Protein AF-A0A8J2SHI5-F1 (afdb_monomer_lite)

Radius of gyration: 22.18 Å; chains: 1; bounding box: 67×47×56 Å

Structure (mmCIF, N/CA/C/O backbone):
data_AF-A0A8J2SHI5-F1
#
_entry.id   AF-A0A8J2SHI5-F1
#
loop_
_atom_site.group_PDB
_atom_site.id
_atom_site.type_symbol
_atom_site.label_atom_id
_atom_site.label_alt_id
_atom_site.label_comp_id
_atom_site.label_asym_id
_atom_site.label_entity_id
_atom_site.label_seq_id
_atom_site.pdbx_PDB_ins_code
_atom_site.Cartn_x
_atom_site.Cartn_y
_atom_site.Cartn_z
_atom_site.occupancy
_atom_site.B_iso_or_equiv
_atom_site.auth_seq_id
_atom_site.auth_comp_id
_atom_site.auth_asym_id
_atom_site.auth_atom_id
_atom_site.pdbx_PDB_model_num
ATOM 1 N N . MET A 1 1 ? -8.674 11.765 -9.602 1.00 88.88 1 MET A N 1
ATOM 2 C CA . MET A 1 1 ? -9.216 11.059 -10.788 1.00 88.88 1 MET A CA 1
ATOM 3 C C . MET A 1 1 ? -8.156 10.720 -11.839 1.00 88.88 1 MET A C 1
ATOM 5 O O . MET A 1 1 ? -7.939 9.535 -12.048 1.00 88.88 1 MET A O 1
ATOM 9 N N . GLU A 1 2 ? -7.489 11.673 -12.508 1.00 90.19 2 GLU A N 1
ATOM 10 C CA . GLU A 1 2 ? -6.513 11.331 -13.573 1.00 90.19 2 GLU A CA 1
ATOM 11 C C . GLU A 1 2 ? -5.347 10.466 -13.074 1.00 90.19 2 GLU A C 1
ATOM 13 O O . GLU A 1 2 ? -5.019 9.457 -13.695 1.00 90.19 2 GLU A O 1
ATOM 18 N N . LEU A 1 3 ? -4.785 10.797 -11.907 1.00 90.94 3 LEU A N 1
ATOM 19 C CA . LEU A 1 3 ? -3.771 9.975 -11.237 1.00 90.94 3 LEU A CA 1
ATOM 20 C C . LEU A 1 3 ? -4.270 8.557 -10.935 1.00 90.94 3 LEU A C 1
ATOM 22 O O . LEU A 1 3 ? -3.548 7.587 -11.165 1.00 90.94 3 LEU A O 1
ATOM 26 N N . SER A 1 4 ? -5.517 8.431 -10.473 1.00 93.75 4 SER A N 1
ATOM 27 C CA . SER A 1 4 ? -6.163 7.147 -10.189 1.00 93.75 4 SER A CA 1
ATOM 28 C C . SER A 1 4 ? -6.280 6.303 -11.464 1.00 93.75 4 SER A C 1
ATOM 30 O O . SER A 1 4 ? -5.926 5.127 -11.450 1.00 93.75 4 SER A O 1
ATOM 32 N N . ARG A 1 5 ? -6.678 6.912 -12.592 1.00 94.25 5 ARG A N 1
ATOM 33 C CA . ARG A 1 5 ? -6.734 6.247 -13.908 1.00 94.25 5 ARG A CA 1
ATOM 34 C C . ARG A 1 5 ? -5.349 5.861 -14.427 1.00 94.25 5 ARG A C 1
ATOM 36 O O . ARG A 1 5 ? -5.175 4.752 -14.914 1.00 94.25 5 ARG A O 1
ATOM 43 N N . SER A 1 6 ? -4.361 6.749 -14.311 1.00 92.00 6 SER A N 1
ATOM 44 C CA . SER A 1 6 ? -2.974 6.474 -14.715 1.00 92.00 6 SER A CA 1
ATOM 45 C C . SER A 1 6 ? -2.380 5.298 -13.930 1.00 92.00 6 SER A C 1
ATOM 47 O O . SER A 1 6 ? -1.813 4.372 -14.509 1.00 92.00 6 SER A O 1
ATOM 49 N N . THR A 1 7 ? -2.604 5.275 -12.614 1.00 93.81 7 THR A N 1
ATOM 50 C CA . THR A 1 7 ? -2.178 4.176 -11.736 1.00 93.81 7 THR A CA 1
ATOM 51 C C . THR A 1 7 ? -2.888 2.869 -12.091 1.00 93.81 7 THR A C 1
ATOM 53 O O . THR A 1 7 ? -2.241 1.826 -12.165 1.00 93.81 7 THR A O 1
ATOM 56 N N . ALA A 1 8 ? -4.198 2.912 -12.361 1.00 96.12 8 ALA A N 1
ATOM 57 C CA . ALA A 1 8 ? -4.963 1.742 -12.791 1.00 96.12 8 ALA A CA 1
ATOM 58 C C . ALA A 1 8 ? -4.431 1.166 -14.113 1.00 96.12 8 ALA A C 1
ATOM 60 O O . ALA A 1 8 ? -4.236 -0.044 -14.215 1.00 96.12 8 ALA A O 1
ATOM 61 N N . LYS A 1 9 ? -4.089 2.027 -15.083 1.00 95.81 9 LYS A N 1
ATOM 62 C CA . LYS A 1 9 ? -3.466 1.616 -16.352 1.00 95.81 9 LYS A CA 1
ATOM 63 C C . LYS A 1 9 ? -2.119 0.941 -16.146 1.00 95.81 9 LYS A C 1
ATOM 65 O O . LYS A 1 9 ? -1.871 -0.089 -16.757 1.00 95.81 9 LYS A O 1
ATOM 70 N N . ALA A 1 10 ? -1.268 1.475 -15.274 1.00 94.75 10 ALA A N 1
ATOM 71 C CA . ALA A 1 10 ? 0.029 0.866 -14.992 1.00 94.75 10 ALA A CA 1
ATOM 72 C C . ALA A 1 10 ? -0.103 -0.487 -14.263 1.00 94.75 10 ALA A C 1
ATOM 74 O O . ALA A 1 10 ? 0.583 -1.447 -14.619 1.00 94.75 10 ALA A O 1
ATOM 75 N N . LYS A 1 11 ? -1.030 -0.599 -13.296 1.00 95.69 11 LYS A N 1
ATOM 76 C CA . LYS A 1 11 ? -1.362 -1.874 -12.631 1.00 95.69 11 LYS A CA 1
ATOM 77 C C . LYS A 1 11 ? -1.901 -2.903 -13.632 1.00 95.69 11 LYS A C 1
ATOM 79 O O . LYS A 1 11 ? -1.448 -4.045 -13.625 1.00 95.69 11 LYS A O 1
ATOM 84 N N . ARG A 1 12 ? -2.801 -2.491 -14.531 1.00 96.44 12 ARG A N 1
ATOM 85 C CA . ARG A 1 12 ? -3.326 -3.341 -15.606 1.00 96.44 12 ARG A CA 1
ATOM 86 C C . ARG A 1 12 ? -2.239 -3.763 -16.593 1.00 96.44 12 ARG A C 1
ATOM 88 O O . ARG A 1 12 ? -2.152 -4.944 -16.880 1.00 96.44 12 ARG A O 1
ATOM 95 N N . ALA A 1 13 ? -1.380 -2.854 -17.052 1.00 95.88 13 ALA A N 1
ATOM 96 C CA . ALA A 1 13 ? -0.284 -3.191 -17.967 1.00 95.88 13 ALA A CA 1
ATOM 97 C C . ALA A 1 13 ? 0.654 -4.247 -17.356 1.00 95.88 13 ALA A C 1
ATOM 99 O O . ALA A 1 13 ? 1.021 -5.218 -18.011 1.00 95.88 13 ALA A O 1
ATOM 100 N N . CYS A 1 14 ? 0.971 -4.096 -16.066 1.00 95.56 14 CYS A N 1
ATOM 101 C CA . CYS A 1 14 ? 1.742 -5.067 -15.292 1.00 95.56 14 CYS A CA 1
ATOM 102 C C . CYS A 1 14 ? 1.054 -6.451 -15.255 1.00 95.56 14 CYS A C 1
ATOM 104 O O . CYS A 1 14 ? 1.704 -7.475 -15.480 1.00 95.56 14 CYS A O 1
ATOM 106 N N . ALA A 1 15 ? -0.264 -6.494 -15.028 1.00 95.44 15 ALA A N 1
ATOM 107 C CA . ALA A 1 15 ? -1.047 -7.731 -15.033 1.00 95.44 15 ALA A CA 1
ATOM 108 C C . ALA A 1 15 ? -1.151 -8.369 -16.432 1.00 95.44 15 ALA A C 1
ATOM 110 O O . ALA A 1 15 ? -0.868 -9.556 -16.581 1.00 95.44 15 ALA A O 1
ATOM 111 N N . ASP A 1 16 ? -1.466 -7.581 -17.463 1.00 95.31 16 ASP A N 1
ATOM 112 C CA . ASP A 1 16 ? -1.607 -8.024 -18.859 1.00 95.31 16 ASP A CA 1
ATOM 113 C C . ASP A 1 16 ? -0.285 -8.606 -19.400 1.00 95.31 16 ASP A C 1
ATOM 115 O O . ASP A 1 16 ? -0.282 -9.564 -20.173 1.00 95.31 16 ASP A O 1
ATOM 119 N N . LYS A 1 17 ? 0.860 -8.072 -18.950 1.00 95.38 17 LYS A N 1
ATOM 120 C CA . LYS A 1 17 ? 2.205 -8.596 -19.251 1.00 95.38 17 LYS A CA 1
ATOM 121 C C . LYS A 1 17 ? 2.587 -9.831 -18.436 1.00 95.38 17 LYS A C 1
ATOM 123 O O . LYS A 1 17 ? 3.636 -10.418 -18.681 1.00 95.38 17 LYS A O 1
ATOM 128 N N . GLY A 1 18 ? 1.768 -10.227 -17.466 1.00 95.69 18 GLY A N 1
ATOM 129 C CA . GLY A 1 18 ? 1.999 -11.394 -16.624 1.00 95.69 18 GLY A CA 1
ATOM 130 C C . GLY A 1 18 ? 2.985 -11.164 -15.482 1.00 95.69 18 GLY A C 1
ATOM 131 O O . GLY A 1 18 ? 3.422 -12.136 -14.871 1.00 95.69 18 GLY A O 1
ATOM 132 N N . TYR A 1 19 ? 3.354 -9.923 -15.145 1.00 96.06 19 TYR A N 1
ATOM 133 C CA . TYR A 1 19 ? 4.186 -9.670 -13.961 1.00 96.06 19 TYR A CA 1
ATOM 134 C C . TYR A 1 19 ? 3.453 -10.057 -12.675 1.00 96.06 19 TYR A C 1
ATOM 136 O O . TYR A 1 19 ? 4.071 -10.619 -11.770 1.00 96.06 19 TYR A O 1
ATOM 144 N N . VAL A 1 20 ? 2.146 -9.796 -12.609 1.00 94.69 20 VAL A N 1
ATOM 145 C CA . VAL A 1 20 ? 1.282 -10.100 -11.461 1.00 94.69 20 VAL A CA 1
ATOM 146 C C . VAL A 1 20 ? 0.007 -10.804 -11.918 1.00 94.69 20 VAL A C 1
ATOM 148 O O . VAL A 1 20 ? -0.503 -10.536 -13.002 1.00 94.69 20 VAL A O 1
ATOM 151 N N . ALA A 1 21 ? -0.524 -11.694 -11.082 1.00 92.81 21 ALA A N 1
ATOM 152 C CA . ALA A 1 21 ? -1.815 -12.328 -11.318 1.00 92.81 21 ALA A CA 1
ATOM 153 C C . ALA A 1 21 ? -2.928 -11.477 -10.690 1.00 92.81 21 ALA A C 1
ATOM 155 O O . ALA A 1 21 ? -3.227 -11.611 -9.503 1.00 92.81 21 ALA A O 1
ATOM 156 N N . ASP A 1 22 ? -3.529 -10.592 -11.485 1.00 95.56 22 ASP A N 1
ATOM 157 C CA . ASP A 1 22 ? -4.658 -9.763 -11.056 1.00 95.56 22 ASP A CA 1
ATOM 158 C C . ASP A 1 22 ? -5.800 -9.821 -12.086 1.00 95.56 22 ASP A C 1
ATOM 160 O O . ASP A 1 22 ? -5.782 -9.074 -13.067 1.00 95.56 22 ASP A O 1
ATOM 164 N N . PRO A 1 23 ? -6.807 -10.693 -11.882 1.00 94.75 23 PRO A N 1
ATOM 165 C CA . PRO A 1 23 ? -7.923 -10.822 -12.815 1.00 94.75 23 PRO A CA 1
ATOM 166 C C . PRO A 1 23 ? -8.890 -9.628 -12.768 1.00 94.75 23 PRO A C 1
ATOM 168 O O . PRO A 1 23 ? -9.769 -9.531 -13.621 1.00 94.75 23 PRO A O 1
ATOM 171 N N . PHE A 1 24 ? -8.756 -8.721 -11.794 1.00 96.81 24 PHE A N 1
ATOM 172 C CA . PHE A 1 24 ? -9.654 -7.577 -11.617 1.00 96.81 24 PHE A CA 1
ATOM 173 C C . PHE A 1 24 ? -9.090 -6.286 -12.220 1.00 96.81 24 PHE A C 1
ATOM 175 O O . PHE A 1 24 ? -9.846 -5.344 -12.461 1.00 96.81 24 PHE A O 1
ATOM 182 N N . ALA A 1 25 ? -7.786 -6.232 -12.508 1.00 95.81 25 ALA A N 1
ATOM 183 C CA . ALA A 1 25 ? -7.130 -5.033 -13.028 1.00 95.81 25 ALA A CA 1
ATOM 184 C C . ALA A 1 25 ? -7.738 -4.537 -14.354 1.00 95.81 25 ALA A C 1
ATOM 186 O O . ALA A 1 25 ? -7.873 -3.331 -14.557 1.00 95.81 25 ALA A O 1
ATOM 187 N N . SER A 1 26 ? -8.154 -5.450 -15.237 1.00 95.44 26 SER A N 1
ATOM 188 C CA . SER A 1 26 ? -8.823 -5.113 -16.501 1.00 95.44 26 SER A CA 1
ATOM 189 C C . SER A 1 26 ? -10.268 -4.636 -16.327 1.00 95.44 26 SER A C 1
ATOM 191 O O . SER A 1 26 ? -10.759 -3.880 -17.160 1.00 95.44 26 SER A O 1
ATOM 193 N N . LEU A 1 27 ? -10.932 -5.018 -15.232 1.00 96.81 27 LEU A N 1
ATOM 194 C CA . LEU A 1 27 ? -12.313 -4.631 -14.913 1.00 96.81 27 LEU A CA 1
ATOM 195 C C . LEU A 1 27 ? -12.390 -3.250 -14.245 1.00 96.81 27 LEU A C 1
ATOM 197 O O . LEU A 1 27 ? -13.394 -2.552 -14.334 1.00 96.81 27 LEU A O 1
ATOM 201 N N . LEU A 1 28 ? -11.317 -2.845 -13.566 1.00 95.94 28 LEU A N 1
ATOM 202 C CA . LEU A 1 28 ? -11.209 -1.554 -12.879 1.00 95.94 28 LEU A CA 1
ATOM 203 C C . LEU A 1 28 ? -10.441 -0.507 -13.702 1.00 95.94 28 LEU A C 1
ATOM 205 O O . LEU A 1 28 ? -10.138 0.579 -13.207 1.00 95.94 28 LEU A O 1
ATOM 209 N N . CYS A 1 29 ? -10.110 -0.819 -14.958 1.00 93.88 29 CYS 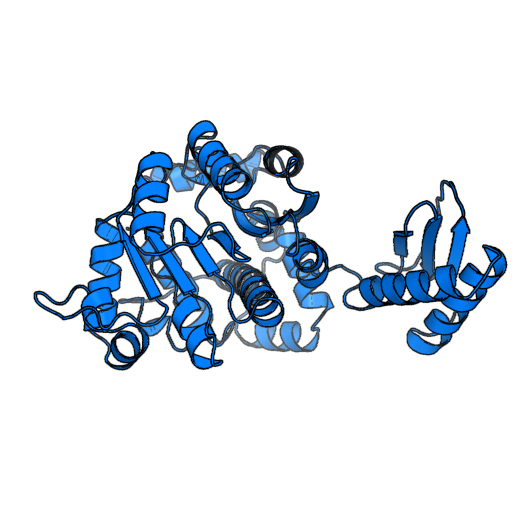A N 1
ATOM 210 C CA . CYS A 1 29 ? -9.359 0.067 -15.836 1.00 93.88 29 CYS A CA 1
ATOM 211 C C . CYS A 1 29 ? -9.784 -0.065 -17.303 1.00 93.88 29 CYS A C 1
ATOM 213 O O . CYS A 1 29 ? -9.446 -1.033 -17.984 1.00 93.88 29 CYS A O 1
ATOM 215 N N . GLU A 1 30 ? -10.414 0.983 -17.830 1.00 88.19 30 GLU A N 1
ATOM 216 C CA . GLU A 1 30 ? -10.775 1.091 -19.246 1.00 88.19 30 GLU A CA 1
ATOM 217 C C . GLU A 1 30 ? -9.640 1.691 -20.105 1.00 88.19 30 GLU A C 1
ATOM 219 O O . GLU A 1 30 ? -8.771 2.428 -19.626 1.00 88.19 30 GLU A O 1
ATOM 224 N N . GLY A 1 31 ? -9.687 1.405 -21.410 1.00 86.00 31 GLY A N 1
ATOM 225 C CA . GLY A 1 31 ? -8.745 1.912 -22.413 1.00 86.00 31 GLY A CA 1
ATOM 226 C C . GLY A 1 31 ? -7.438 1.125 -22.502 1.00 86.00 31 GLY A C 1
ATOM 227 O O . GLY A 1 31 ? -7.273 0.092 -21.851 1.00 86.00 31 GLY A O 1
ATOM 228 N N . ASP A 1 32 ? -6.515 1.616 -23.327 1.00 83.12 32 ASP A N 1
ATOM 229 C CA . ASP A 1 32 ? -5.224 0.962 -23.531 1.00 83.12 32 ASP A CA 1
ATOM 230 C C . ASP A 1 32 ? -4.317 1.138 -22.311 1.00 83.12 32 ASP A C 1
ATOM 232 O O . ASP A 1 32 ? -4.136 2.246 -21.783 1.00 83.12 32 ASP A O 1
ATOM 236 N N . ALA A 1 33 ? -3.749 0.017 -21.874 1.00 83.81 33 ALA A N 1
ATOM 237 C CA . ALA A 1 33 ? -2.737 -0.057 -20.838 1.00 83.81 33 ALA A CA 1
ATOM 238 C C . ALA A 1 33 ? -1.383 -0.293 -21.516 1.00 83.81 33 ALA A C 1
ATOM 240 O O . ALA A 1 33 ? -1.182 -1.296 -22.198 1.00 83.81 33 ALA A O 1
ATOM 241 N N . ALA A 1 34 ? -0.469 0.660 -21.360 1.00 83.06 34 ALA A N 1
ATOM 242 C CA . ALA A 1 34 ? 0.876 0.600 -21.911 1.00 83.06 34 ALA A CA 1
ATOM 243 C C . ALA A 1 34 ? 1.875 1.134 -20.883 1.00 83.06 34 ALA A C 1
ATOM 245 O O . ALA A 1 34 ? 1.521 1.915 -19.996 1.00 83.06 34 ALA A O 1
ATOM 246 N N . GLY A 1 35 ? 3.123 0.714 -21.022 1.00 85.94 35 GLY A N 1
ATOM 247 C CA . GLY A 1 35 ? 4.219 1.063 -20.136 1.00 85.94 35 GLY A CA 1
ATOM 248 C C . GLY A 1 35 ? 5.520 0.496 -20.679 1.00 85.94 35 GLY A C 1
ATOM 249 O O . GLY A 1 35 ? 5.508 -0.406 -21.519 1.00 85.94 35 GLY A O 1
ATOM 250 N N . ASP A 1 36 ? 6.633 1.058 -20.227 1.00 92.56 36 ASP A N 1
ATOM 251 C CA . ASP A 1 36 ? 7.953 0.501 -20.494 1.00 92.56 36 ASP A CA 1
ATOM 252 C C . ASP A 1 36 ? 8.322 -0.570 -19.439 1.00 92.56 36 ASP A C 1
ATOM 254 O O . ASP A 1 36 ? 7.689 -0.659 -18.375 1.00 92.56 36 ASP A O 1
ATOM 258 N N . PRO A 1 37 ? 9.352 -1.397 -19.698 1.00 93.88 37 PRO A N 1
ATOM 259 C CA . PRO A 1 37 ? 9.790 -2.428 -18.757 1.00 93.88 37 PRO A CA 1
ATOM 260 C C . PRO A 1 37 ? 10.203 -1.896 -17.371 1.00 93.88 37 PRO A C 1
ATOM 262 O O . PRO A 1 37 ? 10.095 -2.626 -16.380 1.00 93.88 37 PRO A O 1
ATOM 265 N N . LEU A 1 38 ? 10.653 -0.637 -17.267 1.00 94.56 38 LEU A N 1
ATOM 266 C CA . LEU A 1 38 ? 11.024 -0.012 -15.990 1.00 94.56 38 LEU A CA 1
ATOM 267 C C . LEU A 1 38 ? 9.777 0.229 -15.139 1.00 94.56 38 LEU A C 1
ATOM 269 O O . LEU A 1 38 ? 9.751 -0.125 -13.955 1.00 94.56 38 LEU A O 1
ATOM 273 N N . LEU A 1 39 ? 8.725 0.771 -15.756 1.00 93.69 39 LEU A N 1
ATOM 274 C CA . LEU A 1 39 ? 7.424 0.983 -15.137 1.00 93.69 39 LEU A CA 1
ATOM 275 C C . LEU A 1 39 ? 6.832 -0.346 -14.667 1.00 93.69 39 LEU A C 1
ATOM 277 O O . LEU A 1 39 ? 6.417 -0.450 -13.511 1.00 93.69 39 LEU A O 1
ATOM 281 N N . HIS A 1 40 ? 6.825 -1.371 -15.523 1.00 95.50 40 HIS A N 1
ATOM 282 C CA . HIS A 1 40 ? 6.253 -2.673 -15.177 1.00 95.50 40 HIS A CA 1
ATOM 283 C C . HIS A 1 40 ? 6.979 -3.325 -13.996 1.00 95.50 40 HIS A C 1
ATOM 285 O O . HIS A 1 40 ? 6.327 -3.733 -13.034 1.00 95.50 40 HIS A O 1
ATOM 291 N N . ARG A 1 41 ? 8.321 -3.354 -13.994 1.00 95.06 41 ARG A N 1
ATOM 292 C CA . ARG A 1 41 ? 9.100 -3.897 -12.864 1.00 95.06 41 ARG A CA 1
ATOM 293 C C . ARG A 1 41 ? 8.914 -3.092 -11.576 1.00 95.06 41 ARG A C 1
ATOM 295 O O . ARG A 1 41 ? 8.863 -3.680 -10.494 1.00 95.06 41 ARG A O 1
ATOM 302 N N . GLY A 1 42 ? 8.767 -1.771 -11.675 1.00 96.25 42 GLY A N 1
ATOM 303 C CA . GLY A 1 42 ? 8.486 -0.914 -10.523 1.00 96.25 42 GLY A CA 1
ATOM 304 C C . GLY A 1 42 ? 7.113 -1.207 -9.914 1.00 96.25 42 GLY A C 1
ATOM 305 O O . GLY A 1 42 ? 6.992 -1.403 -8.703 1.00 96.25 42 GLY A O 1
ATOM 306 N N . TYR A 1 43 ? 6.084 -1.327 -10.757 1.00 96.56 43 TYR A N 1
ATOM 307 C CA . TYR A 1 43 ? 4.733 -1.697 -10.327 1.00 96.56 43 TYR A CA 1
ATOM 308 C C . TYR A 1 43 ? 4.640 -3.133 -9.817 1.00 96.56 43 TYR A C 1
ATOM 310 O O . TYR A 1 43 ? 3.903 -3.382 -8.867 1.00 96.56 43 TYR A O 1
ATOM 318 N N . TYR A 1 44 ? 5.404 -4.064 -10.386 1.00 96.19 44 TYR A N 1
ATOM 319 C CA . TYR A 1 44 ? 5.552 -5.416 -9.853 1.00 96.19 44 TYR A CA 1
ATOM 320 C C . TYR A 1 44 ? 6.067 -5.381 -8.408 1.00 96.19 44 TYR A C 1
ATOM 322 O O . TYR A 1 44 ? 5.443 -5.964 -7.522 1.00 96.19 44 TYR A O 1
ATOM 330 N N . ALA A 1 45 ? 7.152 -4.645 -8.142 1.00 96.25 45 ALA A N 1
ATOM 331 C CA . ALA A 1 45 ? 7.721 -4.525 -6.799 1.00 96.25 45 ALA A CA 1
ATOM 332 C C . ALA A 1 45 ? 6.729 -3.897 -5.808 1.00 96.25 45 ALA A C 1
ATOM 334 O O . ALA A 1 45 ? 6.530 -4.421 -4.711 1.00 96.25 45 ALA A O 1
ATOM 335 N N . ARG A 1 46 ? 6.075 -2.802 -6.223 1.00 97.31 46 ARG A N 1
ATOM 336 C CA . ARG A 1 46 ? 5.009 -2.124 -5.472 1.00 97.31 46 ARG A CA 1
ATOM 337 C C . ARG A 1 46 ? 3.881 -3.097 -5.121 1.00 97.31 46 ARG A C 1
ATOM 339 O O . ARG A 1 46 ? 3.561 -3.257 -3.947 1.00 97.31 46 ARG A O 1
ATOM 346 N N . HIS A 1 47 ? 3.331 -3.785 -6.122 1.00 96.31 47 HIS A N 1
ATOM 347 C CA . HIS A 1 47 ? 2.239 -4.740 -5.946 1.00 96.31 47 HIS A CA 1
ATOM 348 C C . HIS A 1 47 ? 2.637 -5.865 -4.994 1.00 96.31 47 HIS A C 1
ATOM 350 O O . HIS A 1 47 ? 1.927 -6.122 -4.031 1.00 96.31 47 HIS A O 1
ATOM 356 N N . ARG A 1 48 ? 3.784 -6.515 -5.224 1.00 94.94 48 ARG A N 1
ATOM 357 C CA . ARG A 1 48 ? 4.249 -7.639 -4.399 1.00 94.94 48 ARG A CA 1
ATOM 358 C C . ARG A 1 48 ? 4.411 -7.252 -2.936 1.00 94.94 48 ARG A C 1
ATOM 360 O O . ARG A 1 48 ? 4.005 -8.018 -2.069 1.00 94.94 48 ARG A O 1
ATOM 367 N N . ALA A 1 49 ? 4.984 -6.083 -2.666 1.00 95.62 49 ALA A N 1
ATOM 368 C CA . ALA A 1 49 ? 5.222 -5.631 -1.305 1.00 95.62 49 ALA A CA 1
ATOM 369 C C . ALA A 1 49 ? 3.918 -5.274 -0.568 1.00 95.62 49 ALA A C 1
ATOM 371 O O . ALA A 1 49 ? 3.711 -5.711 0.564 1.00 95.62 49 ALA A O 1
ATOM 372 N N . VAL A 1 50 ? 3.014 -4.534 -1.221 1.00 97.50 50 VAL A N 1
ATOM 373 C CA . VAL A 1 50 ? 1.715 -4.154 -0.638 1.00 97.50 50 VAL A CA 1
ATOM 374 C C . VAL A 1 50 ? 0.802 -5.373 -0.470 1.00 97.50 50 VAL A C 1
ATOM 376 O O . VAL A 1 50 ? 0.200 -5.549 0.588 1.00 97.50 50 VAL A O 1
ATOM 379 N N . ASP A 1 51 ? 0.731 -6.256 -1.467 1.00 96.38 51 ASP A N 1
ATOM 380 C CA . ASP A 1 51 ? -0.098 -7.467 -1.425 1.00 96.38 51 ASP A CA 1
ATOM 381 C C . ASP A 1 51 ? 0.396 -8.448 -0.346 1.00 96.38 51 ASP A C 1
ATOM 383 O O . ASP A 1 51 ? -0.412 -9.014 0.393 1.00 96.38 51 ASP A O 1
ATOM 387 N N . ALA A 1 52 ? 1.716 -8.579 -0.160 1.00 94.00 52 ALA A N 1
ATOM 388 C CA . ALA A 1 52 ? 2.287 -9.353 0.943 1.00 94.00 52 ALA A CA 1
ATOM 389 C C . ALA A 1 52 ? 1.902 -8.784 2.319 1.00 94.00 52 ALA A C 1
ATOM 391 O O . ALA A 1 52 ? 1.573 -9.554 3.226 1.00 94.00 52 ALA A O 1
ATOM 392 N N . ALA A 1 53 ? 1.894 -7.456 2.472 1.00 97.75 53 ALA A N 1
ATOM 393 C CA . ALA A 1 53 ? 1.488 -6.802 3.714 1.00 97.75 53 ALA A CA 1
ATOM 394 C C . ALA A 1 53 ? -0.001 -7.027 4.023 1.00 97.75 53 ALA A C 1
ATOM 396 O O . ALA A 1 53 ? -0.346 -7.441 5.133 1.00 97.75 53 ALA A O 1
ATOM 397 N N . LEU A 1 54 ? -0.869 -6.856 3.021 1.00 98.50 54 LEU A N 1
ATOM 398 C CA . LEU A 1 54 ? -2.304 -7.134 3.130 1.00 98.50 54 LEU A CA 1
ATOM 399 C C . LEU A 1 54 ? -2.568 -8.596 3.516 1.00 98.50 54 LEU A C 1
ATOM 401 O O . LEU A 1 54 ? -3.297 -8.867 4.470 1.00 98.50 54 LEU A O 1
ATOM 405 N N . ARG A 1 55 ? -1.939 -9.556 2.827 1.00 96.25 55 ARG A N 1
ATOM 406 C CA . ARG A 1 55 ? -2.102 -10.991 3.121 1.00 96.25 55 ARG A CA 1
ATOM 407 C C . ARG A 1 55 ? -1.582 -11.370 4.500 1.00 96.25 55 ARG A C 1
ATOM 409 O O . ARG A 1 55 ? -2.182 -12.215 5.162 1.00 96.25 55 ARG A O 1
ATOM 416 N N . SER A 1 56 ? -0.468 -10.786 4.931 1.00 95.69 56 SER A N 1
ATOM 417 C CA . SER A 1 56 ? 0.077 -11.024 6.270 1.00 95.69 56 SER A CA 1
ATOM 418 C C . SER A 1 56 ? -0.842 -10.500 7.359 1.00 95.69 56 SER A C 1
ATOM 420 O O . SER A 1 56 ? -1.087 -11.218 8.328 1.00 95.69 56 SER A O 1
ATOM 422 N N . PHE A 1 57 ? -1.423 -9.319 7.160 1.00 98.31 57 PHE A N 1
ATOM 423 C CA . PHE A 1 57 ? -2.430 -8.788 8.066 1.00 98.31 57 PHE A CA 1
ATOM 424 C C . PHE A 1 57 ? -3.673 -9.679 8.129 1.00 98.31 57 PHE A C 1
ATOM 426 O O . PHE A 1 57 ? -4.057 -10.083 9.219 1.00 98.31 57 PHE A O 1
ATOM 433 N N . VAL A 1 58 ? -4.256 -10.062 6.987 1.00 96.94 58 VAL A N 1
ATOM 434 C CA . VAL A 1 58 ? -5.452 -10.929 6.951 1.00 96.94 58 VAL A CA 1
ATOM 435 C C . VAL A 1 58 ? -5.183 -12.288 7.601 1.00 96.94 58 VAL A C 1
ATOM 437 O O . VAL A 1 58 ? -6.040 -12.821 8.296 1.00 96.94 58 VAL A O 1
ATOM 440 N N . ARG A 1 59 ? -3.984 -12.852 7.426 1.00 95.19 59 ARG A N 1
ATOM 441 C CA . ARG A 1 59 ? -3.605 -14.119 8.066 1.00 95.19 59 ARG A CA 1
ATOM 442 C C . ARG A 1 59 ? -3.497 -13.996 9.588 1.00 95.19 59 ARG A C 1
ATOM 444 O O . ARG A 1 59 ? -3.901 -14.918 10.288 1.00 95.19 59 ARG A O 1
ATOM 451 N N . LEU A 1 60 ? -2.943 -12.893 10.093 1.00 93.25 60 LEU A N 1
ATOM 452 C CA . LEU A 1 60 ? -2.781 -12.669 11.533 1.00 93.25 60 LEU A CA 1
ATOM 453 C C . LEU A 1 60 ? -4.086 -12.214 12.206 1.00 93.25 60 LEU A C 1
ATOM 455 O O . LEU A 1 60 ? -4.369 -12.584 13.343 1.00 93.25 60 LEU A O 1
ATOM 459 N N . HIS A 1 61 ? -4.890 -11.430 11.493 1.00 96.00 61 HIS A N 1
ATOM 460 C CA . HIS A 1 61 ? -6.125 -10.818 11.968 1.00 96.00 61 HIS A CA 1
ATOM 461 C C . HIS A 1 61 ? -7.270 -11.088 10.976 1.00 96.00 61 HIS A C 1
ATOM 463 O O . HIS A 1 61 ? -7.754 -10.160 10.330 1.00 96.00 61 HIS A O 1
ATOM 469 N N . PRO A 1 62 ? -7.760 -12.339 10.866 1.00 94.75 62 PRO A N 1
ATOM 470 C CA . PRO A 1 62 ? -8.758 -12.733 9.858 1.00 94.75 62 PRO A CA 1
ATOM 471 C C . PRO A 1 62 ? -10.121 -12.042 10.001 1.00 94.75 62 PRO A C 1
ATOM 473 O O . PRO A 1 62 ? -10.923 -12.061 9.074 1.00 94.75 62 PRO A O 1
ATOM 476 N N . ARG A 1 63 ? -10.379 -11.424 11.159 1.00 94.88 63 ARG A N 1
ATOM 477 C CA . ARG A 1 63 ? -11.574 -10.614 11.453 1.00 94.88 63 ARG A CA 1
ATOM 478 C C . ARG A 1 63 ? -11.232 -9.149 11.755 1.00 94.88 63 ARG A C 1
ATOM 480 O O . ARG A 1 63 ? -11.989 -8.466 12.445 1.00 94.88 63 ARG A O 1
ATOM 487 N N . GLY A 1 64 ? -10.060 -8.701 11.307 1.00 98.31 64 GLY A N 1
ATOM 488 C CA . GLY A 1 64 ? -9.607 -7.319 11.427 1.00 98.31 64 GLY A CA 1
ATOM 489 C C . GLY A 1 64 ? -10.278 -6.393 10.413 1.00 98.31 64 GLY A C 1
ATOM 490 O O . GLY A 1 64 ? -11.259 -6.747 9.752 1.00 98.31 64 GLY A O 1
ATOM 491 N N . GLN A 1 65 ? -9.731 -5.188 10.292 1.00 98.69 65 GLN A N 1
ATOM 492 C CA . GLN A 1 65 ? -10.221 -4.156 9.380 1.00 98.69 65 GLN A CA 1
ATOM 493 C C . GLN A 1 65 ? -9.089 -3.646 8.494 1.00 98.69 65 GLN A C 1
ATOM 495 O O . GLN A 1 65 ? -7.941 -3.582 8.923 1.00 98.69 65 GLN A O 1
ATOM 500 N N . ILE A 1 66 ? -9.401 -3.267 7.263 1.00 98.94 66 ILE A N 1
ATOM 501 C CA . ILE A 1 66 ? -8.468 -2.629 6.337 1.00 98.94 66 ILE A CA 1
ATOM 502 C C . ILE A 1 66 ? -9.072 -1.292 5.919 1.00 98.94 66 ILE A C 1
ATOM 504 O O . ILE A 1 66 ? -10.204 -1.258 5.450 1.00 98.94 66 ILE A O 1
ATOM 508 N N . VAL A 1 67 ? -8.323 -0.204 6.077 1.00 98.94 67 VAL A N 1
ATOM 509 C CA . VAL A 1 67 ? -8.691 1.144 5.638 1.00 98.94 67 VAL A CA 1
ATOM 510 C C . VAL A 1 67 ? -7.692 1.597 4.580 1.00 98.94 67 VAL A C 1
ATOM 512 O O . VAL A 1 67 ? -6.562 1.962 4.900 1.00 98.94 67 VAL A O 1
ATOM 515 N N . ALA A 1 68 ? -8.093 1.571 3.313 1.00 98.88 68 ALA A N 1
ATOM 516 C CA . ALA A 1 68 ? -7.311 2.101 2.205 1.00 98.88 68 ALA A CA 1
ATOM 517 C C . ALA A 1 68 ? -7.693 3.563 1.950 1.00 98.88 68 ALA A C 1
ATOM 519 O O . ALA A 1 68 ? -8.769 3.870 1.432 1.00 98.88 68 ALA A O 1
ATOM 520 N N . LEU A 1 69 ? -6.803 4.474 2.335 1.00 98.88 69 LEU A N 1
ATOM 521 C CA . LEU A 1 69 ? -6.958 5.907 2.118 1.00 98.88 69 LEU A CA 1
ATOM 522 C C . LEU A 1 69 ? -6.396 6.262 0.743 1.00 98.88 69 LEU A C 1
ATOM 524 O O . LEU A 1 69 ? -5.314 5.804 0.391 1.00 98.88 69 LEU A O 1
ATOM 528 N N . GLY A 1 70 ? -7.121 7.061 -0.040 1.00 98.38 70 GLY A N 1
ATOM 529 C CA . GLY A 1 70 ? -6.744 7.378 -1.420 1.00 98.38 70 GLY A CA 1
ATOM 530 C C . GLY A 1 70 ? -6.703 6.128 -2.300 1.00 98.38 70 GLY A C 1
ATOM 531 O O . GLY A 1 70 ? -5.776 5.955 -3.090 1.00 98.38 70 GLY A O 1
ATOM 532 N N . ALA A 1 71 ? -7.674 5.226 -2.118 1.00 98.12 71 ALA A N 1
ATOM 533 C CA . ALA A 1 71 ? -7.660 3.888 -2.712 1.00 98.12 71 ALA A CA 1
ATOM 534 C C . ALA A 1 71 ? -7.666 3.895 -4.251 1.00 98.12 71 ALA A C 1
ATOM 536 O O . ALA A 1 71 ? -7.308 2.896 -4.886 1.00 98.12 71 ALA A O 1
ATOM 537 N N . GLY A 1 72 ? -8.081 4.996 -4.886 1.00 98.00 72 GLY A N 1
ATOM 538 C CA . GLY A 1 72 ? -8.172 5.070 -6.333 1.00 98.00 72 GLY A CA 1
ATOM 539 C C . GLY A 1 72 ? -9.082 3.978 -6.895 1.00 98.00 72 GLY A C 1
ATOM 540 O O . GLY A 1 72 ? -10.138 3.661 -6.355 1.00 98.00 72 GLY A O 1
ATOM 541 N N . LEU A 1 73 ? -8.635 3.358 -7.985 1.00 97.62 73 LEU A N 1
ATOM 542 C CA . LEU A 1 73 ? -9.320 2.233 -8.629 1.00 97.62 73 LEU A CA 1
ATOM 543 C C . LEU A 1 73 ? -8.663 0.889 -8.266 1.00 97.62 73 LEU A C 1
ATOM 545 O O . LEU A 1 73 ? -8.609 -0.020 -9.088 1.00 97.62 73 LEU A O 1
ATOM 549 N N . ASP A 1 74 ? -8.091 0.775 -7.063 1.00 96.12 74 ASP A N 1
ATOM 550 C CA . ASP A 1 74 ? -7.393 -0.439 -6.638 1.00 96.12 74 ASP A CA 1
ATOM 551 C C . ASP A 1 74 ? -8.322 -1.666 -6.541 1.00 96.12 74 ASP A C 1
ATOM 553 O O . ASP A 1 74 ? -9.484 -1.549 -6.157 1.00 96.12 74 ASP A O 1
ATOM 557 N N . GLY A 1 75 ? -7.794 -2.838 -6.909 1.00 96.62 75 GLY A N 1
ATOM 558 C CA . GLY A 1 75 ? -8.525 -4.109 -6.955 1.00 96.62 75 GLY A CA 1
ATOM 559 C C . GLY A 1 75 ? -8.276 -5.061 -5.779 1.00 96.62 75 GLY A C 1
ATOM 560 O O . GLY A 1 75 ? -8.729 -6.206 -5.819 1.00 96.62 75 GLY A O 1
ATOM 561 N N . SER A 1 76 ? -7.527 -4.647 -4.752 1.00 97.38 76 SER A N 1
ATOM 562 C CA . SER A 1 76 ? -7.080 -5.544 -3.675 1.00 97.38 76 SER A CA 1
ATOM 563 C C . SER A 1 76 ? -8.217 -6.153 -2.865 1.00 97.38 76 SER A C 1
ATOM 565 O O . SER A 1 76 ? -8.105 -7.324 -2.504 1.00 97.38 76 SER A O 1
ATOM 567 N N . PHE A 1 77 ? -9.323 -5.431 -2.644 1.00 97.94 77 PHE A N 1
ATOM 568 C CA . PHE A 1 77 ? -10.501 -5.994 -1.980 1.00 97.94 77 PHE A CA 1
ATOM 569 C C . PHE A 1 77 ? -10.956 -7.289 -2.664 1.00 97.94 77 PHE A C 1
ATOM 571 O O . PHE A 1 77 ? -11.065 -8.321 -2.006 1.00 97.94 77 PHE A O 1
ATOM 578 N N . TRP A 1 78 ? -11.155 -7.270 -3.986 1.00 97.62 78 TRP A N 1
ATOM 579 C CA . TRP A 1 78 ? -11.605 -8.450 -4.727 1.00 97.62 78 TRP A CA 1
ATOM 580 C C . TRP A 1 78 ? -10.558 -9.567 -4.723 1.00 97.62 78 TRP A C 1
ATOM 582 O O . TRP A 1 78 ? -10.918 -10.733 -4.549 1.00 97.62 78 TRP A O 1
ATOM 592 N N . ARG A 1 79 ? -9.261 -9.231 -4.819 1.00 97.00 79 ARG A N 1
ATOM 593 C CA . ARG A 1 79 ? -8.177 -10.224 -4.685 1.00 97.00 79 ARG A CA 1
ATOM 594 C C . ARG A 1 79 ? -8.200 -10.922 -3.326 1.00 97.00 79 ARG A C 1
ATOM 596 O O . ARG A 1 79 ? -8.042 -12.137 -3.277 1.00 97.00 79 ARG A O 1
ATOM 603 N N . LEU A 1 80 ? -8.413 -10.184 -2.237 1.00 96.94 80 LEU A N 1
ATOM 604 C CA . LEU A 1 80 ? -8.520 -10.748 -0.889 1.00 96.94 80 LEU A CA 1
ATOM 605 C C . LEU A 1 80 ? -9.838 -11.509 -0.697 1.00 96.94 80 LEU A C 1
ATOM 607 O O . LEU A 1 80 ? -9.858 -12.586 -0.103 1.00 96.94 80 LEU A O 1
ATOM 611 N N . LYS A 1 81 ? -10.951 -10.994 -1.225 1.00 95.44 81 LYS A N 1
ATOM 612 C CA . LYS A 1 81 ? -12.257 -11.655 -1.140 1.00 95.44 81 LYS A CA 1
ATOM 613 C C . LYS A 1 81 ? -12.232 -13.027 -1.814 1.00 95.44 81 LYS A C 1
ATOM 615 O O . LYS A 1 81 ? -12.753 -13.985 -1.250 1.00 95.44 81 LYS A O 1
ATOM 620 N N . ALA A 1 82 ? -11.547 -13.141 -2.953 1.00 94.44 82 ALA A N 1
ATOM 621 C CA . ALA A 1 82 ? -11.344 -14.403 -3.663 1.00 94.44 82 ALA A CA 1
ATOM 622 C C . ALA A 1 82 ? -10.557 -15.453 -2.852 1.00 94.44 82 ALA A C 1
ATOM 624 O O . ALA A 1 82 ? -10.649 -16.640 -3.152 1.00 94.44 82 ALA A O 1
ATOM 625 N N . THR A 1 83 ? -9.820 -15.055 -1.806 1.00 92.81 83 THR A N 1
ATOM 626 C CA . THR A 1 83 ? -9.153 -15.987 -0.878 1.00 92.81 83 THR A CA 1
ATOM 627 C C . THR A 1 83 ? -9.983 -16.303 0.368 1.00 92.81 83 THR A C 1
ATOM 629 O O . THR A 1 83 ? -9.448 -16.878 1.313 1.00 92.81 83 THR A O 1
ATOM 632 N N . GLY A 1 84 ? -11.255 -15.894 0.419 1.00 92.25 84 GLY A N 1
ATOM 633 C CA . GLY A 1 84 ? -12.122 -16.083 1.586 1.00 92.25 84 GLY A CA 1
ATOM 634 C C . GLY A 1 84 ? -11.895 -15.072 2.714 1.00 92.25 84 GLY A C 1
ATOM 635 O O . GLY A 1 84 ? -12.247 -15.354 3.853 1.00 92.25 84 GLY A O 1
ATOM 636 N N . CYS A 1 85 ? -11.296 -13.909 2.430 1.00 94.12 85 CYS A N 1
ATOM 637 C CA . CYS A 1 85 ? -11.101 -12.859 3.433 1.00 94.12 85 CYS A CA 1
ATOM 638 C C . CYS A 1 85 ? -12.442 -12.380 4.028 1.00 94.12 85 CYS A C 1
ATOM 640 O O . CYS A 1 85 ? -13.369 -12.025 3.290 1.00 94.12 85 CYS A O 1
ATOM 642 N N . GLU A 1 86 ? -12.513 -12.329 5.362 1.00 93.44 86 GLU A N 1
ATOM 643 C CA . GLU A 1 86 ? -13.668 -11.839 6.132 1.00 93.44 86 GLU A CA 1
ATOM 644 C C . GLU A 1 86 ? -13.440 -10.450 6.753 1.00 93.44 86 GLU A C 1
ATOM 646 O O . GLU A 1 86 ? -14.348 -9.909 7.386 1.00 93.44 86 GLU A O 1
ATOM 651 N N . CYS A 1 87 ? -12.256 -9.847 6.578 1.00 97.56 87 CYS A N 1
ATOM 652 C CA . CYS A 1 87 ? -11.973 -8.515 7.109 1.00 97.56 87 CYS A CA 1
ATOM 653 C C . CYS A 1 87 ? -12.955 -7.476 6.557 1.00 97.56 87 CYS A C 1
ATOM 655 O O . CYS A 1 87 ? -13.297 -7.490 5.368 1.00 97.56 87 CYS A O 1
ATOM 657 N N . ALA A 1 88 ? -13.348 -6.530 7.413 1.00 97.94 88 ALA A N 1
ATOM 658 C CA . ALA A 1 88 ? -14.015 -5.319 6.951 1.00 97.94 88 ALA A CA 1
ATOM 659 C C . ALA A 1 88 ? -13.024 -4.484 6.129 1.00 97.94 88 ALA A C 1
ATOM 661 O O . ALA A 1 88 ? -11.856 -4.362 6.497 1.00 97.94 88 ALA A O 1
ATOM 662 N N . TYR A 1 89 ? -13.473 -3.934 5.009 1.00 98.62 89 TYR A N 1
ATOM 663 C CA . TYR A 1 89 ? -12.641 -3.245 4.037 1.00 98.62 89 TYR A CA 1
ATOM 664 C C . TYR A 1 89 ? -13.262 -1.895 3.697 1.00 98.62 89 TYR A C 1
ATOM 666 O O . TYR A 1 89 ? -14.327 -1.824 3.086 1.00 98.62 89 TYR A O 1
ATOM 674 N N . PHE A 1 90 ? -12.583 -0.829 4.093 1.00 98.75 90 PHE A N 1
ATOM 675 C CA . PHE A 1 90 ? -12.991 0.550 3.899 1.00 98.75 90 PHE A CA 1
ATOM 676 C C . PHE A 1 90 ? -12.069 1.193 2.874 1.00 98.75 90 PHE A C 1
ATOM 678 O O . PHE A 1 90 ? -10.849 1.180 3.028 1.00 98.75 90 PHE A O 1
ATOM 685 N N . GLU A 1 91 ? -12.644 1.785 1.842 1.00 98.75 91 GLU A N 1
ATOM 686 C CA . GLU A 1 91 ? -11.929 2.615 0.887 1.00 98.75 91 GLU A CA 1
ATOM 687 C C . GLU A 1 91 ? -12.409 4.050 0.994 1.00 98.75 91 GLU A C 1
ATOM 689 O O . GLU A 1 91 ? -13.613 4.309 0.996 1.00 98.75 91 GLU A O 1
ATOM 694 N N . VAL A 1 92 ? -11.459 4.979 1.046 1.00 98.81 92 VAL A N 1
ATOM 695 C CA . VAL A 1 92 ? -11.734 6.414 1.022 1.00 98.81 92 VAL A CA 1
ATOM 696 C C . VAL A 1 92 ? -11.050 7.026 -0.189 1.00 98.81 92 VAL A C 1
ATOM 698 O O . VAL A 1 92 ? -9.852 6.831 -0.391 1.00 98.81 92 VAL A O 1
ATOM 701 N N . ASP A 1 93 ? -11.786 7.802 -0.973 1.00 98.69 93 ASP A N 1
ATOM 702 C CA . ASP A 1 93 ? -11.227 8.689 -1.995 1.00 98.69 93 ASP A CA 1
ATOM 703 C C . ASP A 1 93 ? -12.186 9.868 -2.225 1.00 98.69 93 ASP A C 1
ATOM 705 O O . ASP A 1 93 ? -13.283 9.919 -1.673 1.00 98.69 93 ASP A O 1
ATOM 709 N N . SER A 1 94 ? -11.792 10.821 -3.062 1.00 97.69 94 SER A N 1
ATOM 710 C CA . SER A 1 94 ? -12.662 11.908 -3.508 1.00 97.69 94 SER A CA 1
ATOM 711 C C . SER A 1 94 ? -13.961 11.388 -4.135 1.00 97.69 94 SER A C 1
ATOM 713 O O . SER A 1 94 ? -13.958 10.373 -4.836 1.00 97.69 94 SER A O 1
ATOM 715 N N . ASP A 1 95 ? -15.052 12.145 -3.990 1.00 97.56 95 ASP A N 1
ATOM 716 C CA . ASP A 1 95 ? -16.366 11.789 -4.551 1.00 97.56 95 ASP A CA 1
ATOM 717 C C . ASP A 1 95 ? -16.310 11.479 -6.054 1.00 97.56 95 ASP A C 1
ATOM 719 O O . ASP A 1 95 ? -16.986 10.577 -6.542 1.00 97.56 95 ASP A O 1
ATOM 723 N N . LEU A 1 96 ? -15.449 12.185 -6.798 1.00 97.31 96 LEU A N 1
ATOM 724 C CA . LEU A 1 96 ? -15.237 11.945 -8.227 1.00 97.31 96 LEU A CA 1
ATOM 725 C C . LEU A 1 96 ? -14.642 10.560 -8.513 1.00 97.31 96 LEU A C 1
ATOM 727 O O . LEU A 1 96 ? -15.018 9.916 -9.491 1.00 97.31 96 LEU A O 1
ATOM 731 N N . VAL A 1 97 ? -13.697 10.101 -7.692 1.00 98.00 97 VAL A N 1
ATOM 732 C CA . VAL A 1 97 ? -13.083 8.775 -7.845 1.00 98.00 97 VAL A CA 1
ATOM 733 C C . VAL A 1 97 ? -14.030 7.687 -7.358 1.00 98.00 97 VAL A C 1
ATOM 735 O O . VAL A 1 97 ? -14.144 6.658 -8.021 1.00 98.00 97 VAL A O 1
ATOM 738 N N . VAL A 1 98 ? -14.755 7.932 -6.266 1.00 98.06 98 VAL A N 1
ATOM 739 C CA . VAL A 1 98 ? -15.805 7.032 -5.772 1.00 98.06 98 VAL A CA 1
ATOM 740 C C . VAL A 1 98 ? -16.875 6.813 -6.837 1.00 98.06 98 VAL A C 1
ATOM 742 O O . VAL A 1 98 ? -17.174 5.666 -7.164 1.00 98.06 98 VAL A O 1
ATOM 745 N N . ALA A 1 99 ? -17.391 7.881 -7.448 1.00 97.50 99 ALA A N 1
ATOM 746 C CA . ALA A 1 99 ? -18.392 7.785 -8.508 1.00 97.50 99 ALA A CA 1
ATOM 747 C C . ALA A 1 99 ? -17.884 6.982 -9.719 1.00 97.50 99 ALA A C 1
ATOM 749 O O . ALA A 1 99 ? -18.623 6.170 -10.284 1.00 97.50 99 ALA A O 1
ATOM 750 N N . GLU A 1 100 ? -16.616 7.167 -10.100 1.00 97.44 100 GLU A N 1
ATOM 751 C CA . GLU A 1 100 ? -15.995 6.396 -11.179 1.00 97.44 100 GLU A CA 1
ATOM 752 C C . GLU A 1 100 ? -15.829 4.917 -10.809 1.00 97.44 100 GLU A C 1
ATOM 754 O O . GLU A 1 100 ? -16.160 4.039 -11.608 1.00 97.44 100 GLU A O 1
ATOM 759 N N . LYS A 1 101 ? -15.372 4.614 -9.590 1.00 97.81 101 LYS A N 1
ATOM 760 C CA . LYS A 1 101 ? -15.228 3.232 -9.120 1.00 97.81 101 LYS A CA 1
ATOM 761 C C . LYS A 1 101 ? -16.582 2.532 -9.049 1.00 97.81 101 LYS A C 1
ATOM 763 O O . LYS A 1 101 ? -16.714 1.423 -9.553 1.00 97.81 101 LYS A O 1
ATOM 768 N N . GLN A 1 102 ? -17.611 3.204 -8.536 1.00 97.19 102 GLN A N 1
ATOM 769 C CA . GLN A 1 102 ? -18.986 2.705 -8.553 1.00 97.19 102 GLN A CA 1
ATOM 770 C C . GLN A 1 102 ? -19.475 2.414 -9.976 1.00 97.19 102 GLN A C 1
ATOM 772 O O . GLN A 1 102 ? -20.091 1.377 -10.211 1.00 97.19 102 GLN A O 1
ATOM 777 N N . ARG A 1 103 ? -19.180 3.289 -10.948 1.00 96.56 103 ARG A N 1
ATOM 778 C CA . ARG A 1 103 ? -19.520 3.047 -12.359 1.00 96.56 103 ARG A CA 1
ATOM 779 C C . ARG A 1 103 ? -18.863 1.771 -12.885 1.00 96.56 103 ARG A C 1
ATOM 781 O O . ARG A 1 103 ? -19.554 0.962 -13.496 1.00 96.56 103 ARG A O 1
ATOM 788 N N . LEU A 1 104 ? -17.571 1.580 -12.631 1.00 96.81 104 LEU A N 1
ATOM 789 C CA . LEU A 1 104 ? -16.841 0.380 -13.053 1.00 96.81 104 LEU A CA 1
ATOM 790 C C . LEU A 1 104 ? -17.395 -0.883 -12.379 1.00 96.81 104 LEU A C 1
ATOM 792 O O . LEU A 1 104 ? -17.642 -1.876 -13.056 1.00 96.81 104 LEU A O 1
ATOM 796 N N . ILE A 1 105 ? -17.691 -0.827 -11.077 1.00 96.62 105 ILE A N 1
ATOM 797 C CA . ILE A 1 105 ? -18.319 -1.936 -10.340 1.00 96.62 105 ILE A CA 1
ATOM 798 C C . ILE A 1 105 ? -19.661 -2.321 -10.976 1.00 96.62 105 ILE A C 1
ATOM 800 O O . ILE A 1 105 ? -19.892 -3.497 -11.247 1.00 96.62 105 ILE A O 1
ATOM 804 N N . ARG A 1 106 ? -20.531 -1.344 -11.267 1.00 94.94 106 ARG A N 1
ATOM 805 C CA . ARG A 1 106 ? -21.846 -1.592 -11.891 1.00 94.94 106 ARG A CA 1
ATOM 806 C C . ARG A 1 106 ? -21.744 -2.219 -13.280 1.00 94.94 106 ARG A C 1
ATOM 808 O O . ARG A 1 106 ? -22.635 -2.964 -13.674 1.00 94.94 106 ARG A O 1
ATOM 815 N N . ASN A 1 107 ? -20.673 -1.929 -14.013 1.00 95.25 107 ASN A N 1
ATOM 816 C CA . ASN A 1 107 ? -20.468 -2.444 -15.364 1.00 95.25 107 ASN A CA 1
ATOM 817 C C . ASN A 1 107 ? -20.021 -3.917 -15.393 1.00 95.25 107 ASN A C 1
ATOM 819 O O . ASN A 1 107 ? -20.023 -4.527 -16.464 1.00 95.25 107 ASN A O 1
ATOM 823 N N . HIS A 1 108 ? -19.653 -4.504 -14.249 1.00 96.25 108 HIS A N 1
ATOM 824 C CA . HIS A 1 108 ? -19.080 -5.845 -14.184 1.00 96.25 108 HIS A CA 1
ATOM 825 C C . HIS A 1 108 ? -19.780 -6.720 -13.128 1.00 96.25 108 HIS A C 1
ATOM 827 O O . HIS A 1 108 ? -19.562 -6.522 -11.931 1.00 96.25 108 HIS A O 1
ATOM 833 N N . PRO A 1 109 ? -20.552 -7.750 -13.542 1.00 95.12 109 PRO A N 1
ATOM 834 C CA . PRO A 1 109 ? -21.287 -8.631 -12.628 1.00 95.12 109 PRO A CA 1
ATOM 835 C C . PRO A 1 109 ? -20.434 -9.257 -11.513 1.00 95.12 109 PRO A C 1
ATOM 837 O O . PRO A 1 109 ? -20.854 -9.305 -10.364 1.00 95.12 109 PRO A O 1
ATOM 840 N N . ILE A 1 110 ? -19.199 -9.661 -11.824 1.00 95.44 110 ILE A N 1
ATOM 841 C CA . ILE A 1 110 ? -18.285 -10.248 -10.832 1.00 95.44 110 ILE A CA 1
ATOM 842 C C .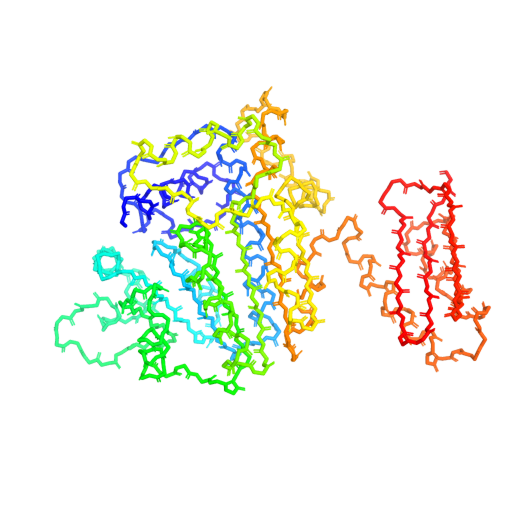 ILE A 1 110 ? -17.857 -9.247 -9.745 1.00 95.44 110 ILE A C 1
ATOM 844 O O . ILE A 1 110 ? -17.562 -9.641 -8.619 1.00 95.44 110 ILE A O 1
ATOM 848 N N . LEU A 1 111 ? -17.817 -7.946 -10.062 1.00 96.12 111 LEU A N 1
ATOM 849 C CA . LEU A 1 111 ? -17.452 -6.922 -9.087 1.00 96.12 111 LEU A CA 1
ATOM 850 C C . LEU A 1 111 ? -18.626 -6.609 -8.163 1.00 96.12 111 LEU A C 1
ATOM 852 O O . LEU A 1 111 ? -18.417 -6.550 -6.952 1.00 96.12 111 LEU A O 1
ATOM 856 N N . ILE A 1 112 ? -19.833 -6.438 -8.720 1.00 93.94 112 ILE A N 1
ATOM 857 C CA . ILE A 1 112 ? -21.041 -6.131 -7.940 1.00 93.94 112 ILE A CA 1
ATOM 858 C C . ILE A 1 112 ? -21.446 -7.296 -7.031 1.00 93.94 112 ILE A C 1
ATOM 860 O O . ILE A 1 112 ? -21.814 -7.055 -5.886 1.00 93.94 112 ILE A O 1
ATOM 864 N N . GLU A 1 113 ? -21.287 -8.547 -7.477 1.00 93.19 113 GLU A N 1
ATOM 865 C CA . GLU A 1 113 ? -21.550 -9.742 -6.659 1.00 93.19 113 GLU A CA 1
ATOM 866 C C . GLU A 1 113 ? -20.713 -9.756 -5.368 1.00 93.19 113 GLU A C 1
ATOM 868 O O . GLU A 1 113 ? -21.184 -10.184 -4.317 1.00 93.19 113 GLU A O 1
ATOM 873 N N . ALA A 1 114 ? -19.484 -9.235 -5.418 1.00 93.12 114 ALA A N 1
ATOM 874 C CA . ALA A 1 114 ? -18.584 -9.227 -4.269 1.00 93.12 114 ALA A CA 1
ATOM 875 C C . ALA A 1 114 ? -18.861 -8.102 -3.252 1.00 93.12 114 ALA A C 1
ATOM 877 O O . ALA A 1 114 ? -18.455 -8.237 -2.093 1.00 93.12 114 ALA A O 1
ATOM 878 N N . VAL A 1 115 ? -19.495 -6.996 -3.666 1.00 93.44 115 VAL A N 1
ATOM 879 C CA . VAL A 1 115 ? -19.656 -5.782 -2.833 1.00 93.44 115 VAL A CA 1
ATOM 880 C C . VAL A 1 115 ? -21.106 -5.396 -2.529 1.00 93.44 115 VAL A C 1
ATOM 882 O O . VAL A 1 115 ? -21.321 -4.632 -1.589 1.00 93.44 115 VAL A O 1
ATOM 885 N N . GLY A 1 116 ? -22.077 -5.914 -3.283 1.00 91.06 116 GLY A N 1
ATOM 886 C CA . GLY A 1 116 ? -23.486 -5.524 -3.197 1.00 91.06 116 GLY A CA 1
ATOM 887 C C . GLY A 1 116 ? -23.849 -4.327 -4.087 1.00 91.06 116 GLY A C 1
ATOM 888 O O . GLY A 1 116 ? -22.998 -3.534 -4.511 1.00 91.06 116 GLY A O 1
ATOM 889 N N . GLN A 1 117 ? -25.138 -4.184 -4.386 1.00 89.81 117 GLN A N 1
ATOM 890 C CA . GLN A 1 117 ? -25.694 -3.095 -5.190 1.00 89.81 117 GLN A CA 1
ATOM 891 C C . GLN A 1 117 ? -25.563 -1.735 -4.503 1.00 89.81 117 GLN A C 1
ATOM 893 O O . GLN A 1 117 ? -25.321 -0.729 -5.181 1.00 89.81 117 GLN A O 1
ATOM 898 N N . TYR A 1 118 ? -25.666 -1.692 -3.172 1.00 86.94 118 TYR A N 1
ATOM 899 C CA . TYR A 1 118 ? -25.519 -0.452 -2.419 1.00 86.94 118 TYR A CA 1
ATOM 900 C C . TYR A 1 118 ? -24.110 0.118 -2.588 1.00 86.94 118 TYR A C 1
ATOM 902 O O . TYR A 1 118 ? -23.950 1.293 -2.925 1.00 86.94 118 TYR A O 1
ATOM 910 N N . ALA A 1 119 ? -23.064 -0.696 -2.395 1.00 86.75 119 ALA A N 1
ATOM 911 C CA . ALA A 1 119 ? -21.679 -0.236 -2.539 1.00 86.75 119 ALA A CA 1
ATOM 912 C C . ALA A 1 119 ? -21.369 0.222 -3.974 1.00 86.75 119 ALA A C 1
ATOM 914 O O . ALA A 1 119 ? -20.550 1.118 -4.184 1.00 86.75 119 ALA A O 1
ATOM 915 N N . ALA A 1 120 ? -22.074 -0.344 -4.956 1.00 88.25 120 ALA A N 1
ATOM 916 C CA . ALA A 1 120 ? -22.028 0.066 -6.351 1.00 88.25 120 ALA A CA 1
ATOM 917 C C . ALA A 1 120 ? -22.836 1.348 -6.645 1.00 88.25 120 ALA A C 1
ATOM 919 O O . ALA A 1 120 ? -22.911 1.756 -7.800 1.00 88.25 120 ALA A O 1
ATOM 920 N N . GLY A 1 121 ? -23.443 2.003 -5.650 1.00 86.00 121 GLY A N 1
ATOM 921 C CA . GLY A 1 121 ? -24.177 3.264 -5.803 1.00 86.00 121 GLY A CA 1
ATOM 922 C C . GLY A 1 121 ? -25.474 3.140 -6.607 1.00 86.00 121 GLY A C 1
ATOM 923 O O . GLY A 1 121 ? -25.845 4.076 -7.318 1.00 86.00 121 GLY A O 1
ATOM 924 N N . VAL A 1 122 ? -26.135 1.979 -6.568 1.00 85.56 122 VAL A N 1
ATOM 925 C CA . VAL A 1 122 ? -27.440 1.780 -7.213 1.00 85.56 122 VAL A CA 1
ATOM 926 C C . VAL A 1 122 ? -28.518 2.514 -6.409 1.00 85.56 122 VAL A C 1
ATOM 928 O O . VAL A 1 122 ? -28.665 2.313 -5.206 1.00 85.56 122 VAL A O 1
ATOM 931 N N . SER A 1 123 ? -29.271 3.396 -7.072 1.00 83.75 123 SER A N 1
ATOM 932 C CA . SER A 1 123 ? -30.308 4.200 -6.415 1.00 83.75 123 SER A CA 1
ATOM 933 C C . SER A 1 123 ? -31.424 3.314 -5.855 1.00 83.75 123 SER A C 1
ATOM 935 O O . SER A 1 123 ? -31.964 2.477 -6.574 1.00 83.75 123 SER A O 1
ATOM 937 N N . GLY A 1 124 ? -31.772 3.516 -4.581 1.00 81.69 124 GLY A N 1
ATOM 938 C CA . GLY A 1 124 ? -32.831 2.764 -3.904 1.00 81.69 124 GLY A CA 1
ATOM 939 C C . GLY A 1 124 ? -32.461 1.330 -3.511 1.00 81.69 124 GLY A C 1
ATOM 940 O O . GLY A 1 124 ? -33.342 0.606 -3.060 1.00 81.69 124 GLY A O 1
ATOM 941 N N . ALA A 1 125 ? -31.197 0.917 -3.670 1.00 79.88 125 ALA A N 1
ATOM 942 C CA . ALA A 1 125 ? -30.735 -0.380 -3.187 1.00 79.88 125 ALA A CA 1
ATOM 943 C C . ALA A 1 125 ? -30.813 -0.454 -1.653 1.00 79.88 125 ALA A C 1
ATOM 945 O O . ALA A 1 125 ? -30.434 0.492 -0.956 1.00 79.88 125 ALA A O 1
ATOM 946 N N . GLU A 1 126 ? -31.294 -1.586 -1.135 1.00 83.38 126 GLU A N 1
ATOM 947 C CA . GLU A 1 126 ? -31.165 -1.915 0.286 1.00 83.38 126 GLU A CA 1
ATOM 948 C C . GLU A 1 126 ? -29.685 -2.069 0.654 1.00 83.38 126 GLU A C 1
ATOM 950 O O . GLU A 1 126 ? -28.853 -2.325 -0.215 1.00 83.38 126 GLU A O 1
ATOM 955 N N . ASP A 1 127 ? -29.345 -1.899 1.935 1.00 82.62 127 ASP A N 1
ATOM 956 C CA . ASP A 1 127 ? -27.974 -2.100 2.409 1.00 82.62 127 ASP A CA 1
ATOM 957 C C . ASP A 1 127 ? -27.612 -3.594 2.370 1.00 82.62 127 ASP A C 1
ATOM 959 O O . ASP A 1 127 ? -27.757 -4.328 3.345 1.00 82.62 127 ASP A O 1
ATOM 963 N N . ASP A 1 128 ? -27.166 -4.040 1.198 1.00 80.62 128 ASP A N 1
ATOM 964 C CA . ASP A 1 128 ? -26.647 -5.376 0.914 1.00 80.62 128 ASP A CA 1
ATOM 965 C C . ASP A 1 128 ? -25.114 -5.414 0.967 1.00 80.62 128 ASP A C 1
ATOM 967 O O . ASP A 1 128 ? -24.474 -6.363 0.496 1.00 80.62 128 ASP A O 1
ATOM 971 N N . ARG A 1 129 ? -24.504 -4.371 1.543 1.00 70.06 129 ARG A N 1
ATOM 972 C CA . ARG A 1 129 ? -23.056 -4.278 1.652 1.00 70.06 129 ARG A CA 1
ATOM 973 C C . ARG A 1 129 ? -22.569 -5.371 2.589 1.00 70.06 129 ARG A C 1
ATOM 975 O O . ARG A 1 129 ? -22.874 -5.371 3.780 1.00 70.06 129 ARG A O 1
ATOM 982 N N . GLY A 1 130 ? -21.738 -6.268 2.065 1.00 84.12 130 GLY A N 1
ATOM 983 C CA . GLY A 1 130 ? -21.019 -7.256 2.866 1.00 84.12 130 GLY A CA 1
ATOM 984 C C . GLY A 1 130 ? -19.942 -6.598 3.735 1.00 84.12 130 GLY A C 1
ATOM 985 O O . GLY A 1 130 ? -20.185 -5.663 4.493 1.00 84.12 130 GLY A O 1
ATOM 986 N N . SER A 1 131 ? -18.700 -7.051 3.605 1.00 92.06 131 SER A N 1
ATOM 987 C CA . SER A 1 131 ? -17.577 -6.486 4.358 1.00 92.06 131 SER A CA 1
ATOM 988 C C . SER A 1 131 ? -16.966 -5.225 3.728 1.00 92.06 131 SER A C 1
ATOM 990 O O . SER A 1 131 ? -15.994 -4.713 4.262 1.00 92.06 131 SER A O 1
ATOM 992 N N . TYR A 1 132 ? -17.505 -4.706 2.618 1.00 97.25 132 TYR A N 1
ATOM 993 C CA . TYR A 1 132 ? -16.912 -3.599 1.855 1.00 97.25 132 TYR A CA 1
ATOM 994 C C . TYR A 1 132 ? -17.650 -2.266 2.051 1.00 97.25 132 TYR A C 1
ATOM 996 O O . TYR A 1 132 ? -18.883 -2.222 2.045 1.00 97.25 132 TYR A O 1
ATOM 1004 N N . ARG A 1 133 ? -16.901 -1.172 2.206 1.00 96.75 133 ARG A N 1
ATOM 1005 C CA . ARG A 1 133 ? -17.393 0.210 2.308 1.00 96.75 133 ARG A CA 1
ATOM 1006 C C . ARG A 1 133 ? -16.579 1.103 1.374 1.00 96.75 133 ARG A C 1
ATOM 1008 O O . ARG A 1 133 ? -15.357 1.127 1.466 1.00 96.75 133 ARG A O 1
ATOM 1015 N N . LEU A 1 134 ? -17.258 1.853 0.510 1.00 97.62 134 LEU A N 1
ATOM 1016 C CA . LEU A 1 134 ? -16.647 2.837 -0.384 1.00 97.62 134 LEU A CA 1
ATOM 1017 C C . LEU A 1 134 ? -17.165 4.227 -0.016 1.00 97.62 134 LEU A C 1
ATOM 1019 O O . LEU A 1 134 ? -18.367 4.477 -0.092 1.00 97.62 134 LEU A O 1
ATOM 1023 N N . ILE A 1 135 ? -16.261 5.101 0.417 1.00 97.94 135 ILE A N 1
ATOM 1024 C CA . ILE A 1 135 ? -16.589 6.344 1.115 1.00 97.94 135 ILE A CA 1
ATOM 1025 C C . ILE A 1 135 ? -15.977 7.527 0.369 1.00 97.94 135 ILE A C 1
ATOM 1027 O O . ILE A 1 135 ? -14.776 7.564 0.099 1.00 97.94 135 ILE A O 1
ATOM 1031 N N . GLY A 1 136 ? -16.821 8.510 0.063 1.00 98.25 136 GLY A N 1
ATOM 1032 C CA . GLY A 1 136 ? -16.401 9.818 -0.425 1.00 98.25 136 GLY A CA 1
ATOM 1033 C C . GLY A 1 136 ? -15.809 10.658 0.702 1.00 98.25 136 GLY A C 1
ATOM 1034 O O . GLY A 1 136 ? -16.444 10.833 1.745 1.00 98.25 136 GLY A O 1
ATOM 1035 N N . GLY A 1 137 ? -14.588 11.159 0.528 1.00 97.75 137 GLY A N 1
ATOM 1036 C CA . GLY A 1 137 ? -13.911 11.939 1.556 1.00 97.75 137 GLY A CA 1
ATOM 1037 C C . GLY A 1 137 ? -12.667 12.669 1.061 1.00 97.75 137 GLY A C 1
ATOM 1038 O O . GLY A 1 137 ? -11.923 12.187 0.208 1.00 97.75 137 GLY A O 1
ATOM 1039 N N . ASP A 1 138 ? -12.429 13.850 1.627 1.00 97.94 138 ASP A N 1
ATOM 1040 C CA . ASP A 1 138 ? -11.230 14.643 1.377 1.00 97.94 138 ASP A CA 1
ATOM 1041 C C . ASP A 1 138 ? -10.210 14.413 2.494 1.00 97.94 138 ASP A C 1
ATOM 1043 O O . ASP A 1 138 ? -10.404 14.855 3.623 1.00 97.94 138 ASP A O 1
ATOM 1047 N N . LEU A 1 139 ? -9.093 13.755 2.177 1.00 97.88 139 LEU A N 1
ATOM 1048 C CA . LEU A 1 139 ? -8.039 13.453 3.153 1.00 97.88 139 LEU A CA 1
ATOM 1049 C C . LEU A 1 139 ? -7.338 14.704 3.709 1.00 97.88 139 LEU A C 1
ATOM 1051 O O . LEU A 1 139 ? -6.633 14.612 4.713 1.00 97.88 139 LEU A O 1
ATOM 1055 N N . ARG A 1 140 ? -7.541 15.885 3.107 1.00 97.12 140 ARG A N 1
ATOM 1056 C CA . ARG A 1 140 ? -7.108 17.166 3.695 1.00 97.12 140 ARG A CA 1
ATOM 1057 C C . ARG A 1 140 ? -7.919 17.516 4.944 1.00 97.12 140 ARG A C 1
ATOM 1059 O O . ARG A 1 140 ? -7.455 18.297 5.772 1.00 97.12 140 ARG A O 1
ATOM 1066 N N . ASP A 1 141 ? -9.099 16.930 5.107 1.00 97.56 141 ASP A N 1
ATOM 1067 C CA . ASP A 1 141 ? -9.917 17.013 6.310 1.00 97.56 141 ASP A CA 1
ATOM 1068 C C . ASP A 1 141 ? -10.150 15.617 6.901 1.00 97.56 141 ASP A C 1
ATOM 1070 O O . ASP A 1 141 ? -11.229 15.021 6.828 1.00 97.56 141 ASP A O 1
ATOM 1074 N N . MET A 1 142 ? -9.095 15.101 7.533 1.00 97.62 142 MET A N 1
ATOM 1075 C CA . MET A 1 142 ? -9.114 13.785 8.168 1.00 97.62 142 MET A CA 1
ATOM 1076 C C . MET A 1 142 ? -10.180 13.674 9.272 1.00 97.62 142 MET A C 1
ATOM 1078 O O . MET A 1 142 ? -10.641 12.574 9.556 1.00 97.62 142 MET A O 1
ATOM 1082 N N . SER A 1 143 ? -10.625 14.786 9.869 1.00 97.50 143 SER A N 1
ATOM 1083 C CA . SER A 1 143 ? -11.661 14.762 10.910 1.00 97.50 143 SER A CA 1
ATOM 1084 C C . SER A 1 143 ? -13.038 14.378 10.353 1.00 97.50 143 SER A C 1
ATOM 1086 O O . SER A 1 143 ? -13.727 13.511 10.905 1.00 97.50 143 SER A O 1
ATOM 1088 N N . THR A 1 144 ? -13.400 14.946 9.201 1.00 98.25 144 THR A N 1
ATOM 1089 C CA . THR A 1 144 ? -14.621 14.595 8.469 1.00 98.25 144 THR A CA 1
ATOM 1090 C C . THR A 1 144 ? -14.552 13.164 7.937 1.00 98.25 144 THR A C 1
ATOM 1092 O O . THR A 1 144 ? -15.526 12.418 8.051 1.00 98.25 144 THR A O 1
ATOM 1095 N N . VAL A 1 145 ? -13.393 12.745 7.418 1.00 98.62 145 VAL A N 1
ATOM 1096 C CA . VAL A 1 145 ? -13.181 11.366 6.948 1.00 98.62 145 VAL A CA 1
ATOM 1097 C C . VAL A 1 145 ? -13.304 10.355 8.093 1.00 98.62 145 VAL A C 1
ATOM 1099 O O . VAL A 1 145 ? -13.989 9.348 7.934 1.00 98.62 145 VAL A O 1
ATOM 1102 N N . ALA A 1 146 ? -12.705 10.627 9.255 1.00 98.44 146 ALA A N 1
ATOM 1103 C CA . ALA A 1 146 ? -12.809 9.770 10.438 1.00 98.44 146 ALA A CA 1
ATOM 1104 C C . ALA A 1 146 ? -14.268 9.602 10.886 1.00 98.44 146 ALA A C 1
ATOM 1106 O O . ALA A 1 146 ? -14.733 8.481 11.071 1.00 98.44 146 ALA A O 1
ATOM 1107 N N . SER A 1 147 ? -15.019 10.706 10.942 1.00 98.31 147 SER A N 1
ATOM 1108 C CA . SER A 1 147 ? -16.448 10.682 11.280 1.00 98.31 147 SER A CA 1
ATOM 1109 C C . SER A 1 147 ? -17.266 9.862 10.273 1.00 98.31 147 SER A C 1
ATOM 1111 O O . SER A 1 147 ? -18.208 9.163 10.641 1.00 98.31 147 SER A O 1
ATOM 1113 N N . ALA A 1 148 ? -16.929 9.939 8.981 1.00 98.25 148 ALA A N 1
ATOM 1114 C CA . ALA A 1 148 ? -17.581 9.135 7.953 1.00 98.25 148 ALA A CA 1
ATOM 1115 C C . ALA A 1 148 ? -17.270 7.642 8.117 1.00 98.25 148 ALA A C 1
ATOM 1117 O O . ALA A 1 148 ? -18.190 6.831 8.079 1.00 98.25 148 ALA A O 1
ATOM 1118 N N . LEU A 1 149 ? -16.009 7.290 8.362 1.00 98.56 149 LEU A N 1
ATOM 1119 C CA . LEU A 1 149 ? -15.589 5.915 8.615 1.00 98.56 149 LEU A CA 1
ATOM 1120 C C . LEU A 1 149 ? -16.294 5.301 9.837 1.00 98.56 149 LEU A C 1
ATOM 1122 O O . LEU A 1 149 ? -16.779 4.174 9.756 1.00 98.56 149 LEU A O 1
ATOM 1126 N N . GLU A 1 150 ? -16.399 6.042 10.942 1.00 97.81 150 GLU A N 1
ATOM 1127 C CA . GLU A 1 150 ? -17.110 5.603 12.152 1.00 97.81 150 GLU A CA 1
ATOM 1128 C C . GLU A 1 150 ? -18.594 5.327 11.874 1.00 97.81 150 GLU A C 1
ATOM 1130 O O . GLU A 1 150 ? -19.110 4.275 12.253 1.00 97.81 150 GLU A O 1
ATOM 1135 N N . ARG A 1 151 ? -19.279 6.222 11.144 1.00 96.69 151 ARG A N 1
ATOM 1136 C CA . ARG A 1 151 ? -20.683 6.007 10.734 1.00 96.69 151 ARG A CA 1
ATOM 1137 C C . ARG A 1 151 ? -20.865 4.769 9.860 1.00 96.69 151 ARG A C 1
ATOM 1139 O O . ARG A 1 151 ? -21.908 4.130 9.930 1.00 96.69 151 ARG A O 1
ATOM 1146 N N . GLU A 1 152 ? -19.861 4.438 9.056 1.00 95.50 152 GLU A N 1
ATOM 1147 C CA . GLU A 1 152 ? -19.856 3.259 8.184 1.00 95.50 152 GLU A CA 1
ATOM 1148 C C . GLU A 1 152 ? -19.435 1.969 8.910 1.00 95.50 152 GLU A C 1
ATOM 1150 O O . GLU A 1 152 ? -19.383 0.898 8.296 1.00 95.50 152 GLU A O 1
ATOM 1155 N N . GLY A 1 153 ? -19.193 2.050 10.223 1.00 96.19 153 GLY A N 1
ATOM 1156 C CA . GLY A 1 153 ? -18.969 0.905 11.101 1.00 96.19 153 GLY A CA 1
ATOM 1157 C C . GLY A 1 153 ? -17.502 0.570 11.358 1.00 96.19 153 GLY A C 1
ATOM 1158 O O . GLY A 1 153 ? -17.214 -0.562 11.747 1.00 96.19 153 GLY A O 1
ATOM 1159 N N . LEU A 1 154 ? -16.574 1.509 11.136 1.00 98.19 154 LEU A N 1
ATOM 1160 C CA . LEU A 1 154 ? -15.177 1.332 11.537 1.00 98.19 154 LEU A CA 1
ATOM 1161 C C . LEU A 1 154 ? -15.076 1.250 13.066 1.00 98.19 154 LEU A C 1
ATOM 1163 O O . LEU A 1 154 ? -15.461 2.175 13.777 1.00 98.19 154 LEU A O 1
ATOM 1167 N N . ASP A 1 155 ? -14.535 0.144 13.567 1.00 98.00 155 ASP A N 1
ATOM 1168 C CA . ASP A 1 155 ? -14.446 -0.150 14.995 1.00 98.00 155 ASP A CA 1
ATOM 1169 C C . ASP A 1 155 ? -13.020 0.079 15.509 1.00 98.00 155 ASP A C 1
ATOM 1171 O O . ASP A 1 155 ? -12.110 -0.699 15.221 1.00 98.00 155 ASP A O 1
ATOM 1175 N N . ALA A 1 156 ? -12.820 1.136 16.294 1.00 97.69 156 ALA A N 1
ATOM 1176 C CA . ALA A 1 156 ? -11.521 1.496 16.866 1.00 97.69 156 ALA A CA 1
ATOM 1177 C C . ALA A 1 156 ? -10.890 0.399 17.750 1.00 97.69 156 ALA A C 1
ATOM 1179 O O . ALA A 1 156 ? -9.683 0.418 18.000 1.00 97.69 156 ALA A O 1
ATOM 1180 N N . THR A 1 157 ? -11.684 -0.566 18.225 1.00 97.81 157 THR A N 1
ATOM 1181 C CA . THR A 1 157 ? -11.210 -1.647 19.104 1.00 97.81 157 THR A CA 1
ATOM 1182 C C . THR A 1 157 ? -10.613 -2.838 18.359 1.00 97.81 157 THR A C 1
ATOM 1184 O O . THR A 1 157 ? -9.979 -3.690 18.980 1.00 97.81 157 THR A O 1
ATOM 1187 N N . LYS A 1 158 ? -10.791 -2.920 17.035 1.00 98.38 158 LYS A N 1
ATOM 1188 C CA . LYS A 1 158 ? -10.296 -4.044 16.233 1.00 98.38 158 LYS A CA 1
ATOM 1189 C C . LYS A 1 158 ? -8.906 -3.769 15.655 1.00 98.38 158 LYS A C 1
ATOM 1191 O O . LYS A 1 158 ? -8.635 -2.636 15.246 1.00 98.38 158 LYS A O 1
ATOM 1196 N N . PRO A 1 159 ? -8.068 -4.815 15.490 1.00 98.75 159 PRO A N 1
ATOM 1197 C CA . PRO A 1 159 ? -6.846 -4.716 14.703 1.00 98.75 159 PRO A CA 1
ATOM 1198 C C . PRO A 1 159 ? -7.141 -4.144 13.322 1.00 98.75 159 PRO A C 1
ATOM 1200 O O . PRO A 1 159 ? -8.021 -4.651 12.615 1.00 98.75 159 PRO A O 1
ATOM 1203 N N . THR A 1 160 ? -6.420 -3.089 12.951 1.00 98.94 160 THR A N 1
ATOM 1204 C CA . THR A 1 160 ? -6.705 -2.327 11.734 1.00 98.94 160 THR A CA 1
ATOM 1205 C C . THR A 1 160 ? -5.441 -2.073 10.919 1.00 98.94 160 THR A C 1
ATOM 1207 O O . THR A 1 160 ? -4.454 -1.537 11.420 1.00 98.94 160 THR A O 1
ATOM 1210 N N . LEU A 1 161 ? -5.471 -2.433 9.637 1.00 98.94 161 LEU A N 1
ATOM 1211 C CA . LEU A 1 161 ? -4.472 -2.016 8.663 1.00 98.94 161 LEU A CA 1
ATOM 1212 C C . LEU A 1 161 ? -4.895 -0.680 8.055 1.00 98.94 161 LEU A C 1
ATOM 1214 O O . LEU A 1 161 ? -6.012 -0.568 7.560 1.00 98.94 161 LEU A O 1
ATOM 1218 N N . VAL A 1 162 ? -3.999 0.305 8.024 1.00 98.94 162 VAL A N 1
ATOM 1219 C CA . VAL A 1 162 ? -4.195 1.561 7.284 1.00 98.94 162 VAL A CA 1
ATOM 1220 C C . VAL A 1 162 ? -3.229 1.591 6.103 1.00 98.94 162 VAL A C 1
ATOM 1222 O O . VAL A 1 162 ? -2.014 1.547 6.291 1.00 98.94 162 VAL A O 1
ATOM 1225 N N . LEU A 1 163 ? -3.759 1.645 4.884 1.00 98.94 163 LEU A N 1
ATOM 1226 C CA . LEU A 1 163 ? -2.987 1.652 3.643 1.00 98.94 163 LEU A CA 1
ATOM 1227 C C . LEU A 1 163 ? -2.991 3.051 3.020 1.00 98.94 163 LEU A C 1
ATOM 1229 O O . LEU A 1 163 ? -4.051 3.587 2.703 1.00 98.94 163 LEU A O 1
ATOM 1233 N N . CYS A 1 164 ? -1.795 3.585 2.775 1.00 98.56 164 CYS A N 1
ATOM 1234 C CA . CYS A 1 164 ? -1.551 4.813 2.019 1.00 98.56 164 CYS A CA 1
ATOM 1235 C C . CYS A 1 164 ? -0.614 4.500 0.840 1.00 98.56 164 CYS A C 1
ATOM 1237 O O . CYS A 1 164 ? 0.605 4.464 0.995 1.00 98.56 164 CYS A O 1
ATOM 1239 N N . GLU A 1 165 ? -1.157 4.244 -0.349 1.00 98.12 165 GLU A N 1
ATOM 1240 C CA . GLU A 1 165 ? -0.370 3.826 -1.519 1.00 98.12 165 GLU A CA 1
ATOM 1241 C C . GLU A 1 165 ? -0.306 4.943 -2.585 1.00 98.12 165 GLU A C 1
ATOM 1243 O O . GLU A 1 165 ? -1.191 5.059 -3.429 1.00 98.12 165 GLU A O 1
ATOM 1248 N N . CYS A 1 166 ? 0.763 5.750 -2.569 1.00 97.19 166 CYS A N 1
ATOM 1249 C CA . CYS A 1 166 ? 0.924 7.023 -3.295 1.00 97.19 166 CYS A CA 1
ATOM 1250 C C . CYS A 1 166 ? -0.122 8.070 -2.896 1.00 97.19 166 CYS A C 1
ATOM 1252 O O . CYS A 1 166 ? -0.929 8.494 -3.723 1.00 97.19 166 CYS A O 1
ATOM 1254 N N . VAL A 1 167 ? -0.114 8.487 -1.630 1.00 97.56 167 VAL A N 1
ATOM 1255 C CA . VAL A 1 167 ? -1.158 9.365 -1.073 1.00 97.56 167 VAL A CA 1
ATOM 1256 C C . VAL A 1 167 ? -0.545 10.543 -0.336 1.00 97.56 167 VAL A C 1
ATOM 1258 O O . VAL A 1 167 ? -0.827 11.694 -0.667 1.00 97.56 167 VAL A O 1
ATOM 1261 N N . LEU A 1 168 ? 0.321 10.269 0.638 1.00 97.75 168 LEU A N 1
ATOM 1262 C CA . LEU A 1 168 ? 0.875 11.285 1.525 1.00 97.75 168 LEU A CA 1
ATOM 1263 C C . LEU A 1 168 ? 1.770 12.273 0.775 1.00 97.75 168 LEU A C 1
ATOM 1265 O O . LEU A 1 168 ? 1.804 13.439 1.152 1.00 97.75 168 LEU A O 1
ATOM 1269 N N . ALA A 1 169 ? 2.442 11.862 -0.306 1.00 96.56 169 ALA A N 1
ATOM 1270 C CA . ALA A 1 169 ? 3.232 12.787 -1.113 1.00 96.56 169 ALA A CA 1
ATOM 1271 C C . ALA A 1 169 ? 2.386 13.815 -1.874 1.00 96.56 169 ALA A C 1
ATOM 1273 O O . ALA A 1 169 ? 2.936 14.838 -2.271 1.00 96.56 169 ALA A O 1
ATOM 1274 N N . TYR A 1 170 ? 1.084 13.593 -2.078 1.00 97.00 170 TYR A N 1
ATOM 1275 C CA . TYR A 1 170 ? 0.199 14.578 -2.719 1.00 97.00 170 TYR A CA 1
ATOM 1276 C C . TYR A 1 170 ? -0.427 15.563 -1.729 1.00 97.00 170 TYR A C 1
ATOM 1278 O O . TYR A 1 170 ? -0.899 16.623 -2.138 1.00 97.00 170 TYR A O 1
ATOM 1286 N N . LEU A 1 171 ? -0.432 15.229 -0.440 1.00 97.31 171 LEU A N 1
ATOM 1287 C CA . LEU A 1 171 ? -0.863 16.122 0.630 1.00 97.31 171 LEU A CA 1
ATOM 1288 C C . LEU A 1 171 ? 0.303 17.027 1.031 1.00 97.31 171 LEU A C 1
ATOM 1290 O O . LEU A 1 171 ? 1.455 16.608 0.965 1.00 97.31 171 LEU A O 1
ATOM 1294 N N . ASP A 1 172 ? 0.038 18.261 1.457 1.00 96.56 172 ASP A N 1
ATOM 1295 C CA . ASP A 1 172 ? 1.063 19.013 2.182 1.00 96.56 172 ASP A CA 1
ATOM 1296 C C . ASP A 1 172 ? 1.413 18.298 3.501 1.00 96.56 172 ASP A C 1
ATOM 1298 O O . ASP A 1 172 ? 0.633 17.481 4.006 1.00 96.56 172 ASP A O 1
ATOM 1302 N N . SER A 1 173 ? 2.608 18.563 4.036 1.00 93.56 173 SER A N 1
ATOM 1303 C CA . SER A 1 173 ? 3.157 17.803 5.165 1.00 93.56 173 SER A CA 1
ATOM 1304 C C . SER A 1 173 ? 2.224 17.768 6.375 1.00 93.56 173 SER A C 1
ATOM 1306 O O . SER A 1 173 ? 2.021 16.690 6.926 1.00 93.56 173 SER A O 1
ATOM 1308 N N . ASP A 1 174 ? 1.585 18.889 6.727 1.00 96.56 174 ASP A N 1
ATOM 1309 C CA . ASP A 1 174 ? 0.692 18.976 7.890 1.00 96.56 174 ASP A CA 1
ATOM 1310 C C . ASP A 1 174 ? -0.546 18.083 7.713 1.00 96.56 174 ASP A C 1
ATOM 1312 O O . ASP A 1 174 ? -0.977 17.387 8.641 1.00 96.56 174 ASP A O 1
ATOM 1316 N N . ARG A 1 175 ? -1.116 18.053 6.502 1.00 97.75 175 ARG A N 1
ATOM 1317 C CA . ARG A 1 175 ? -2.243 17.163 6.178 1.00 97.75 175 ARG A CA 1
ATOM 1318 C C . ARG A 1 175 ? -1.821 15.701 6.139 1.00 97.75 175 ARG A C 1
ATOM 1320 O O . ARG A 1 175 ? -2.528 14.860 6.690 1.00 97.75 175 ARG A O 1
ATOM 1327 N N . GLY A 1 176 ? -0.669 15.390 5.548 1.00 97.50 176 GLY A N 1
ATOM 1328 C CA . GLY A 1 176 ? -0.126 14.031 5.555 1.00 97.50 176 GLY A CA 1
ATOM 1329 C C . GLY A 1 176 ? 0.152 13.523 6.974 1.00 97.50 176 GLY A C 1
ATOM 1330 O O . GLY A 1 176 ? -0.187 12.389 7.306 1.00 97.50 176 GLY A O 1
ATOM 1331 N N . ASP A 1 177 ? 0.694 14.377 7.839 1.00 97.50 177 ASP A N 1
ATOM 1332 C CA . ASP A 1 177 ? 0.971 14.047 9.238 1.00 97.50 177 ASP A CA 1
ATOM 1333 C C . ASP A 1 177 ? -0.319 13.898 10.054 1.00 97.50 177 ASP A C 1
ATOM 1335 O O . ASP A 1 177 ? -0.391 13.040 10.933 1.00 97.50 177 ASP A O 1
ATOM 1339 N N . SER A 1 178 ? -1.375 14.642 9.711 1.00 98.19 178 SER A N 1
ATOM 1340 C CA . SER A 1 178 ? -2.707 14.470 10.309 1.00 98.19 178 SER A CA 1
ATOM 1341 C C . SER A 1 178 ? -3.298 13.081 10.030 1.00 98.19 178 SER A C 1
ATOM 1343 O O . SER A 1 178 ? -3.925 12.500 10.915 1.00 98.19 178 SER A O 1
ATOM 1345 N N . VAL A 1 179 ? -3.058 12.509 8.843 1.00 98.56 179 VAL A N 1
ATOM 1346 C CA . VAL A 1 179 ? -3.467 11.130 8.508 1.00 98.56 179 VAL A CA 1
ATOM 1347 C C . VAL A 1 179 ? -2.720 10.108 9.372 1.00 98.56 179 VAL A C 1
ATOM 1349 O O . VAL A 1 179 ? -3.332 9.202 9.941 1.00 98.56 179 VAL A O 1
ATOM 1352 N N . ILE A 1 180 ? -1.400 10.267 9.513 1.00 98.44 180 ILE A N 1
ATOM 1353 C CA . ILE A 1 180 ? -0.563 9.380 10.338 1.00 98.44 180 ILE A CA 1
ATOM 1354 C C . ILE A 1 180 ? -0.975 9.477 11.817 1.00 98.44 180 ILE A C 1
ATOM 1356 O O . ILE A 1 180 ? -1.112 8.459 12.502 1.00 98.44 180 ILE A O 1
ATOM 1360 N N . ALA A 1 181 ? -1.195 10.699 12.308 1.00 98.38 181 ALA A N 1
ATOM 1361 C CA . ALA A 1 181 ? -1.611 10.964 13.679 1.00 98.38 181 ALA A CA 1
ATOM 1362 C C . ALA A 1 181 ? -2.989 10.368 13.985 1.00 98.38 181 ALA A C 1
ATOM 1364 O O . ALA A 1 181 ? -3.152 9.768 15.046 1.00 98.38 181 ALA A O 1
ATOM 1365 N N . TRP A 1 182 ? -3.943 10.474 13.054 1.00 98.62 182 TRP A N 1
ATOM 1366 C CA . TRP A 1 182 ? -5.255 9.836 13.170 1.00 98.62 182 TRP A CA 1
ATOM 1367 C C . TRP A 1 182 ? -5.128 8.319 13.342 1.00 98.62 182 TRP A C 1
ATOM 1369 O O . TRP A 1 182 ? -5.611 7.785 14.337 1.00 98.62 182 TRP A O 1
ATOM 1379 N N . ALA A 1 183 ? -4.399 7.634 12.454 1.00 98.50 183 ALA A N 1
ATOM 1380 C CA . ALA A 1 183 ? -4.244 6.179 12.530 1.00 98.50 183 ALA A CA 1
ATOM 1381 C C . ALA A 1 183 ? -3.673 5.727 13.886 1.00 98.50 183 ALA A C 1
ATOM 1383 O O . ALA A 1 183 ? -4.133 4.750 14.473 1.00 98.50 183 ALA A O 1
ATOM 1384 N N . ARG A 1 184 ? -2.694 6.465 14.420 1.00 97.12 184 ARG A N 1
ATOM 1385 C CA . ARG A 1 184 ? -2.105 6.187 15.736 1.00 97.12 184 ARG A CA 1
ATOM 1386 C C . ARG A 1 184 ? -3.052 6.496 16.899 1.00 97.12 184 ARG A C 1
ATOM 1388 O O . ARG A 1 184 ? -3.007 5.799 17.907 1.00 97.12 184 ARG A O 1
ATOM 1395 N N . ALA A 1 185 ? -3.820 7.578 16.815 1.00 98.00 185 ALA A N 1
ATOM 1396 C CA . ALA A 1 185 ? -4.688 8.023 17.902 1.00 98.00 185 ALA A CA 1
ATOM 1397 C C . ALA A 1 185 ? -5.973 7.189 18.003 1.00 98.00 185 ALA A C 1
ATOM 1399 O O . ALA A 1 185 ? -6.494 7.011 19.101 1.00 98.00 185 ALA A O 1
ATOM 1400 N N . THR A 1 186 ? -6.474 6.688 16.873 1.00 98.50 186 THR A N 1
ATOM 1401 C CA . THR A 1 186 ? -7.733 5.940 16.804 1.00 98.50 186 THR A CA 1
ATOM 1402 C C . THR A 1 186 ? -7.577 4.487 17.241 1.00 98.50 186 THR A C 1
ATOM 1404 O O . THR A 1 186 ? -8.472 3.960 17.892 1.00 98.50 186 THR A O 1
ATOM 1407 N N . PHE A 1 187 ? -6.459 3.835 16.917 1.00 98.56 187 PHE A N 1
ATOM 1408 C CA . PHE A 1 187 ? -6.318 2.387 17.072 1.00 98.56 187 PHE A CA 1
ATOM 1409 C C . PHE A 1 187 ? -5.216 2.008 18.058 1.00 98.56 187 PHE A C 1
ATOM 1411 O O . PHE A 1 187 ? -4.078 2.466 17.953 1.00 98.56 187 PHE A O 1
ATOM 1418 N N . VAL A 1 188 ? -5.536 1.087 18.969 1.00 97.06 188 VAL A N 1
ATOM 1419 C CA . VAL A 1 188 ? -4.533 0.436 19.830 1.00 97.06 188 VAL A CA 1
ATOM 1420 C C . VAL A 1 188 ? -3.677 -0.533 19.007 1.00 97.06 188 VAL A C 1
ATOM 1422 O O . VAL A 1 188 ? -2.446 -0.501 19.075 1.00 97.06 188 VAL A O 1
ATOM 1425 N N . ASP A 1 189 ? -4.345 -1.350 18.190 1.00 98.38 189 ASP A N 1
ATOM 1426 C CA . ASP A 1 189 ? -3.745 -2.367 17.331 1.00 98.38 189 ASP A CA 1
ATOM 1427 C C . ASP A 1 189 ? -3.797 -1.897 15.876 1.00 98.38 189 ASP A C 1
ATOM 1429 O O . ASP A 1 189 ? -4.822 -2.022 15.201 1.00 98.38 189 ASP A O 1
ATOM 1433 N N . VAL A 1 190 ? -2.692 -1.337 15.387 1.00 98.88 190 VAL A N 1
ATOM 1434 C CA . VAL A 1 190 ? -2.640 -0.744 14.045 1.00 98.88 190 VAL A CA 1
ATOM 1435 C C . VAL A 1 190 ? -1.407 -1.161 13.277 1.00 98.88 190 VAL A C 1
ATOM 1437 O O . VAL A 1 190 ? -0.307 -1.196 13.831 1.00 98.88 190 VAL A O 1
ATOM 1440 N N . PHE A 1 191 ? -1.597 -1.434 11.989 1.00 98.88 191 PHE A N 1
ATOM 1441 C CA . PHE A 1 191 ? -0.533 -1.645 11.020 1.00 98.88 191 PHE A CA 1
ATOM 1442 C C . PHE A 1 191 ? -0.666 -0.650 9.866 1.00 98.88 191 PHE A C 1
ATOM 1444 O O . PHE A 1 191 ? -1.565 -0.755 9.040 1.00 98.88 191 PHE A O 1
ATOM 1451 N N . VAL A 1 192 ? 0.229 0.325 9.793 1.00 98.88 192 VAL A N 1
ATOM 1452 C CA . VAL A 1 192 ? 0.284 1.285 8.693 1.00 98.88 192 VAL A CA 1
ATOM 1453 C C . VAL A 1 192 ? 1.231 0.779 7.613 1.00 98.88 192 VAL A C 1
ATOM 1455 O O . VAL A 1 192 ? 2.404 0.501 7.878 1.00 98.88 192 VAL A O 1
ATOM 1458 N N . VAL A 1 193 ? 0.719 0.704 6.388 1.00 98.81 193 VAL A N 1
ATOM 1459 C CA . VAL A 1 193 ? 1.480 0.415 5.173 1.00 98.81 193 VAL A CA 1
ATOM 1460 C C . VAL A 1 193 ? 1.473 1.668 4.311 1.00 98.81 193 VAL A C 1
ATOM 1462 O O . VAL A 1 193 ? 0.417 2.094 3.846 1.00 98.81 193 VAL A O 1
ATOM 1465 N N . CYS A 1 194 ? 2.640 2.266 4.082 1.00 98.69 194 CYS A N 1
ATOM 1466 C CA . CYS A 1 194 ? 2.762 3.448 3.233 1.00 98.69 194 CYS A CA 1
ATOM 1467 C C . CYS A 1 194 ? 3.768 3.200 2.112 1.00 98.69 194 CYS A C 1
ATOM 1469 O O . CYS A 1 194 ? 4.929 2.916 2.381 1.00 98.69 194 CYS A O 1
ATOM 1471 N N . TYR A 1 195 ? 3.337 3.330 0.861 1.00 98.56 195 TYR A N 1
ATOM 1472 C CA . TYR A 1 195 ? 4.219 3.363 -0.307 1.00 98.56 195 TYR A CA 1
ATOM 1473 C C . TYR A 1 195 ? 4.184 4.779 -0.867 1.00 98.56 195 TYR A C 1
ATOM 1475 O O . TYR A 1 195 ? 3.107 5.239 -1.239 1.00 98.56 195 TYR A O 1
ATOM 1483 N N . ASP A 1 196 ? 5.307 5.493 -0.917 1.00 97.44 196 ASP A N 1
ATOM 1484 C CA . ASP A 1 196 ? 5.286 6.884 -1.380 1.00 97.44 196 ASP A CA 1
ATOM 1485 C C . ASP A 1 196 ? 6.607 7.391 -1.963 1.00 97.44 196 ASP A C 1
ATOM 1487 O O . ASP A 1 196 ? 7.583 6.651 -2.052 1.00 97.44 196 ASP A O 1
ATOM 1491 N N . VAL A 1 197 ? 6.634 8.648 -2.407 1.00 96.88 197 VAL A N 1
ATOM 1492 C CA . VAL A 1 197 ? 7.818 9.285 -3.002 1.00 96.88 197 VAL A CA 1
ATOM 1493 C C . VAL A 1 197 ? 8.768 9.846 -1.935 1.00 96.88 197 VAL A C 1
ATOM 1495 O O . VAL A 1 197 ? 8.351 10.530 -0.997 1.00 96.88 197 VAL A O 1
ATOM 1498 N N . VAL A 1 198 ? 10.072 9.636 -2.135 1.00 96.50 198 VAL A N 1
ATOM 1499 C CA . VAL A 1 198 ? 11.169 10.183 -1.318 1.00 96.50 198 VAL A CA 1
ATOM 1500 C C . VAL A 1 198 ? 12.297 10.732 -2.204 1.00 96.50 198 VAL A C 1
ATOM 1502 O O . VAL A 1 198 ? 12.595 10.195 -3.269 1.00 96.50 198 VAL A O 1
ATOM 1505 N N . LYS A 1 199 ? 12.949 11.822 -1.788 1.00 94.25 199 LYS A N 1
ATOM 1506 C CA . LYS A 1 199 ? 13.930 12.562 -2.604 1.00 94.25 199 LYS A CA 1
ATOM 1507 C C . LYS A 1 199 ? 15.379 12.152 -2.312 1.00 94.25 199 LYS A C 1
ATOM 1509 O O . LYS A 1 199 ? 16.173 12.939 -1.813 1.00 94.25 199 LYS A O 1
ATOM 1514 N N . THR A 1 200 ? 15.759 10.924 -2.659 1.00 84.81 200 THR A N 1
ATOM 1515 C CA . THR A 1 200 ? 17.104 10.387 -2.352 1.00 84.81 200 THR A CA 1
ATOM 1516 C C . THR A 1 200 ? 18.243 10.957 -3.211 1.00 84.81 200 THR A C 1
ATOM 1518 O O . THR A 1 200 ? 19.403 10.873 -2.810 1.00 84.81 200 THR A O 1
ATOM 1521 N N . SER A 1 201 ? 17.951 11.596 -4.351 1.00 88.62 201 SER A N 1
ATOM 1522 C CA . SER A 1 201 ? 18.913 12.345 -5.174 1.00 88.62 201 SER A CA 1
ATOM 1523 C C . SER A 1 201 ? 18.359 13.703 -5.593 1.00 88.62 201 SER A C 1
ATOM 1525 O O . SER A 1 201 ? 17.301 13.790 -6.208 1.00 88.62 201 SER A O 1
ATOM 1527 N N . LYS A 1 202 ? 19.120 14.780 -5.361 1.00 86.44 202 LYS A N 1
ATOM 1528 C CA . LYS A 1 202 ? 18.695 16.152 -5.702 1.00 86.44 202 LYS A CA 1
ATOM 1529 C C . LYS A 1 202 ? 18.398 16.341 -7.193 1.00 86.44 202 LYS A C 1
ATOM 1531 O O . LYS A 1 202 ? 17.403 16.970 -7.544 1.00 86.44 202 LYS A O 1
ATOM 1536 N N . ALA A 1 203 ? 19.260 15.817 -8.068 1.00 89.56 203 ALA A N 1
ATOM 1537 C CA . ALA A 1 203 ? 19.133 16.017 -9.512 1.00 89.56 203 ALA A CA 1
ATOM 1538 C C . ALA A 1 203 ? 17.899 15.296 -10.071 1.00 89.56 203 ALA A C 1
ATOM 1540 O O . ALA A 1 203 ? 17.092 15.899 -10.778 1.00 89.56 203 ALA A O 1
ATOM 1541 N N . PHE A 1 204 ? 17.722 14.025 -9.703 1.00 91.12 204 PHE A N 1
ATOM 1542 C CA . PHE A 1 204 ? 16.590 13.231 -10.167 1.00 91.12 204 PHE A CA 1
ATOM 1543 C C . PHE A 1 204 ? 15.274 13.676 -9.522 1.00 91.12 204 PHE A C 1
ATOM 1545 O O . PHE A 1 204 ? 14.277 13.833 -10.226 1.00 91.12 204 PHE A O 1
ATOM 1552 N N . ALA A 1 205 ? 15.278 13.979 -8.218 1.00 92.88 205 ALA A N 1
ATOM 1553 C CA . ALA A 1 205 ? 14.118 14.527 -7.524 1.00 92.88 205 ALA A CA 1
ATOM 1554 C C . ALA A 1 205 ? 13.603 15.800 -8.202 1.00 92.88 205 ALA A C 1
ATOM 1556 O O . ALA A 1 205 ? 12.401 15.923 -8.410 1.00 92.88 205 ALA A O 1
ATOM 1557 N N . LYS A 1 206 ? 14.487 16.720 -8.617 1.00 93.88 206 LYS A N 1
ATOM 1558 C CA . LYS A 1 206 ? 14.064 17.927 -9.342 1.00 93.88 206 LYS A CA 1
ATOM 1559 C C . LYS A 1 206 ? 13.284 17.576 -10.615 1.00 93.88 206 LYS A C 1
ATOM 1561 O O . LYS A 1 206 ? 12.186 18.088 -10.810 1.00 93.88 206 LYS A O 1
ATOM 1566 N N . VAL A 1 207 ? 13.830 16.689 -11.448 1.00 94.50 207 VAL A N 1
ATOM 1567 C CA . VAL A 1 207 ? 13.185 16.253 -12.700 1.00 94.50 207 VAL A CA 1
ATOM 1568 C C . VAL A 1 207 ? 11.843 15.575 -12.417 1.00 94.50 207 VAL A C 1
ATOM 1570 O O . VAL A 1 207 ? 10.846 15.883 -13.067 1.00 94.50 207 VAL A O 1
ATOM 1573 N N . MET A 1 208 ? 11.793 14.688 -11.421 1.00 93.56 208 MET A N 1
ATOM 1574 C CA . MET A 1 208 ? 10.560 14.021 -11.009 1.00 93.56 208 MET A CA 1
ATOM 1575 C C . MET A 1 208 ? 9.492 15.036 -10.578 1.00 93.56 208 MET A C 1
ATOM 1577 O O . MET A 1 208 ? 8.378 15.010 -11.099 1.00 93.56 208 MET A O 1
ATOM 1581 N N . LEU A 1 209 ? 9.827 15.948 -9.664 1.00 94.38 209 LEU A N 1
ATOM 1582 C CA . LEU A 1 209 ? 8.895 16.954 -9.150 1.00 94.38 209 LEU A CA 1
ATOM 1583 C C . LEU A 1 209 ? 8.374 17.872 -10.261 1.00 94.38 209 LEU A C 1
ATOM 1585 O O . LEU A 1 209 ? 7.177 18.162 -10.298 1.00 94.38 209 LEU A O 1
ATOM 1589 N N . ASP A 1 210 ? 9.244 18.301 -11.177 1.00 95.81 210 ASP A N 1
ATOM 1590 C CA . ASP A 1 210 ? 8.859 19.137 -12.316 1.00 95.81 210 ASP A CA 1
ATOM 1591 C C . ASP A 1 210 ? 7.904 18.383 -13.261 1.00 95.81 210 ASP A C 1
ATOM 1593 O O . ASP A 1 210 ? 6.888 18.943 -13.676 1.00 95.81 210 ASP A O 1
ATOM 1597 N N . ASN A 1 211 ? 8.144 17.091 -13.514 1.00 93.00 211 ASN A N 1
ATOM 1598 C CA . ASN A 1 211 ? 7.253 16.245 -14.319 1.00 93.00 211 ASN A CA 1
ATOM 1599 C C . ASN A 1 211 ? 5.860 16.081 -13.690 1.00 93.00 211 ASN A C 1
ATOM 1601 O O . ASN A 1 211 ? 4.851 16.112 -14.395 1.00 93.00 211 ASN A O 1
ATOM 1605 N N . PHE A 1 212 ? 5.787 15.902 -12.370 1.00 94.06 212 PHE A N 1
ATOM 1606 C CA . PHE A 1 212 ? 4.519 15.791 -11.644 1.00 94.06 212 PHE A CA 1
ATOM 1607 C C . PHE A 1 212 ? 3.752 17.121 -11.620 1.00 94.06 212 PHE A C 1
ATOM 1609 O O . PHE A 1 212 ? 2.545 17.146 -11.869 1.00 94.06 212 PHE A O 1
ATOM 1616 N N . ARG A 1 213 ? 4.452 18.247 -11.429 1.00 95.06 213 ARG A N 1
ATOM 1617 C CA . ARG A 1 213 ? 3.864 19.594 -11.534 1.00 95.06 213 ARG A CA 1
ATOM 1618 C C . ARG A 1 213 ? 3.316 19.884 -12.926 1.00 95.06 213 ARG A C 1
ATOM 1620 O O . ARG A 1 213 ? 2.196 20.372 -13.035 1.00 95.06 213 ARG A O 1
ATOM 1627 N N . ALA A 1 214 ? 4.063 19.549 -13.978 1.00 94.38 214 ALA A N 1
ATOM 1628 C CA . ALA A 1 214 ? 3.639 19.760 -15.363 1.00 94.38 214 ALA A CA 1
ATOM 1629 C C . ALA A 1 214 ? 2.357 18.985 -15.725 1.00 94.38 214 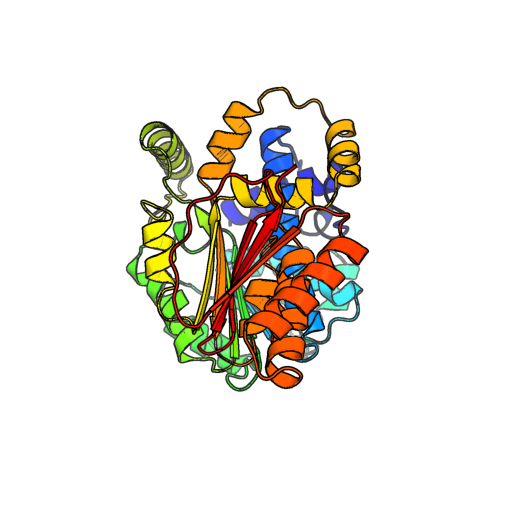ALA A C 1
ATOM 1631 O O . ALA A 1 214 ? 1.631 19.386 -16.630 1.00 94.38 214 ALA A O 1
ATOM 1632 N N . ARG A 1 215 ? 2.056 17.902 -14.996 1.00 91.19 215 ARG A N 1
ATOM 1633 C CA . ARG A 1 215 ? 0.833 17.093 -15.131 1.00 91.19 215 ARG A CA 1
ATOM 1634 C C . ARG A 1 215 ? -0.289 17.511 -14.170 1.00 91.19 215 ARG A C 1
ATOM 1636 O O . ARG A 1 215 ? -1.259 16.778 -14.025 1.00 91.19 215 ARG A O 1
ATOM 1643 N N . GLY A 1 216 ? -0.154 18.641 -13.473 1.00 93.00 216 GLY A N 1
ATOM 1644 C CA . GLY A 1 216 ? -1.161 19.124 -12.520 1.00 93.00 216 GLY A CA 1
ATOM 1645 C C . GLY A 1 216 ? -1.247 18.320 -11.217 1.00 93.00 216 GLY A C 1
ATOM 1646 O O . GLY A 1 216 ? -2.239 18.422 -10.502 1.00 93.00 216 GLY A O 1
ATOM 1647 N N . ALA A 1 217 ? -0.220 17.531 -10.893 1.00 94.12 217 ALA A N 1
ATOM 1648 C CA . ALA A 1 217 ? -0.199 16.616 -9.754 1.00 94.12 217 ALA A CA 1
ATOM 1649 C C . ALA A 1 217 ? 1.045 16.828 -8.870 1.00 94.12 217 ALA A C 1
ATOM 1651 O O . ALA A 1 217 ? 1.876 15.926 -8.761 1.00 94.12 217 ALA A O 1
ATOM 1652 N N . PRO A 1 218 ? 1.237 18.021 -8.276 1.00 96.50 218 PRO A N 1
ATOM 1653 C CA . PRO A 1 218 ? 2.432 18.315 -7.492 1.00 96.50 218 PRO A CA 1
ATOM 1654 C C . PRO A 1 218 ? 2.569 17.376 -6.284 1.00 96.50 218 PRO A C 1
ATOM 1656 O O . PRO A 1 218 ? 1.610 17.140 -5.555 1.00 96.50 218 PRO A O 1
ATOM 1659 N N . LEU A 1 219 ? 3.790 16.896 -6.043 1.00 96.31 219 LEU A N 1
ATOM 1660 C CA . LEU A 1 219 ? 4.130 16.091 -4.869 1.00 96.31 219 LEU A CA 1
ATOM 1661 C C . LEU A 1 219 ? 4.488 17.009 -3.686 1.00 96.31 219 LEU A C 1
ATOM 1663 O O . LEU A 1 219 ? 5.663 17.284 -3.433 1.00 96.31 219 LEU A O 1
ATOM 1667 N N . LEU A 1 220 ? 3.465 17.552 -3.025 1.00 96.81 220 LEU A N 1
ATOM 1668 C CA . LEU A 1 220 ? 3.583 18.532 -1.938 1.00 96.81 220 LEU A CA 1
ATOM 1669 C C . LEU A 1 220 ? 4.254 17.971 -0.671 1.00 96.81 220 LEU A C 1
ATOM 1671 O O . LEU A 1 220 ? 4.993 18.697 -0.012 1.00 96.81 220 LEU A O 1
ATOM 1675 N N . GLY A 1 221 ? 4.026 16.695 -0.360 1.00 96.12 221 GLY A N 1
ATOM 1676 C CA . GLY A 1 221 ? 4.454 16.033 0.879 1.00 96.12 221 GLY A CA 1
ATOM 1677 C C . GLY A 1 221 ? 5.576 15.015 0.696 1.00 96.12 221 GLY A C 1
ATOM 1678 O O . GLY A 1 221 ? 5.834 14.218 1.602 1.00 96.12 221 GLY A O 1
ATOM 1679 N N . ALA A 1 222 ? 6.222 14.992 -0.478 1.00 96.12 222 ALA A N 1
ATOM 1680 C CA . ALA A 1 222 ? 7.358 14.109 -0.734 1.00 96.12 222 ALA A CA 1
ATOM 1681 C C . ALA A 1 222 ? 8.506 14.422 0.238 1.00 96.12 222 ALA A C 1
ATOM 1683 O O . ALA A 1 222 ? 9.005 15.553 0.291 1.00 96.12 222 ALA A O 1
ATOM 1684 N N . ALA A 1 223 ? 8.945 13.410 0.985 1.00 95.62 223 ALA A N 1
ATOM 1685 C CA . ALA A 1 223 ? 9.965 13.564 2.018 1.00 95.62 223 ALA A CA 1
ATOM 1686 C C . ALA A 1 223 ? 11.350 13.868 1.423 1.00 95.62 223 ALA A C 1
ATOM 1688 O O . ALA A 1 223 ? 11.692 13.382 0.340 1.00 95.62 223 ALA A O 1
ATOM 1689 N N . GLU A 1 224 ? 12.159 14.661 2.132 1.00 94.44 224 GLU A N 1
ATOM 1690 C CA . GLU A 1 224 ? 13.531 15.001 1.716 1.00 94.44 224 GLU A CA 1
ATOM 1691 C C . GLU A 1 224 ? 14.486 13.809 1.815 1.00 94.44 224 GLU A C 1
ATOM 1693 O O . GLU A 1 224 ? 15.414 13.695 1.021 1.00 94.44 224 GLU A O 1
ATOM 1698 N N . SER A 1 225 ? 14.247 12.886 2.744 1.00 95.56 225 SER A N 1
ATOM 1699 C CA . SER A 1 225 ? 15.087 11.70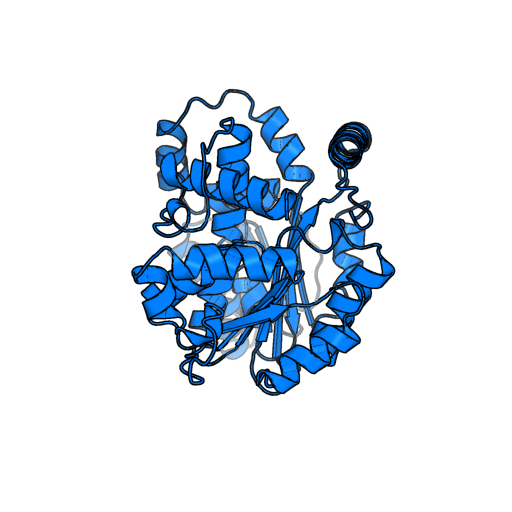8 2.937 1.00 95.56 225 SER A CA 1
ATOM 1700 C C . SER A 1 225 ? 14.314 10.548 3.567 1.00 95.56 225 SER A C 1
ATOM 1702 O O . SER A 1 225 ? 13.232 10.734 4.124 1.00 95.56 225 SER A O 1
ATOM 1704 N N . LEU A 1 226 ? 14.887 9.337 3.524 1.00 94.62 226 LEU A N 1
ATOM 1705 C CA . LEU A 1 226 ? 14.354 8.194 4.277 1.00 94.62 226 LEU A CA 1
ATOM 1706 C C . LEU A 1 226 ? 14.400 8.434 5.794 1.00 94.62 226 LEU A C 1
ATOM 1708 O O . LEU A 1 226 ? 13.555 7.912 6.509 1.00 94.62 226 LEU A O 1
ATOM 1712 N N . GLU A 1 227 ? 15.351 9.236 6.283 1.00 95.31 227 GLU A N 1
ATOM 1713 C CA . GLU A 1 227 ? 15.434 9.608 7.699 1.00 95.31 227 GLU A CA 1
ATOM 1714 C C . GLU A 1 227 ? 14.240 10.478 8.116 1.00 95.31 227 GLU A C 1
ATOM 1716 O O . GLU A 1 227 ? 13.694 10.307 9.204 1.00 95.31 227 GLU A O 1
ATOM 1721 N N . ASP A 1 228 ? 13.781 11.375 7.242 1.00 95.81 228 ASP A N 1
ATOM 1722 C CA . ASP A 1 228 ? 12.582 12.173 7.509 1.00 95.81 228 ASP A CA 1
ATOM 1723 C C . ASP A 1 228 ? 11.322 11.308 7.489 1.00 95.81 228 ASP A C 1
ATOM 1725 O O . ASP A 1 228 ? 10.447 11.485 8.334 1.00 95.81 228 ASP A O 1
ATOM 1729 N N . VAL A 1 229 ? 11.247 10.324 6.584 1.00 97.25 229 VAL A N 1
ATOM 1730 C CA . VAL A 1 229 ? 10.171 9.320 6.606 1.00 97.25 229 VAL A CA 1
ATOM 1731 C C . VAL A 1 229 ? 10.196 8.549 7.931 1.00 97.25 229 VAL A C 1
ATOM 1733 O O . VAL A 1 229 ? 9.177 8.466 8.608 1.00 97.25 229 VAL A O 1
ATOM 1736 N N . GLU A 1 230 ? 11.357 8.054 8.357 1.00 95.94 230 GLU A N 1
ATOM 1737 C CA . GLU A 1 230 ? 11.538 7.348 9.633 1.00 95.94 230 GLU A CA 1
ATOM 1738 C C . GLU A 1 230 ? 11.074 8.195 10.834 1.00 95.94 230 GLU A C 1
ATOM 1740 O O . GLU A 1 230 ? 10.366 7.692 11.710 1.00 95.94 230 GLU A O 1
ATOM 1745 N N . LYS A 1 231 ? 11.399 9.496 10.853 1.00 96.31 231 LYS A N 1
ATOM 1746 C CA . LYS A 1 231 ? 10.943 10.442 11.888 1.00 96.31 231 LYS A CA 1
ATOM 1747 C C . LYS A 1 231 ? 9.425 10.619 11.887 1.00 96.31 231 LYS A C 1
ATOM 1749 O O . LYS A 1 231 ? 8.825 10.590 12.962 1.00 96.31 231 LYS A O 1
ATOM 1754 N N . ARG A 1 232 ? 8.794 10.756 10.713 1.00 96.38 232 ARG A N 1
ATOM 1755 C CA . ARG A 1 232 ? 7.329 10.923 10.583 1.00 96.38 232 ARG A CA 1
ATOM 1756 C C . ARG A 1 232 ? 6.547 9.755 11.188 1.00 96.38 232 ARG A C 1
ATOM 1758 O O . ARG A 1 232 ? 5.496 9.965 11.783 1.00 96.38 232 ARG A O 1
ATOM 1765 N N . PHE A 1 233 ? 7.086 8.538 11.110 1.00 97.69 233 PHE A N 1
ATOM 1766 C CA . PHE A 1 233 ? 6.494 7.333 11.707 1.00 97.69 233 PHE A CA 1
ATOM 1767 C C . PHE A 1 233 ? 7.113 6.956 13.069 1.00 97.69 233 PHE A C 1
ATOM 1769 O O . PHE A 1 233 ? 6.865 5.870 13.594 1.00 97.69 233 PHE A O 1
ATOM 1776 N N . GLY A 1 234 ? 7.897 7.846 13.686 1.00 95.69 234 GLY A N 1
ATOM 1777 C CA . GLY A 1 234 ? 8.685 7.547 14.887 1.00 95.69 234 GLY A CA 1
ATOM 1778 C C . GLY A 1 234 ? 7.869 7.208 16.138 1.00 95.69 234 GLY A C 1
ATOM 1779 O O . GLY A 1 234 ? 8.398 6.604 17.067 1.00 95.69 234 GLY A O 1
ATOM 1780 N N . ALA A 1 235 ? 6.585 7.569 16.161 1.00 95.69 235 ALA A N 1
ATOM 1781 C CA . ALA A 1 235 ? 5.710 7.364 17.310 1.00 95.69 235 ALA A CA 1
ATOM 1782 C C . ALA A 1 235 ? 4.993 5.998 17.342 1.00 95.69 235 ALA A C 1
ATOM 1784 O O . ALA A 1 235 ? 4.254 5.726 18.290 1.00 95.69 235 ALA A O 1
ATOM 1785 N N . PHE A 1 236 ? 5.188 5.157 16.321 1.00 97.50 236 PHE A N 1
ATOM 1786 C CA . PHE A 1 236 ? 4.754 3.757 16.332 1.00 97.50 236 PHE A CA 1
ATOM 1787 C C . PHE A 1 236 ? 5.757 2.888 17.099 1.00 97.50 236 PHE A C 1
ATOM 1789 O O . PHE A 1 236 ? 6.959 3.165 17.097 1.00 97.50 236 PHE A O 1
ATOM 1796 N N . ALA A 1 237 ? 5.265 1.827 17.745 1.00 93.50 237 ALA A N 1
ATOM 1797 C CA . ALA A 1 237 ? 6.083 0.948 18.584 1.00 93.50 237 ALA A CA 1
ATOM 1798 C C . ALA A 1 237 ? 7.158 0.187 17.788 1.00 93.50 237 ALA A C 1
ATOM 1800 O O . ALA A 1 237 ? 8.259 -0.035 18.286 1.00 93.50 237 ALA A O 1
ATOM 1801 N N . SER A 1 238 ? 6.846 -0.196 16.550 1.00 94.38 238 SER A N 1
ATOM 1802 C CA . SER A 1 238 ? 7.785 -0.813 15.614 1.00 94.38 238 SER A CA 1
ATOM 1803 C C . SER A 1 238 ? 7.613 -0.209 14.231 1.00 94.38 238 SER A C 1
ATOM 1805 O O . SER A 1 238 ? 6.502 0.158 13.845 1.00 94.38 238 SER A O 1
ATOM 1807 N N . ARG A 1 239 ? 8.706 -0.096 13.476 1.00 95.81 239 ARG A N 1
ATOM 1808 C CA . ARG A 1 239 ? 8.678 0.403 12.102 1.00 95.81 239 ARG A CA 1
ATOM 1809 C C . ARG A 1 239 ? 9.842 -0.120 11.267 1.00 95.81 239 ARG A C 1
ATOM 1811 O O . ARG A 1 239 ? 10.901 -0.454 11.793 1.00 95.81 239 ARG A O 1
ATOM 1818 N N . ASN A 1 240 ? 9.628 -0.181 9.962 1.00 95.25 240 ASN A N 1
ATOM 1819 C CA . ASN A 1 240 ? 10.620 -0.480 8.946 1.00 95.25 240 ASN A CA 1
ATOM 1820 C C . ASN A 1 240 ? 10.408 0.474 7.770 1.00 95.25 240 ASN A C 1
ATOM 1822 O O . ASN A 1 240 ? 9.331 0.488 7.175 1.00 95.25 240 ASN A O 1
ATOM 1826 N N . VAL A 1 241 ? 11.432 1.262 7.448 1.00 96.06 241 VAL A N 1
ATOM 1827 C CA . VAL A 1 241 ? 11.433 2.193 6.315 1.00 96.06 241 VAL A CA 1
ATOM 1828 C C . VAL A 1 241 ? 12.547 1.801 5.356 1.00 96.06 241 VAL A C 1
ATOM 1830 O O . VAL A 1 241 ? 13.717 1.709 5.737 1.00 96.06 241 VAL A O 1
ATOM 1833 N N . ARG A 1 242 ? 12.197 1.572 4.090 1.00 95.38 242 ARG A N 1
ATOM 1834 C CA . ARG A 1 242 ? 13.162 1.240 3.031 1.00 95.38 242 ARG A CA 1
ATOM 1835 C C . ARG A 1 242 ? 12.805 1.955 1.744 1.00 95.38 242 ARG A C 1
ATOM 1837 O O . ARG A 1 242 ? 11.635 2.176 1.460 1.00 95.38 242 ARG A O 1
ATOM 1844 N N . ASP A 1 243 ? 13.811 2.276 0.940 1.00 96.25 243 ASP A N 1
ATOM 1845 C CA . ASP A 1 243 ? 13.564 2.578 -0.464 1.00 96.25 243 ASP A CA 1
ATOM 1846 C C . ASP A 1 243 ? 13.131 1.314 -1.229 1.00 96.25 243 ASP A C 1
ATOM 1848 O O . ASP A 1 243 ? 13.403 0.176 -0.827 1.00 96.25 243 ASP A O 1
ATOM 1852 N N . MET A 1 244 ? 12.463 1.512 -2.360 1.00 97.00 244 MET A N 1
ATOM 1853 C CA . MET A 1 244 ? 11.950 0.416 -3.169 1.00 97.00 244 MET A CA 1
ATOM 1854 C C . MET A 1 244 ? 13.046 -0.338 -3.914 1.00 97.00 244 MET A C 1
ATOM 1856 O O . MET A 1 244 ? 12.811 -1.477 -4.315 1.00 97.00 244 MET A O 1
ATOM 1860 N N . ARG A 1 245 ? 14.249 0.232 -4.062 1.00 94.31 245 ARG A N 1
ATOM 1861 C CA . ARG A 1 245 ? 15.399 -0.493 -4.618 1.00 94.31 245 ARG A CA 1
ATOM 1862 C C . ARG A 1 245 ? 15.785 -1.643 -3.688 1.00 94.31 245 ARG A C 1
ATOM 1864 O O . ARG A 1 245 ? 15.865 -2.784 -4.133 1.00 94.31 245 ARG A O 1
ATOM 1871 N N . ARG A 1 246 ? 15.933 -1.369 -2.394 1.00 92.12 246 ARG A N 1
ATOM 1872 C CA . ARG A 1 246 ? 16.208 -2.373 -1.359 1.00 92.12 246 ARG A CA 1
ATOM 1873 C C . ARG A 1 246 ? 15.079 -3.393 -1.226 1.00 92.12 246 ARG A C 1
ATOM 1875 O O . ARG A 1 246 ? 15.356 -4.574 -1.040 1.00 92.12 246 ARG A O 1
ATOM 1882 N N . VAL A 1 247 ? 13.822 -2.954 -1.333 1.00 93.94 247 VAL A N 1
ATOM 1883 C CA . VAL A 1 247 ? 12.661 -3.863 -1.341 1.00 93.94 247 VAL A CA 1
ATOM 1884 C C . VAL A 1 247 ? 12.709 -4.792 -2.554 1.00 93.94 247 VAL A C 1
ATOM 1886 O O . VAL A 1 247 ? 12.546 -5.998 -2.396 1.00 93.94 247 VAL A O 1
ATOM 1889 N N . TYR A 1 248 ? 12.969 -4.263 -3.751 1.00 93.38 248 TYR A N 1
ATOM 1890 C CA . TYR A 1 248 ? 13.084 -5.065 -4.969 1.00 93.38 248 TYR A CA 1
ATOM 1891 C C . TYR A 1 248 ? 14.225 -6.083 -4.873 1.00 93.38 248 TYR A C 1
ATOM 1893 O O . TYR A 1 248 ? 13.999 -7.265 -5.120 1.00 93.38 248 TYR A O 1
ATOM 1901 N N . ASP A 1 249 ? 15.416 -5.659 -4.444 1.00 89.31 249 ASP A N 1
ATOM 1902 C CA . ASP A 1 249 ? 16.568 -6.553 -4.282 1.00 89.31 249 ASP A CA 1
ATOM 1903 C C . ASP A 1 249 ? 16.258 -7.700 -3.304 1.00 89.31 249 ASP A C 1
ATOM 1905 O O . ASP A 1 249 ? 16.635 -8.847 -3.553 1.00 89.31 249 ASP A O 1
ATOM 1909 N N . ALA A 1 250 ? 15.525 -7.416 -2.223 1.00 86.75 250 ALA A N 1
ATOM 1910 C CA . ALA A 1 250 ? 15.103 -8.423 -1.256 1.00 86.75 250 ALA A CA 1
ATOM 1911 C C . ALA A 1 250 ? 14.031 -9.375 -1.819 1.00 86.75 250 ALA A C 1
ATOM 1913 O O . ALA A 1 250 ? 14.150 -10.588 -1.658 1.00 86.75 250 ALA A O 1
ATOM 1914 N N . LEU A 1 251 ? 13.025 -8.855 -2.538 1.00 88.06 251 LEU A N 1
ATOM 1915 C CA . LEU A 1 251 ? 11.999 -9.668 -3.209 1.00 88.06 251 LEU A CA 1
ATOM 1916 C C . LEU A 1 251 ? 12.617 -10.653 -4.207 1.00 88.06 251 LEU A C 1
ATOM 1918 O O . LEU A 1 251 ? 12.209 -11.809 -4.280 1.00 88.06 251 LEU A O 1
ATOM 1922 N N . ILE A 1 252 ? 13.603 -10.186 -4.969 1.00 85.69 252 ILE A N 1
ATOM 1923 C CA . ILE A 1 252 ? 14.323 -10.992 -5.951 1.00 85.69 252 ILE A CA 1
ATOM 1924 C C . ILE A 1 252 ? 15.236 -12.017 -5.273 1.00 85.69 252 ILE A C 1
ATOM 1926 O O . ILE A 1 252 ? 15.269 -13.174 -5.688 1.00 85.69 252 ILE A O 1
ATOM 1930 N N . ALA A 1 253 ? 15.947 -11.623 -4.215 1.00 83.19 253 ALA A N 1
ATOM 1931 C CA . ALA A 1 253 ? 16.801 -12.537 -3.461 1.00 83.19 253 ALA A CA 1
ATOM 1932 C C . ALA A 1 253 ? 16.008 -13.682 -2.814 1.00 83.19 253 ALA A C 1
ATOM 1934 O O . ALA A 1 253 ? 16.487 -14.812 -2.797 1.00 83.19 253 ALA A O 1
ATOM 1935 N N . ALA A 1 254 ? 14.800 -13.398 -2.323 1.00 80.50 254 ALA A N 1
ATOM 1936 C CA . ALA A 1 254 ? 13.922 -14.392 -1.713 1.00 80.50 254 ALA A CA 1
ATOM 1937 C C . ALA A 1 254 ? 13.282 -15.359 -2.730 1.00 80.50 254 ALA A C 1
ATOM 1939 O O . ALA A 1 254 ? 12.792 -16.413 -2.336 1.00 80.50 254 ALA A O 1
ATOM 1940 N N . ALA A 1 255 ? 13.268 -15.021 -4.026 1.00 81.62 255 ALA A N 1
ATOM 1941 C CA . ALA A 1 255 ? 12.655 -15.845 -5.069 1.00 81.62 255 ALA A CA 1
ATOM 1942 C C . ALA A 1 255 ? 13.432 -15.777 -6.405 1.00 81.62 255 ALA A C 1
ATOM 1944 O O . ALA A 1 255 ? 12.986 -15.121 -7.351 1.00 81.62 255 ALA A O 1
ATOM 1945 N N . PRO A 1 256 ? 14.574 -16.481 -6.538 1.00 78.75 256 PRO A N 1
ATOM 1946 C CA . PRO A 1 256 ? 15.378 -16.465 -7.766 1.00 78.75 256 PRO A CA 1
ATOM 1947 C C . PRO A 1 256 ? 14.621 -16.941 -9.017 1.00 78.75 256 PRO A C 1
ATOM 1949 O O . PRO A 1 256 ? 14.790 -16.377 -10.101 1.00 78.75 256 PRO A O 1
ATOM 1952 N N . ASP A 1 257 ? 13.737 -17.931 -8.872 1.00 86.06 257 ASP A N 1
ATOM 1953 C CA . ASP A 1 257 ? 12.896 -18.413 -9.976 1.00 86.06 257 ASP A CA 1
ATOM 1954 C C . ASP A 1 257 ? 11.921 -17.340 -10.468 1.00 86.06 257 ASP A C 1
ATOM 1956 O O . ASP A 1 257 ? 11.620 -17.256 -11.661 1.00 86.06 257 ASP A O 1
ATOM 1960 N N . GLU A 1 258 ? 11.482 -16.461 -9.570 1.00 87.19 258 GLU A N 1
ATOM 1961 C CA . GLU A 1 258 ? 10.609 -15.352 -9.921 1.00 87.19 258 GLU A CA 1
ATOM 1962 C C . GLU A 1 258 ? 11.358 -14.289 -10.728 1.00 87.19 258 GLU A C 1
ATOM 1964 O O . GLU A 1 258 ? 10.810 -13.772 -11.700 1.00 87.19 258 GLU A O 1
ATOM 1969 N N . LEU A 1 259 ? 12.635 -14.023 -10.416 1.00 87.38 259 LEU A N 1
ATOM 1970 C CA . LEU A 1 259 ? 13.482 -13.165 -11.252 1.00 87.38 259 LEU A CA 1
ATOM 1971 C C . LEU A 1 259 ? 13.623 -13.727 -12.665 1.00 87.38 259 LEU A C 1
ATOM 1973 O O . LEU A 1 259 ? 13.534 -12.976 -13.643 1.00 87.38 259 LEU A O 1
ATOM 1977 N N . LYS A 1 260 ? 13.853 -15.040 -12.769 1.00 88.38 260 LYS A N 1
ATOM 1978 C CA . LYS A 1 260 ? 13.951 -15.730 -14.055 1.00 88.38 260 LYS A CA 1
ATOM 1979 C C . LYS A 1 260 ? 12.652 -15.560 -14.835 1.00 88.38 260 LYS A C 1
ATOM 1981 O O . LYS A 1 260 ? 12.704 -15.140 -15.986 1.00 88.38 260 LYS A O 1
ATOM 1986 N N . ARG A 1 261 ? 11.503 -15.792 -14.195 1.00 94.00 261 ARG A N 1
ATOM 1987 C CA . ARG A 1 261 ? 10.176 -15.642 -14.803 1.00 94.00 261 ARG A CA 1
ATOM 1988 C C . ARG A 1 261 ? 9.917 -14.220 -15.299 1.00 94.00 261 ARG A C 1
ATOM 1990 O O . ARG A 1 261 ? 9.565 -14.041 -16.460 1.00 94.00 261 ARG A O 1
ATOM 1997 N N . ILE A 1 262 ? 10.108 -13.196 -14.465 1.00 93.25 262 ILE A N 1
ATOM 1998 C CA . ILE A 1 262 ? 9.826 -11.811 -14.885 1.00 93.25 262 ILE A CA 1
ATOM 1999 C C . ILE A 1 262 ? 10.807 -11.307 -15.951 1.00 93.25 262 ILE A C 1
ATOM 2001 O O . ILE A 1 262 ? 10.479 -10.400 -16.711 1.00 93.25 262 ILE A O 1
ATOM 2005 N N . SER A 1 263 ? 12.006 -11.892 -16.032 1.00 91.06 263 SER A N 1
ATOM 2006 C CA . SER A 1 263 ? 13.007 -11.530 -17.042 1.00 91.06 263 SER A CA 1
ATOM 2007 C C . SER A 1 263 ? 12.752 -12.160 -18.409 1.00 91.06 263 SER A C 1
ATOM 2009 O O . SER A 1 263 ? 13.326 -11.694 -19.386 1.00 91.06 263 SER A O 1
ATOM 2011 N N . THR A 1 264 ? 11.881 -13.169 -18.512 1.00 95.00 264 THR A N 1
ATOM 2012 C CA . THR A 1 264 ? 11.436 -13.698 -19.813 1.00 95.00 264 THR A CA 1
ATOM 2013 C C . THR A 1 264 ? 10.246 -12.939 -20.394 1.00 95.00 264 THR A C 1
ATOM 2015 O O . THR A 1 264 ? 9.871 -13.210 -21.529 1.00 95.00 264 THR A O 1
ATOM 2018 N N . LEU A 1 265 ? 9.620 -12.034 -19.630 1.00 95.25 265 LEU A N 1
ATOM 2019 C CA . LEU A 1 265 ? 8.440 -11.295 -20.090 1.00 95.25 265 LEU A CA 1
ATOM 2020 C C . LEU A 1 265 ? 8.821 -10.221 -21.109 1.00 95.25 265 LEU A C 1
ATOM 2022 O O . LEU A 1 265 ? 8.175 -10.099 -22.147 1.00 95.25 265 LEU A O 1
ATOM 2026 N N . GLU A 1 266 ? 9.870 -9.450 -20.815 1.00 94.38 266 GLU A N 1
ATOM 2027 C CA . GLU A 1 266 ? 10.312 -8.313 -21.624 1.00 94.38 266 GLU A CA 1
ATOM 2028 C C . GLU A 1 266 ? 11.822 -8.087 -21.482 1.00 94.38 266 GLU A C 1
ATOM 2030 O O . GLU A 1 266 ? 12.424 -8.408 -20.452 1.00 94.38 266 GLU A O 1
ATOM 2035 N N . ILE A 1 267 ? 12.427 -7.494 -22.516 1.00 92.19 267 ILE A N 1
ATOM 2036 C CA . ILE A 1 267 ? 13.825 -7.054 -22.479 1.00 92.19 267 ILE A CA 1
ATOM 2037 C C . ILE A 1 267 ? 13.957 -5.933 -21.445 1.00 92.19 267 ILE A C 1
ATOM 2039 O O . ILE A 1 267 ? 13.132 -5.025 -21.387 1.00 92.19 267 ILE A O 1
ATOM 2043 N N . PHE A 1 268 ? 15.002 -6.011 -20.627 1.00 90.94 268 PHE A N 1
ATOM 2044 C CA . PHE A 1 268 ? 15.309 -5.037 -19.590 1.00 90.94 268 PHE A CA 1
ATOM 2045 C C . PHE A 1 268 ? 16.797 -4.697 -19.659 1.00 90.94 268 PHE A C 1
ATOM 2047 O O . PHE A 1 268 ? 17.633 -5.528 -19.305 1.00 90.94 268 PHE A O 1
ATOM 2054 N N . ASP A 1 269 ? 17.111 -3.507 -20.160 1.00 88.38 269 ASP A N 1
ATOM 2055 C CA . ASP A 1 269 ? 18.460 -3.075 -20.535 1.00 88.38 269 ASP A CA 1
ATOM 2056 C C . ASP A 1 269 ? 18.979 -1.860 -19.749 1.00 88.38 269 ASP A C 1
ATOM 2058 O O . ASP A 1 269 ? 20.152 -1.524 -19.886 1.00 88.38 269 ASP A O 1
ATOM 2062 N N . ASP A 1 270 ? 18.166 -1.261 -18.868 1.00 89.62 270 ASP A N 1
ATOM 2063 C CA . ASP A 1 270 ? 18.566 -0.102 -18.053 1.00 89.62 270 ASP A CA 1
ATOM 2064 C C . ASP A 1 270 ? 18.434 -0.340 -16.526 1.00 89.62 270 ASP A C 1
ATOM 2066 O O . ASP A 1 270 ? 17.555 0.213 -15.849 1.00 89.62 270 ASP A O 1
ATOM 2070 N N . PRO A 1 271 ? 19.291 -1.201 -15.937 1.00 87.69 271 PRO A N 1
ATOM 2071 C CA . PRO A 1 271 ? 19.267 -1.495 -14.504 1.00 87.69 271 PRO A CA 1
ATOM 2072 C C . PRO A 1 271 ? 19.653 -0.294 -13.628 1.00 87.69 271 PRO A C 1
ATOM 2074 O O . PRO A 1 271 ? 19.174 -0.193 -12.495 1.00 87.69 271 PRO A O 1
ATOM 2077 N N . ASP A 1 272 ? 20.482 0.621 -14.134 1.00 87.19 272 ASP A N 1
ATOM 2078 C CA . ASP A 1 272 ? 20.944 1.792 -13.387 1.00 87.19 272 ASP A CA 1
ATOM 2079 C C . ASP A 1 272 ? 19.854 2.867 -13.308 1.00 87.19 272 ASP A C 1
ATOM 2081 O O . ASP A 1 272 ? 19.592 3.409 -12.227 1.00 87.19 272 ASP A O 1
ATOM 2085 N N . GLN A 1 273 ? 19.143 3.131 -14.409 1.00 90.69 273 GLN A N 1
ATOM 2086 C CA . GLN A 1 273 ? 17.971 4.004 -14.381 1.00 90.69 273 GLN A CA 1
ATOM 2087 C C . GLN A 1 273 ? 16.866 3.408 -13.511 1.00 90.69 273 GLN A C 1
ATOM 2089 O O . GLN A 1 273 ? 16.265 4.131 -12.711 1.00 90.69 273 GLN A O 1
ATOM 2094 N N . PHE A 1 274 ? 16.628 2.096 -13.597 1.00 93.62 274 PHE A N 1
ATOM 2095 C CA . PHE A 1 274 ? 15.675 1.415 -12.722 1.00 93.62 274 PHE A CA 1
ATOM 2096 C C . PHE A 1 274 ? 16.032 1.599 -11.247 1.00 93.62 274 PHE A C 1
ATOM 2098 O O . PHE A 1 274 ? 15.190 2.000 -10.444 1.00 93.62 274 PHE A O 1
ATOM 2105 N N . ALA A 1 275 ? 17.292 1.357 -10.889 1.00 89.81 275 ALA A N 1
ATOM 2106 C CA . ALA A 1 275 ? 17.796 1.552 -9.540 1.00 89.81 275 ALA A CA 1
ATOM 2107 C C . ALA A 1 275 ? 17.580 2.983 -9.039 1.00 89.81 275 ALA A C 1
ATOM 2109 O O . ALA A 1 275 ? 17.132 3.182 -7.906 1.00 89.81 275 ALA A O 1
ATOM 2110 N N . LEU A 1 276 ? 17.867 3.972 -9.889 1.00 90.69 276 LEU A N 1
ATOM 2111 C CA . LEU A 1 276 ? 17.675 5.379 -9.570 1.00 90.69 276 LEU A CA 1
ATOM 2112 C C . LEU A 1 276 ? 16.194 5.699 -9.336 1.00 90.69 276 LEU A C 1
ATOM 2114 O O . LEU A 1 276 ? 15.872 6.288 -8.304 1.00 90.69 276 LEU A O 1
ATOM 2118 N N . ILE A 1 277 ? 15.294 5.263 -10.223 1.00 94.44 277 ILE A N 1
ATOM 2119 C CA . ILE A 1 277 ? 13.841 5.433 -10.062 1.00 94.44 277 ILE A CA 1
ATOM 2120 C C . ILE A 1 277 ? 13.379 4.792 -8.750 1.00 94.44 277 ILE A C 1
ATOM 2122 O O . ILE A 1 277 ? 12.745 5.454 -7.931 1.00 94.44 277 ILE A O 1
ATOM 2126 N N . MET A 1 278 ? 13.736 3.529 -8.515 1.00 96.06 278 MET A N 1
ATOM 2127 C CA . MET A 1 278 ? 13.306 2.758 -7.346 1.00 96.06 278 MET A CA 1
ATOM 2128 C C . MET A 1 278 ? 13.843 3.323 -6.028 1.00 96.06 278 MET A C 1
ATOM 2130 O O . MET A 1 278 ? 13.181 3.215 -5.000 1.00 96.06 278 MET A O 1
ATOM 2134 N N . SER A 1 279 ? 15.004 3.980 -6.043 1.00 95.50 279 SER A N 1
ATOM 2135 C CA . SER A 1 279 ? 15.527 4.666 -4.857 1.00 95.50 279 SER A CA 1
ATOM 2136 C C . SER A 1 279 ? 14.713 5.904 -4.450 1.00 95.50 279 SER A C 1
ATOM 2138 O O . SER A 1 279 ? 14.882 6.389 -3.334 1.00 95.50 279 SER A O 1
ATOM 2140 N N . HIS A 1 280 ? 13.829 6.418 -5.316 1.00 97.00 280 HIS A N 1
ATOM 2141 C CA . HIS A 1 280 ? 12.975 7.587 -5.045 1.00 97.00 280 HIS A CA 1
ATOM 2142 C C . HIS A 1 280 ? 11.544 7.230 -4.637 1.00 97.00 280 HIS A C 1
ATOM 2144 O O . HIS A 1 280 ? 10.686 8.103 -4.521 1.00 97.00 280 HIS A O 1
ATOM 2150 N N . TYR A 1 281 ? 11.285 5.950 -4.398 1.00 98.06 281 TYR A N 1
ATOM 2151 C CA . TYR A 1 281 ? 10.071 5.487 -3.747 1.00 98.06 281 TYR A CA 1
ATOM 2152 C C . TYR A 1 281 ? 10.464 4.789 -2.456 1.00 98.06 281 TYR A C 1
ATOM 2154 O O . TYR A 1 281 ? 11.500 4.129 -2.401 1.00 98.06 281 TYR A O 1
ATOM 2162 N N . CYS A 1 282 ? 9.650 4.922 -1.423 1.00 97.88 282 CYS A N 1
ATOM 2163 C CA . CYS A 1 282 ? 9.821 4.233 -0.160 1.00 97.88 282 CYS A CA 1
ATOM 2164 C C . CYS A 1 282 ? 8.621 3.347 0.149 1.00 97.88 282 CYS A C 1
ATOM 2166 O O . CYS A 1 282 ? 7.512 3.565 -0.339 1.00 97.88 282 CYS A O 1
ATOM 2168 N N . LEU A 1 283 ? 8.878 2.350 0.983 1.00 98.38 283 LEU A N 1
ATOM 2169 C CA . LEU A 1 283 ? 7.887 1.526 1.638 1.00 98.38 283 LEU A CA 1
ATOM 2170 C C . LEU A 1 283 ? 8.097 1.638 3.143 1.00 98.38 283 LEU A C 1
ATOM 2172 O O . LEU A 1 283 ? 9.219 1.509 3.642 1.00 98.38 283 LEU A O 1
ATOM 2176 N N . VAL A 1 284 ? 7.001 1.872 3.844 1.00 98.56 284 VAL A N 1
ATOM 2177 C CA . VAL A 1 284 ? 6.933 1.971 5.292 1.00 98.56 284 VAL A CA 1
ATOM 2178 C C . VAL A 1 284 ? 5.984 0.908 5.799 1.00 98.56 284 VAL A C 1
ATOM 2180 O O . VAL A 1 284 ? 4.838 0.813 5.358 1.00 98.56 284 VAL A O 1
ATOM 2183 N N . PHE A 1 285 ? 6.465 0.164 6.778 1.00 98.50 285 PHE A N 1
ATOM 2184 C CA . PHE A 1 285 ? 5.669 -0.665 7.661 1.00 98.50 285 PHE A CA 1
ATOM 2185 C C . PHE A 1 285 ? 5.801 -0.079 9.057 1.00 98.50 285 PHE A C 1
ATOM 2187 O O . PHE A 1 285 ? 6.911 -0.020 9.570 1.00 98.50 285 PHE A O 1
ATOM 2194 N N . ALA A 1 286 ? 4.714 0.367 9.674 1.00 98.56 286 ALA A N 1
ATOM 2195 C CA . ALA A 1 286 ? 4.729 0.897 11.037 1.00 98.56 286 ALA A CA 1
ATOM 2196 C C . ALA A 1 286 ? 3.584 0.283 11.837 1.00 98.56 286 ALA A C 1
ATOM 2198 O O . ALA A 1 286 ? 2.487 0.131 11.313 1.00 98.56 286 ALA A O 1
ATOM 2199 N N . ALA A 1 287 ? 3.821 -0.105 13.085 1.00 98.56 287 ALA A N 1
ATOM 2200 C CA . ALA A 1 287 ? 2.823 -0.818 13.866 1.00 98.56 287 ALA A CA 1
ATOM 2201 C C . ALA A 1 287 ? 2.865 -0.513 15.362 1.00 98.56 287 ALA A C 1
ATOM 2203 O O . ALA A 1 287 ? 3.920 -0.227 15.935 1.00 98.56 287 ALA A O 1
ATOM 2204 N N . SER A 1 288 ? 1.699 -0.658 15.985 1.00 97.69 288 SER A N 1
ATOM 2205 C CA . SER A 1 288 ? 1.485 -0.602 17.432 1.00 97.69 288 SER A CA 1
ATOM 2206 C C . SER A 1 288 ? 0.584 -1.757 17.883 1.00 97.69 288 SER A C 1
ATOM 2208 O O . SER A 1 288 ? -0.131 -2.352 17.073 1.00 97.69 288 SER A O 1
ATOM 2210 N N . GLY A 1 289 ? 0.650 -2.092 19.173 1.00 95.50 289 GLY A N 1
ATOM 2211 C CA . GLY A 1 289 ? -0.180 -3.139 19.770 1.00 95.50 289 GLY A CA 1
ATOM 2212 C C . GLY A 1 289 ? 0.062 -4.527 19.165 1.00 95.50 289 GLY A C 1
ATOM 2213 O O . GLY A 1 289 ? 1.186 -4.882 18.800 1.00 95.50 289 GLY A O 1
ATOM 2214 N N . ALA A 1 290 ? -1.003 -5.310 19.028 1.00 92.94 290 ALA A N 1
ATOM 2215 C CA . ALA A 1 290 ? -0.997 -6.667 18.485 1.00 92.94 290 ALA A CA 1
ATOM 2216 C C . ALA A 1 290 ? -0.536 -6.754 17.018 1.00 92.94 290 ALA A C 1
ATOM 2218 O O . ALA A 1 290 ? -0.219 -7.842 16.542 1.00 92.94 290 ALA A O 1
ATOM 2219 N N . CYS A 1 291 ? -0.454 -5.625 16.309 1.00 97.19 291 CYS A N 1
ATOM 2220 C CA . CYS A 1 291 ? 0.025 -5.558 14.930 1.00 97.19 291 CYS A CA 1
ATOM 2221 C C . CYS A 1 291 ? 1.560 -5.506 14.807 1.00 97.19 291 CYS A C 1
ATOM 2223 O O . CYS A 1 291 ? 2.082 -5.675 13.706 1.00 97.19 291 CYS A O 1
ATOM 2225 N N . VAL A 1 292 ? 2.311 -5.296 15.899 1.00 95.44 292 VAL A N 1
ATOM 2226 C CA . VAL A 1 292 ? 3.789 -5.197 15.878 1.00 95.44 292 VAL A CA 1
ATOM 2227 C C . VAL A 1 292 ? 4.496 -6.353 15.144 1.00 95.44 292 VAL A C 1
ATOM 2229 O O . VAL A 1 292 ? 5.413 -6.063 14.366 1.00 95.44 292 VAL A O 1
ATOM 2232 N N . PRO A 1 293 ? 4.090 -7.633 15.295 1.00 89.44 293 PRO A N 1
ATOM 2233 C CA . PRO A 1 293 ? 4.716 -8.746 14.575 1.00 89.44 293 PRO A CA 1
ATOM 2234 C C . PRO A 1 293 ? 4.661 -8.621 13.043 1.00 89.44 293 PRO A C 1
ATOM 2236 O O . PRO A 1 293 ? 5.521 -9.169 12.351 1.00 89.44 293 PRO A O 1
ATOM 2239 N N . LEU A 1 294 ? 3.695 -7.873 12.493 1.00 91.56 294 LEU A N 1
ATOM 2240 C CA . LEU A 1 294 ? 3.550 -7.688 11.045 1.00 91.56 294 LEU A CA 1
ATOM 2241 C C . LEU A 1 294 ? 4.717 -6.921 10.431 1.00 91.56 294 LEU A C 1
ATOM 2243 O O . LEU A 1 294 ? 5.056 -7.183 9.279 1.00 91.56 294 LEU A O 1
ATOM 2247 N N . VAL A 1 295 ? 5.371 -6.030 11.184 1.00 91.88 295 VAL A N 1
ATOM 2248 C CA . VAL A 1 295 ? 6.550 -5.307 10.684 1.00 91.88 295 VAL A CA 1
ATOM 2249 C C . VAL A 1 295 ? 7.650 -6.304 10.336 1.00 91.88 295 VAL A C 1
ATOM 2251 O O . VAL A 1 295 ? 8.176 -6.248 9.232 1.00 91.88 295 VAL A O 1
ATOM 2254 N N . GLY A 1 296 ? 7.952 -7.256 11.223 1.00 82.75 296 GLY A N 1
ATOM 2255 C CA . GLY A 1 296 ? 8.942 -8.306 10.963 1.00 82.75 296 GLY A CA 1
ATOM 2256 C C . GLY A 1 296 ? 8.508 -9.262 9.852 1.00 82.75 296 GLY A C 1
ATOM 2257 O O . GLY A 1 296 ? 9.286 -9.527 8.944 1.00 82.75 296 GLY A O 1
ATOM 2258 N N . ALA A 1 297 ? 7.248 -9.710 9.875 1.00 80.88 297 ALA A N 1
ATOM 2259 C CA . ALA A 1 297 ? 6.722 -10.654 8.887 1.00 80.88 297 ALA A CA 1
ATOM 2260 C C . ALA A 1 297 ? 6.653 -10.091 7.454 1.00 80.88 297 ALA A C 1
ATOM 2262 O O . ALA A 1 297 ? 6.736 -10.854 6.494 1.00 80.88 297 ALA A O 1
ATOM 2263 N N . CYS A 1 298 ? 6.463 -8.776 7.300 1.00 84.06 298 CYS A N 1
ATOM 2264 C CA . CYS A 1 298 ? 6.366 -8.121 5.992 1.00 84.06 298 CYS A CA 1
ATOM 2265 C C . CYS A 1 298 ? 7.687 -7.509 5.536 1.00 84.06 298 CYS A C 1
ATOM 2267 O O . CYS A 1 298 ? 7.895 -7.339 4.333 1.00 84.06 298 CYS A O 1
ATOM 2269 N N . SER A 1 299 ? 8.575 -7.160 6.472 1.00 72.25 299 SER A N 1
ATOM 2270 C CA . SER A 1 299 ? 9.923 -6.720 6.135 1.00 72.25 299 SER A CA 1
ATOM 2271 C C . SER A 1 299 ? 10.617 -7.881 5.446 1.00 72.25 299 SER A C 1
ATOM 2273 O O . SER A 1 299 ? 11.023 -8.840 6.095 1.00 72.25 299 SER A O 1
ATOM 2275 N N . VAL A 1 300 ? 10.731 -7.802 4.119 1.00 61.53 300 VAL A N 1
ATOM 2276 C CA . VAL A 1 300 ? 11.538 -8.732 3.330 1.00 61.53 300 VAL A CA 1
ATOM 2277 C C . VAL A 1 300 ? 12.982 -8.447 3.706 1.00 61.53 300 VAL A C 1
ATOM 2279 O O . VAL A 1 300 ? 13.655 -7.610 3.104 1.00 61.53 300 VAL A O 1
ATOM 2282 N N . ASP A 1 301 ? 13.410 -9.023 4.818 1.00 54.97 301 ASP A N 1
ATOM 2283 C CA . ASP A 1 301 ? 14.768 -8.895 5.282 1.00 54.97 301 ASP A CA 1
ATOM 2284 C C . ASP A 1 301 ? 15.685 -9.511 4.227 1.00 54.97 301 ASP A C 1
ATOM 2286 O O . ASP A 1 301 ? 15.331 -10.491 3.570 1.00 54.97 301 ASP A O 1
ATOM 2290 N N . GLU A 1 302 ? 16.875 -8.950 4.066 1.00 50.47 302 GLU A N 1
ATOM 2291 C CA . GLU A 1 302 ? 17.922 -9.575 3.259 1.00 50.47 302 GLU A CA 1
ATOM 2292 C C . GLU A 1 302 ? 18.284 -10.987 3.763 1.00 50.47 302 GLU A C 1
ATOM 2294 O O . GLU A 1 302 ? 18.867 -11.765 3.010 1.00 50.47 302 GLU A O 1
ATOM 2299 N N . HIS A 1 303 ? 17.854 -11.326 4.987 1.00 55.25 303 HIS A N 1
ATOM 2300 C CA . HIS A 1 303 ? 17.935 -12.644 5.619 1.00 55.25 303 HIS A CA 1
ATOM 2301 C C . HIS A 1 303 ? 16.624 -13.470 5.567 1.00 55.25 303 HIS A C 1
ATOM 2303 O O . HIS A 1 303 ? 16.638 -14.646 5.911 1.00 55.25 303 HIS A O 1
ATOM 2309 N N . GLY A 1 304 ? 15.484 -12.912 5.138 1.00 62.00 304 GLY A N 1
ATOM 2310 C CA . GLY A 1 304 ? 14.202 -13.637 5.044 1.00 62.00 304 GLY A CA 1
ATOM 2311 C C . GLY A 1 304 ? 13.764 -14.341 6.344 1.00 62.00 304 GLY A C 1
ATOM 2312 O O . GLY A 1 304 ? 13.861 -13.776 7.435 1.00 62.00 304 GLY A O 1
ATOM 2313 N N . GLU A 1 305 ? 13.296 -15.593 6.236 1.00 63.06 305 GLU A N 1
ATOM 2314 C CA . GLU A 1 305 ? 12.905 -16.451 7.376 1.00 63.06 305 GLU A CA 1
ATOM 2315 C C . GLU A 1 305 ? 14.050 -16.679 8.379 1.00 63.06 305 GLU A C 1
ATOM 2317 O O . GLU A 1 305 ? 13.800 -16.866 9.570 1.00 63.06 305 GLU A O 1
ATOM 2322 N N . MET A 1 306 ? 15.307 -16.571 7.936 1.00 80.62 306 MET A N 1
ATOM 2323 C CA . MET A 1 306 ? 16.495 -16.816 8.757 1.00 80.62 306 MET A CA 1
ATOM 2324 C C . MET A 1 306 ? 16.560 -15.896 9.978 1.00 80.62 306 MET A C 1
ATOM 2326 O O . MET A 1 306 ? 16.939 -16.338 11.062 1.00 80.62 306 MET A O 1
ATOM 2330 N N . LYS A 1 307 ? 16.148 -14.627 9.852 1.00 76.69 307 LYS A N 1
ATOM 2331 C CA . LYS A 1 307 ? 16.118 -13.716 11.004 1.00 76.69 307 LYS A CA 1
ATOM 2332 C C . LYS A 1 307 ? 15.018 -14.081 11.990 1.00 76.69 307 LYS A C 1
ATOM 2334 O O . LYS A 1 307 ? 15.262 -14.053 13.192 1.00 76.69 307 LYS A O 1
ATOM 2339 N N . GLN A 1 308 ? 13.824 -14.430 11.512 1.00 75.25 308 GLN A N 1
ATOM 2340 C CA . GLN A 1 308 ? 12.734 -14.838 12.402 1.00 75.25 308 GLN A CA 1
ATOM 2341 C C . GLN A 1 308 ? 13.087 -16.130 13.143 1.00 75.25 308 GLN A C 1
ATOM 2343 O O . GLN A 1 308 ? 12.802 -16.266 14.331 1.00 75.25 308 GLN A O 1
ATOM 2348 N N . GLU A 1 309 ? 13.763 -17.055 12.473 1.00 86.25 309 GLU A N 1
ATOM 2349 C CA . GLU A 1 309 ? 14.280 -18.258 13.109 1.00 86.25 309 GLU A CA 1
ATOM 2350 C C . GLU A 1 309 ? 15.394 -17.963 14.104 1.00 86.25 309 GLU A C 1
ATOM 2352 O O . GLU A 1 309 ? 15.372 -18.533 15.191 1.00 86.25 309 GLU A O 1
ATOM 2357 N N . ALA A 1 310 ? 16.303 -17.031 13.799 1.00 90.38 310 ALA A N 1
ATOM 2358 C CA . ALA A 1 310 ? 17.294 -16.556 14.763 1.00 90.38 310 ALA A CA 1
ATOM 2359 C C . ALA A 1 310 ? 16.614 -16.025 16.033 1.00 90.38 310 ALA A C 1
ATOM 2361 O O . ALA A 1 310 ? 17.024 -16.375 17.137 1.00 90.38 310 ALA A O 1
ATOM 2362 N N . TYR A 1 311 ? 15.545 -15.235 15.883 1.00 86.50 311 TYR A N 1
ATOM 2363 C CA . TYR A 1 311 ? 14.754 -14.731 17.007 1.00 86.50 311 TYR A CA 1
ATOM 2364 C C . TYR A 1 311 ? 14.074 -15.847 17.798 1.00 86.50 311 TYR A C 1
ATOM 2366 O O . TYR A 1 311 ? 14.184 -15.864 19.021 1.00 86.50 311 TYR A O 1
ATOM 2374 N N . ASN A 1 312 ? 13.377 -16.767 17.127 1.00 86.44 312 ASN A N 1
ATOM 2375 C CA . ASN A 1 312 ? 12.656 -17.860 17.786 1.00 86.44 312 ASN A CA 1
ATOM 2376 C C . ASN A 1 312 ? 13.622 -18.778 18.540 1.00 86.44 312 ASN A C 1
ATOM 2378 O O . ASN A 1 312 ? 13.365 -19.171 19.676 1.00 86.44 312 ASN A O 1
ATOM 2382 N N . LEU A 1 313 ? 14.757 -19.079 17.914 1.00 94.81 313 LEU A N 1
ATOM 2383 C CA . LEU A 1 313 ? 15.800 -19.907 18.486 1.00 94.81 313 LEU A CA 1
ATOM 2384 C C . LEU A 1 313 ? 16.485 -19.218 19.666 1.00 94.81 313 LEU A C 1
ATOM 2386 O O . LEU A 1 313 ? 16.751 -19.865 20.673 1.00 94.81 313 LEU A O 1
ATOM 2390 N N . ALA A 1 314 ? 16.730 -17.909 19.575 1.00 93.06 314 ALA A N 1
ATOM 2391 C CA . ALA A 1 314 ? 17.261 -17.135 20.689 1.00 93.06 314 ALA A CA 1
ATOM 2392 C C . ALA A 1 314 ? 16.266 -17.033 21.849 1.00 93.06 314 ALA A C 1
ATOM 2394 O O . ALA A 1 314 ? 16.681 -17.179 22.992 1.00 93.06 314 ALA A O 1
ATOM 2395 N N . ALA A 1 315 ? 14.974 -16.837 21.576 1.00 89.75 315 ALA A N 1
ATOM 2396 C CA . ALA A 1 315 ? 13.934 -16.826 22.603 1.00 89.75 315 ALA A CA 1
ATOM 2397 C C . ALA A 1 315 ? 13.882 -18.168 23.348 1.00 89.75 315 ALA A C 1
ATOM 2399 O O . ALA A 1 315 ? 13.992 -18.199 24.570 1.00 89.75 315 ALA A O 1
ATOM 2400 N N . TYR A 1 316 ? 13.835 -19.279 22.605 1.00 92.56 316 TYR A N 1
ATOM 2401 C CA . TYR A 1 316 ? 13.910 -20.620 23.182 1.00 92.56 316 TYR A CA 1
ATOM 2402 C C . TYR A 1 316 ? 15.198 -20.815 23.993 1.00 92.56 316 TYR A C 1
ATOM 2404 O O . TYR A 1 316 ? 15.154 -21.236 25.145 1.00 92.56 316 TYR A O 1
ATOM 2412 N N . ALA A 1 317 ? 16.355 -20.468 23.428 1.00 95.25 317 ALA A N 1
ATOM 2413 C CA . ALA A 1 317 ? 17.639 -20.666 24.088 1.00 95.25 317 ALA A CA 1
ATOM 2414 C C . ALA A 1 317 ? 17.771 -19.844 25.382 1.00 95.25 317 ALA A C 1
ATOM 2416 O O . ALA A 1 317 ? 18.286 -20.357 26.371 1.00 95.25 317 ALA A O 1
ATOM 2417 N N . VAL A 1 318 ? 17.284 -18.601 25.403 1.00 92.44 318 VAL A N 1
ATOM 2418 C CA . VAL A 1 318 ? 17.290 -17.745 26.602 1.00 92.44 318 VAL A CA 1
ATOM 2419 C C . VAL A 1 318 ? 16.372 -18.295 27.700 1.00 92.44 318 VAL A C 1
ATOM 2421 O O . VAL A 1 318 ? 16.668 -18.117 28.878 1.00 92.44 318 VAL A O 1
ATOM 2424 N N . GLU A 1 319 ? 15.285 -18.984 27.347 1.00 91.81 319 GLU A N 1
ATOM 2425 C CA . GLU A 1 319 ? 14.408 -19.645 28.323 1.00 91.81 319 GLU A CA 1
ATOM 2426 C C . GLU A 1 319 ? 14.989 -20.962 28.857 1.00 91.81 319 GLU A C 1
ATOM 2428 O O . GLU A 1 319 ? 14.754 -21.313 30.014 1.00 91.81 319 GLU A O 1
ATOM 2433 N N . GLN A 1 320 ? 15.723 -21.707 28.026 1.00 95.06 320 GLN A N 1
ATOM 2434 C CA . GLN A 1 320 ? 16.221 -23.042 28.378 1.00 95.06 320 GLN A CA 1
ATOM 2435 C C . GLN A 1 320 ? 17.608 -23.049 29.027 1.00 95.06 320 GLN A C 1
ATOM 2437 O O . GLN A 1 320 ? 17.913 -23.959 29.800 1.00 95.06 320 GLN A O 1
ATOM 2442 N N . PHE A 1 321 ? 18.465 -22.079 28.710 1.00 94.75 321 PHE A N 1
ATOM 2443 C CA . PHE A 1 321 ? 19.860 -22.066 29.146 1.00 94.75 321 PHE A CA 1
ATOM 2444 C C . PHE A 1 321 ? 20.154 -20.877 30.057 1.00 94.75 321 PHE A C 1
ATOM 2446 O O . PHE A 1 321 ? 19.640 -19.779 29.872 1.00 94.75 321 PHE A O 1
ATOM 2453 N N . VAL A 1 322 ? 21.025 -21.096 31.045 1.00 90.19 322 VAL A N 1
ATOM 2454 C CA . VAL A 1 322 ? 21.342 -20.083 32.064 1.00 90.19 322 VAL A CA 1
ATOM 2455 C C . VAL A 1 322 ? 22.513 -19.202 31.632 1.00 90.19 322 VAL A C 1
ATOM 2457 O O . VAL A 1 322 ? 22.549 -18.019 31.966 1.00 90.19 322 VAL A O 1
ATOM 2460 N N . THR A 1 323 ? 23.489 -19.753 3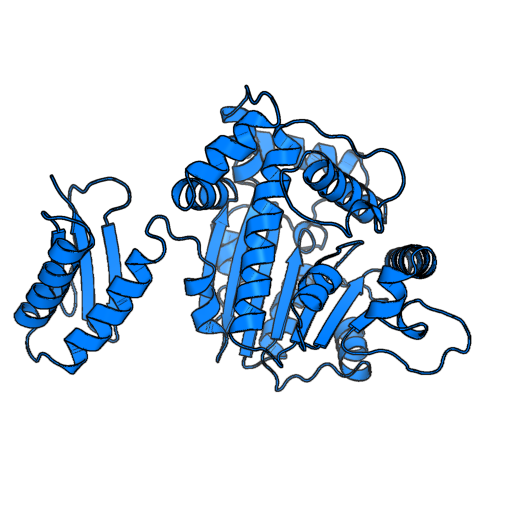0.904 1.00 95.19 323 THR A N 1
ATOM 2461 C CA . THR A 1 323 ? 24.712 -19.021 30.546 1.00 95.19 323 THR A CA 1
ATOM 2462 C C . THR A 1 323 ? 24.708 -18.542 29.094 1.00 95.19 323 THR A C 1
ATOM 2464 O O . THR A 1 323 ? 24.319 -19.271 28.183 1.00 95.19 323 THR A O 1
ATOM 2467 N N . GLU A 1 324 ? 25.234 -17.336 28.844 1.00 95.69 324 GLU A N 1
ATOM 2468 C CA . GLU A 1 324 ? 25.400 -16.770 27.489 1.00 95.69 324 GLU A CA 1
ATOM 2469 C C . GLU A 1 324 ? 26.198 -17.711 26.562 1.00 95.69 324 GLU A C 1
ATOM 2471 O O . GLU A 1 324 ? 25.925 -17.829 25.364 1.00 95.69 324 GLU A O 1
ATOM 2476 N N . MET A 1 325 ? 27.160 -18.447 27.129 1.00 95.75 325 MET A N 1
ATOM 2477 C CA . MET A 1 325 ? 27.932 -19.460 26.412 1.00 95.75 325 MET A CA 1
ATOM 2478 C C . MET A 1 325 ? 27.057 -20.624 25.918 1.00 95.75 325 MET A C 1
ATOM 2480 O O . MET A 1 325 ? 27.248 -21.095 24.800 1.00 95.75 325 MET A O 1
ATOM 2484 N N . GLU A 1 326 ? 26.125 -21.128 26.724 1.00 96.69 326 GLU A N 1
ATOM 2485 C CA . GLU A 1 326 ? 25.226 -22.213 26.308 1.00 96.69 326 GLU A CA 1
ATOM 2486 C C . GLU A 1 326 ? 24.216 -21.733 25.267 1.00 96.69 326 GLU A C 1
ATOM 2488 O O . GLU A 1 326 ? 24.006 -22.416 24.263 1.00 96.69 326 GLU A O 1
ATOM 2493 N N . ILE A 1 327 ? 23.681 -20.523 25.451 1.00 97.06 327 ILE A N 1
ATOM 2494 C CA . ILE A 1 327 ? 22.769 -19.877 24.501 1.00 97.06 327 ILE A CA 1
ATOM 2495 C C . ILE A 1 327 ? 23.454 -19.738 23.133 1.00 97.06 327 ILE A C 1
ATOM 2497 O O . ILE A 1 327 ? 22.942 -20.228 22.127 1.00 97.06 327 ILE A O 1
ATOM 2501 N N . SER A 1 328 ? 24.649 -19.136 23.089 1.00 97.50 328 SER A N 1
ATOM 2502 C CA . SER A 1 328 ? 25.416 -18.961 21.844 1.00 97.50 328 SER A CA 1
ATOM 2503 C C . SER A 1 328 ? 25.787 -20.288 21.178 1.00 97.50 328 SER A C 1
ATOM 2505 O O . SER A 1 328 ? 25.671 -20.410 19.957 1.00 97.50 328 SER A O 1
ATOM 2507 N N . LYS A 1 329 ? 26.186 -21.307 21.955 1.00 97.69 329 LYS A N 1
ATOM 2508 C CA . LYS A 1 329 ? 26.480 -22.653 21.432 1.00 97.69 329 LYS A CA 1
ATOM 2509 C C . LYS A 1 329 ? 25.253 -23.302 20.804 1.00 97.69 329 LYS A C 1
ATOM 2511 O O . LYS A 1 329 ? 25.372 -23.852 19.712 1.00 97.69 329 LYS A O 1
ATOM 2516 N N . HIS A 1 330 ? 24.099 -23.232 21.467 1.00 97.75 330 HIS A N 1
ATOM 2517 C CA . HIS A 1 330 ? 22.857 -23.801 20.952 1.00 97.75 330 HIS A CA 1
ATOM 2518 C C . HIS A 1 330 ? 22.431 -23.116 19.652 1.00 97.75 330 HIS A C 1
ATOM 2520 O O . HIS A 1 330 ? 22.199 -23.788 18.648 1.00 97.75 330 HIS A O 1
ATOM 2526 N N . ILE A 1 331 ? 22.411 -21.779 19.656 1.00 97.38 331 ILE A N 1
ATOM 2527 C CA . ILE A 1 331 ? 22.027 -20.982 18.491 1.00 97.38 331 ILE A CA 1
ATOM 2528 C C . ILE A 1 331 ? 22.946 -21.290 17.302 1.00 97.38 331 ILE A C 1
ATOM 2530 O O . ILE A 1 331 ? 22.464 -21.605 16.215 1.00 97.38 331 ILE A O 1
ATOM 2534 N N . LYS A 1 332 ? 24.269 -21.261 17.516 1.00 97.69 332 LYS A N 1
ATOM 2535 C CA . LYS A 1 332 ? 25.260 -21.585 16.482 1.00 97.69 332 LYS A CA 1
ATOM 2536 C C . LYS A 1 332 ? 25.065 -22.995 15.926 1.00 97.69 332 LYS A C 1
ATOM 2538 O O . LYS A 1 332 ? 25.072 -23.152 14.713 1.00 97.69 332 LYS A O 1
ATOM 2543 N N . ALA A 1 333 ? 24.916 -24.006 16.786 1.00 97.44 333 ALA A N 1
ATOM 2544 C CA . ALA A 1 333 ? 24.817 -25.400 16.354 1.00 97.44 333 ALA A CA 1
ATOM 2545 C C . ALA A 1 333 ? 23.596 -25.636 15.455 1.00 97.44 333 ALA A C 1
ATOM 2547 O O . ALA A 1 333 ? 23.714 -26.263 14.408 1.00 97.44 333 ALA A O 1
ATOM 2548 N N . GLN A 1 334 ? 22.448 -25.078 15.832 1.00 97.44 334 GLN A N 1
ATOM 2549 C CA . GLN A 1 334 ? 21.219 -25.161 15.042 1.00 97.44 334 GLN A CA 1
ATOM 2550 C C . GLN A 1 334 ? 21.323 -24.375 13.726 1.00 97.44 334 GLN A C 1
ATOM 2552 O O . GLN A 1 334 ? 20.820 -24.819 12.696 1.00 97.44 334 GLN A O 1
ATOM 2557 N N . PHE A 1 335 ? 22.023 -23.236 13.725 1.00 96.00 335 PHE A N 1
ATOM 2558 C CA . PHE A 1 335 ? 22.292 -22.486 12.497 1.00 96.00 335 PHE A CA 1
ATOM 2559 C C . PHE A 1 335 ? 23.256 -23.212 11.556 1.00 96.00 335 PHE A C 1
ATOM 2561 O O . PHE A 1 335 ? 22.991 -23.259 10.359 1.00 96.00 335 PHE A O 1
ATOM 2568 N N . ASP A 1 336 ? 24.327 -23.817 12.075 1.00 96.31 336 ASP A N 1
ATOM 2569 C CA . ASP A 1 336 ? 25.237 -24.648 11.278 1.00 96.31 336 ASP A CA 1
ATOM 2570 C C . ASP A 1 336 ? 24.509 -25.855 10.670 1.00 96.31 336 ASP A C 1
ATOM 2572 O O . ASP A 1 336 ? 24.725 -26.193 9.506 1.00 96.31 336 ASP A O 1
ATOM 2576 N N . GLU A 1 337 ? 23.645 -26.503 11.456 1.00 94.88 337 GLU A N 1
ATOM 2577 C CA . GLU A 1 337 ? 22.854 -27.656 11.022 1.00 94.88 337 GLU A CA 1
ATOM 2578 C C . GLU A 1 337 ? 21.896 -27.281 9.887 1.00 94.88 337 GLU A C 1
ATOM 2580 O O . GLU A 1 337 ? 21.784 -28.007 8.899 1.00 94.88 337 GLU A O 1
ATOM 2585 N N . LYS A 1 338 ? 21.236 -26.125 9.999 1.00 92.31 338 LYS A N 1
ATOM 2586 C CA . LYS A 1 338 ? 20.195 -25.713 9.056 1.00 92.31 338 LYS A CA 1
ATOM 2587 C C . LYS A 1 338 ? 20.712 -24.959 7.829 1.00 92.31 338 LYS A C 1
ATOM 2589 O O . LYS A 1 338 ? 20.215 -25.173 6.727 1.00 92.31 338 LYS A O 1
ATOM 2594 N N . TYR A 1 339 ? 21.686 -24.072 8.008 1.00 87.75 339 TYR A N 1
ATOM 2595 C CA . TYR A 1 339 ? 22.157 -23.124 6.987 1.00 87.75 339 TYR A CA 1
ATOM 2596 C C . TYR A 1 339 ? 23.584 -23.421 6.499 1.00 87.75 339 TYR A C 1
ATOM 2598 O O . TYR A 1 339 ? 24.220 -22.595 5.832 1.00 87.75 339 TYR A O 1
ATOM 2606 N N . GLY A 1 340 ? 24.086 -24.614 6.819 1.00 91.31 340 GLY A N 1
ATOM 2607 C CA . GLY A 1 340 ? 25.449 -25.041 6.532 1.00 91.31 340 GLY A CA 1
ATOM 2608 C C . GLY A 1 340 ? 26.458 -24.465 7.529 1.00 91.31 340 GLY A C 1
ATOM 2609 O O . GLY A 1 340 ? 26.152 -23.501 8.224 1.00 91.31 340 GLY A O 1
ATOM 2610 N N . PRO A 1 341 ? 27.673 -25.034 7.589 1.00 94.19 341 PRO A N 1
ATOM 2611 C CA . PRO A 1 341 ? 28.657 -24.715 8.622 1.00 94.19 341 PRO A CA 1
ATOM 2612 C C . PRO A 1 341 ? 29.184 -23.275 8.517 1.00 94.19 341 PRO A C 1
ATOM 2614 O O . PRO A 1 341 ? 28.855 -22.561 7.571 1.00 94.19 341 PRO A O 1
ATOM 2617 N N . THR A 1 342 ? 30.060 -22.924 9.468 1.00 94.44 342 THR A N 1
ATOM 2618 C CA . THR A 1 342 ? 30.806 -21.652 9.609 1.00 94.44 342 THR A CA 1
ATOM 2619 C C . THR A 1 342 ? 30.002 -20.456 10.114 1.00 94.44 342 THR A C 1
ATOM 2621 O O . THR A 1 342 ? 30.420 -19.304 9.974 1.00 94.44 342 THR A O 1
ATOM 2624 N N . TRP A 1 3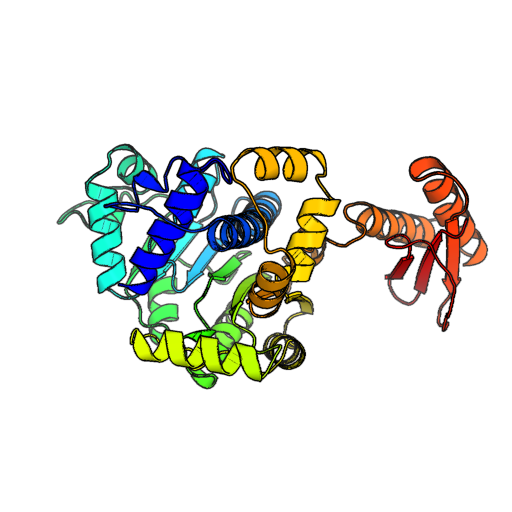43 ? 28.897 -20.711 10.814 1.00 96.50 343 TRP A N 1
ATOM 2625 C CA . TRP A 1 343 ? 28.247 -19.671 11.602 1.00 96.50 343 TRP A CA 1
ATOM 2626 C C . TRP A 1 343 ? 29.024 -19.361 12.871 1.00 96.50 343 TRP A C 1
ATOM 2628 O O . TRP A 1 343 ? 29.586 -20.231 13.534 1.00 96.50 343 TRP A O 1
ATOM 2638 N N . HIS A 1 344 ? 28.994 -18.103 13.259 1.00 96.50 344 HIS A N 1
ATOM 2639 C CA . HIS A 1 344 ? 29.506 -17.575 14.506 1.00 96.50 344 HIS A CA 1
ATOM 2640 C C . HIS A 1 344 ? 28.331 -16.959 15.255 1.00 96.50 344 HIS A C 1
ATOM 2642 O O . HIS A 1 344 ? 27.528 -16.243 14.661 1.00 96.50 344 HIS A O 1
ATOM 2648 N N . CYS A 1 345 ? 28.226 -17.234 16.554 1.00 97.19 345 CYS A N 1
ATOM 2649 C CA . CYS A 1 345 ? 27.208 -16.641 17.411 1.00 97.19 345 CYS A CA 1
ATOM 2650 C C . CYS A 1 345 ? 27.875 -15.980 18.618 1.00 97.19 345 CYS A C 1
ATOM 2652 O O . CYS A 1 345 ? 28.702 -16.600 19.287 1.00 97.19 345 CYS A O 1
ATOM 2654 N N . ILE A 1 346 ? 27.518 -14.726 18.880 1.00 96.50 346 ILE A N 1
ATOM 2655 C CA . ILE A 1 346 ? 27.926 -13.952 20.051 1.00 96.50 346 ILE A CA 1
ATOM 2656 C C . ILE A 1 346 ? 26.654 -13.604 20.813 1.00 96.50 346 ILE A C 1
ATOM 2658 O O . ILE A 1 346 ? 25.717 -13.059 20.233 1.00 96.50 346 ILE A O 1
ATOM 2662 N N . VAL A 1 347 ? 26.630 -13.914 22.104 1.00 96.81 347 VAL A N 1
ATOM 2663 C CA . VAL A 1 347 ? 25.530 -13.588 23.014 1.00 96.81 347 VAL A CA 1
ATOM 2664 C C . VAL A 1 347 ? 26.128 -12.846 24.197 1.00 96.81 347 VAL A C 1
ATOM 2666 O O . VAL A 1 347 ? 27.157 -13.270 24.717 1.00 96.81 347 VAL A O 1
ATOM 2669 N N . GLY A 1 348 ? 25.513 -11.736 24.590 1.00 93.38 348 GLY A N 1
ATOM 2670 C CA . GLY A 1 348 ? 26.011 -10.899 25.675 1.00 93.38 348 GLY A CA 1
ATOM 2671 C C . GLY A 1 348 ? 25.001 -9.844 26.104 1.00 93.38 348 GLY A C 1
ATOM 2672 O O . GLY A 1 348 ? 24.112 -9.485 25.338 1.00 93.38 348 GLY A O 1
ATOM 2673 N N . SER A 1 349 ? 25.142 -9.311 27.312 1.00 87.12 349 SER A N 1
ATOM 2674 C CA . SER A 1 349 ? 24.300 -8.198 27.786 1.00 87.12 349 SER A CA 1
ATOM 2675 C C . SER A 1 349 ? 24.585 -6.861 27.078 1.00 87.12 349 SER A C 1
ATOM 2677 O O . SER A 1 349 ? 23.662 -6.082 26.847 1.00 87.12 349 SER A O 1
ATOM 2679 N N . ASP A 1 350 ? 25.838 -6.606 26.689 1.00 81.06 350 ASP A N 1
ATOM 2680 C CA . ASP A 1 350 ? 26.243 -5.449 25.881 1.00 81.06 350 ASP A CA 1
ATOM 2681 C C . ASP A 1 350 ? 27.602 -5.711 25.210 1.00 81.06 350 ASP A C 1
ATOM 2683 O O . ASP A 1 350 ? 28.567 -6.098 25.873 1.00 81.06 350 ASP A O 1
ATOM 2687 N N . PHE A 1 351 ? 27.692 -5.521 23.892 1.00 88.44 351 PHE A N 1
ATOM 2688 C CA . PHE A 1 351 ? 28.949 -5.607 23.146 1.00 88.44 351 PHE A CA 1
ATOM 2689 C C . PHE A 1 351 ? 28.885 -4.811 21.840 1.00 88.44 351 PHE A C 1
ATOM 2691 O O . PHE A 1 351 ? 27.824 -4.598 21.254 1.00 88.44 351 PHE A O 1
ATOM 2698 N N . LYS A 1 352 ? 30.059 -4.406 21.345 1.00 79.19 352 LYS A N 1
ATOM 2699 C CA . LYS A 1 352 ? 30.230 -3.834 20.004 1.00 79.19 352 LYS A CA 1
ATOM 2700 C C . LYS A 1 352 ? 31.072 -4.780 19.166 1.00 79.19 352 LYS A C 1
ATOM 2702 O O . LYS A 1 352 ? 32.047 -5.335 19.667 1.00 79.19 352 LYS A O 1
ATOM 2707 N N . LEU A 1 353 ? 30.709 -4.944 17.899 1.00 82.38 353 LEU A N 1
ATOM 2708 C CA . LEU A 1 353 ? 31.401 -5.849 16.989 1.00 82.38 353 LEU A CA 1
ATOM 2709 C C . LEU A 1 353 ? 31.719 -5.147 15.665 1.00 82.38 353 LEU A C 1
ATOM 2711 O O . LEU A 1 353 ? 30.930 -4.351 15.160 1.00 82.38 353 LEU A O 1
ATOM 2715 N N . GLN A 1 354 ? 32.872 -5.482 15.096 1.00 85.06 354 GLN A N 1
ATOM 2716 C CA . GLN A 1 354 ? 33.229 -5.195 13.712 1.00 85.06 354 GLN A CA 1
ATOM 2717 C C . GLN A 1 354 ? 33.879 -6.462 13.157 1.00 85.06 354 GLN A C 1
ATOM 2719 O O . GLN A 1 354 ? 34.947 -6.857 13.622 1.00 85.06 354 GLN A O 1
ATOM 2724 N N . CYS A 1 355 ? 33.222 -7.132 12.213 1.00 85.12 355 CYS A N 1
ATOM 2725 C CA . CYS A 1 355 ? 33.693 -8.403 11.671 1.00 85.12 355 CYS A CA 1
ATOM 2726 C C . CYS A 1 355 ? 33.516 -8.468 10.155 1.00 85.12 355 CYS A C 1
ATOM 2728 O O . CYS A 1 355 ? 32.585 -7.890 9.587 1.00 85.12 355 CYS A O 1
ATOM 2730 N N . THR A 1 356 ? 34.402 -9.216 9.507 1.00 89.12 356 THR A N 1
ATOM 2731 C CA . THR A 1 356 ? 34.201 -9.659 8.129 1.00 89.12 356 THR A CA 1
ATOM 2732 C C . THR A 1 356 ? 33.194 -10.802 8.127 1.00 89.12 356 THR A C 1
ATOM 2734 O O . THR A 1 356 ? 33.250 -11.681 8.986 1.00 89.12 356 THR A O 1
ATOM 2737 N N . HIS A 1 357 ? 32.260 -10.761 7.188 1.00 87.94 357 HIS A N 1
ATOM 2738 C CA . HIS A 1 357 ? 31.199 -11.747 7.050 1.00 87.94 357 HIS A CA 1
ATOM 2739 C C . HIS A 1 357 ? 30.782 -11.855 5.583 1.00 87.94 357 HIS A C 1
ATOM 2741 O O . HIS A 1 357 ? 30.992 -10.930 4.793 1.00 87.94 357 HIS A O 1
ATOM 2747 N N . GLU A 1 358 ? 30.191 -12.987 5.223 1.00 84.94 358 GLU A N 1
ATOM 2748 C CA . GLU A 1 358 ? 29.570 -13.180 3.918 1.00 84.94 358 GLU A CA 1
ATOM 2749 C C . GLU A 1 358 ? 28.372 -12.233 3.751 1.00 84.94 358 GLU A C 1
ATOM 2751 O O . GLU A 1 358 ? 27.589 -12.014 4.682 1.00 84.94 358 GLU A O 1
ATOM 2756 N N . ALA A 1 359 ? 28.195 -11.683 2.546 1.00 71.12 359 ALA A N 1
ATOM 2757 C CA . ALA A 1 359 ? 27.041 -10.842 2.244 1.00 71.12 359 ALA A CA 1
ATOM 2758 C C . ALA A 1 359 ? 25.735 -11.588 2.575 1.00 71.12 359 ALA A C 1
ATOM 2760 O O . ALA A 1 359 ? 25.589 -12.764 2.238 1.00 71.12 359 ALA A O 1
ATOM 2761 N N . LYS A 1 360 ? 24.784 -10.892 3.215 1.00 73.00 360 LYS A N 1
ATOM 2762 C CA . LYS A 1 360 ? 23.479 -11.428 3.655 1.00 73.00 360 LYS A CA 1
ATOM 2763 C C . LYS A 1 360 ? 23.533 -12.524 4.732 1.00 73.00 360 LYS A C 1
ATOM 2765 O O . LYS A 1 360 ? 22.517 -13.162 4.987 1.00 73.00 360 LYS A O 1
ATOM 2770 N N . HIS A 1 361 ? 24.658 -12.703 5.421 1.00 86.19 361 HIS A N 1
ATOM 2771 C CA . HIS A 1 361 ? 24.785 -13.645 6.538 1.00 86.19 361 HIS A CA 1
ATOM 2772 C C . HIS A 1 361 ? 25.296 -12.942 7.799 1.00 86.19 361 HIS A C 1
ATOM 2774 O O . HIS A 1 361 ? 26.279 -13.363 8.401 1.00 86.19 361 HIS A O 1
ATOM 2780 N N . PHE A 1 362 ? 24.645 -11.842 8.179 1.00 89.00 362 PHE A N 1
ATOM 2781 C CA . PHE A 1 362 ? 24.917 -11.101 9.408 1.00 89.00 362 PHE A CA 1
ATOM 2782 C C . PHE A 1 362 ? 23.605 -10.637 10.038 1.00 89.00 362 PHE A C 1
ATOM 2784 O O . PHE A 1 362 ? 22.927 -9.774 9.506 1.00 89.00 362 PHE A O 1
ATOM 2791 N N . ILE A 1 363 ? 23.257 -11.187 11.191 1.00 89.50 363 ILE A N 1
ATOM 2792 C CA . ILE A 1 363 ? 22.028 -10.909 11.924 1.00 89.50 363 ILE A CA 1
ATOM 2793 C C . ILE A 1 363 ? 22.419 -10.380 13.305 1.00 89.50 363 ILE A C 1
ATOM 2795 O O . ILE A 1 363 ? 23.137 -11.043 14.047 1.00 89.50 363 ILE A O 1
ATOM 2799 N N . PHE A 1 364 ? 21.924 -9.198 13.672 1.00 90.12 364 PHE A N 1
ATOM 2800 C CA . PHE A 1 364 ? 22.122 -8.616 15.001 1.00 90.12 364 PHE A CA 1
ATOM 2801 C C . PHE A 1 364 ? 20.794 -8.134 15.581 1.00 90.12 364 PHE A C 1
ATOM 2803 O O . PHE A 1 364 ? 20.046 -7.418 14.909 1.00 90.12 364 PHE A O 1
ATOM 2810 N N . PHE A 1 365 ? 20.490 -8.528 16.817 1.00 86.56 365 PHE A N 1
ATOM 2811 C CA . PHE A 1 365 ? 19.263 -8.133 17.507 1.00 86.56 365 PHE A CA 1
ATOM 2812 C C . PHE A 1 365 ? 19.373 -8.242 19.029 1.00 86.56 365 PHE A C 1
ATOM 2814 O O . PHE A 1 365 ? 20.332 -8.794 19.561 1.00 86.56 365 PHE A O 1
ATOM 2821 N N . TYR A 1 366 ? 18.349 -7.741 19.722 1.00 85.75 366 TYR A N 1
ATOM 2822 C CA . TYR A 1 366 ? 18.160 -7.919 21.159 1.00 85.75 366 TYR A CA 1
ATOM 2823 C C . TYR A 1 366 ? 16.952 -8.817 21.442 1.00 85.75 366 TYR A C 1
ATOM 2825 O O . TYR A 1 366 ? 15.901 -8.667 20.817 1.00 85.75 366 TYR A O 1
ATOM 2833 N N . HIS A 1 367 ? 17.086 -9.705 22.425 1.00 82.25 367 HIS A N 1
ATOM 2834 C CA . HIS A 1 367 ? 15.984 -10.404 23.080 1.00 82.25 367 HIS A CA 1
ATOM 2835 C C . HIS A 1 367 ? 15.968 -10.002 24.562 1.00 82.25 367 HIS A C 1
ATOM 2837 O O . HIS A 1 367 ? 16.832 -10.399 25.345 1.00 82.25 367 HIS A O 1
ATOM 2843 N N . GLY A 1 368 ? 15.025 -9.137 24.948 1.00 85.00 368 GLY A N 1
ATOM 2844 C CA . GLY A 1 368 ? 15.032 -8.513 26.274 1.00 85.00 368 GLY A CA 1
ATOM 2845 C C . GLY A 1 368 ? 16.286 -7.654 26.484 1.00 85.00 368 GLY A C 1
ATOM 2846 O O . GLY A 1 368 ? 16.473 -6.657 25.792 1.00 85.00 368 GLY A O 1
ATOM 2847 N N . LYS A 1 369 ? 17.141 -8.037 27.441 1.00 84.44 369 LYS A N 1
ATOM 2848 C CA . LYS A 1 369 ? 18.431 -7.373 27.728 1.00 84.44 369 LYS A CA 1
ATOM 2849 C C . LYS A 1 369 ? 19.637 -8.072 27.087 1.00 84.44 369 LYS A C 1
ATOM 2851 O O . LYS A 1 369 ? 20.764 -7.659 27.326 1.00 84.44 369 LYS A O 1
ATOM 2856 N N . THR A 1 370 ? 19.406 -9.122 26.307 1.00 86.44 370 THR A N 1
ATOM 2857 C CA . THR A 1 370 ? 20.462 -9.949 25.723 1.00 86.44 370 THR A CA 1
ATOM 2858 C C . THR A 1 370 ? 20.643 -9.587 24.254 1.00 86.44 370 THR A C 1
ATOM 2860 O O . THR A 1 370 ? 19.727 -9.781 23.455 1.00 86.44 370 THR A O 1
ATOM 2863 N N . ALA A 1 371 ? 21.809 -9.060 23.889 1.00 91.38 371 ALA A N 1
ATOM 2864 C CA . ALA A 1 371 ? 22.233 -8.891 22.504 1.00 91.38 371 ALA A CA 1
ATOM 2865 C C . ALA A 1 371 ? 22.681 -10.235 21.913 1.00 91.38 371 ALA A C 1
ATOM 2867 O O . ALA A 1 371 ? 23.384 -11.014 22.562 1.00 91.38 371 ALA A O 1
ATOM 2868 N N . VAL A 1 372 ? 22.303 -10.482 20.661 1.00 94.38 372 VAL A N 1
ATOM 2869 C CA . VAL A 1 372 ? 22.684 -11.659 19.877 1.00 94.38 372 VAL A CA 1
ATOM 2870 C C . VAL A 1 372 ? 23.211 -11.195 18.522 1.00 94.38 372 VAL A C 1
ATOM 2872 O O . VAL A 1 372 ? 22.525 -10.473 17.797 1.00 94.38 372 VAL A O 1
ATOM 2875 N N . ALA A 1 373 ? 24.421 -11.625 18.169 1.00 94.69 373 ALA A N 1
ATOM 2876 C CA . ALA A 1 373 ? 24.993 -11.486 16.833 1.00 94.69 373 ALA A CA 1
ATOM 2877 C C . ALA A 1 373 ? 25.227 -12.871 16.229 1.00 94.69 373 ALA A C 1
ATOM 2879 O O . ALA A 1 373 ? 25.879 -13.710 16.843 1.00 94.69 373 ALA A O 1
ATOM 2880 N N . LEU A 1 374 ? 24.735 -13.096 15.020 1.00 94.94 374 LEU A N 1
ATOM 2881 C CA . LEU A 1 374 ? 24.888 -14.311 14.230 1.00 94.94 374 LEU A CA 1
ATOM 2882 C C . LEU A 1 374 ? 25.504 -13.922 12.896 1.00 94.94 374 LEU A C 1
ATOM 2884 O O . LEU A 1 374 ? 24.922 -13.119 12.177 1.00 94.94 374 LEU A O 1
ATOM 2888 N N . TYR A 1 375 ? 26.664 -14.458 12.544 1.00 94.25 375 TYR A N 1
ATOM 2889 C CA . TYR A 1 375 ? 27.265 -14.153 11.250 1.00 94.25 375 TYR A CA 1
ATOM 2890 C C . TYR A 1 375 ? 28.034 -15.324 10.673 1.00 94.25 375 TYR A C 1
ATOM 2892 O O . TYR A 1 375 ? 28.550 -16.149 11.420 1.00 94.25 375 TYR A O 1
ATOM 2900 N N . LYS A 1 376 ? 28.126 -15.393 9.349 1.00 93.44 376 LYS A N 1
ATOM 2901 C CA . LYS A 1 376 ? 28.867 -16.438 8.647 1.00 93.44 376 LYS A CA 1
ATOM 2902 C C . LYS A 1 376 ? 30.148 -15.878 8.042 1.00 93.44 376 LYS A C 1
ATOM 2904 O O . LYS A 1 376 ? 30.149 -14.767 7.508 1.00 93.44 376 LYS A O 1
ATOM 2909 N N . CYS A 1 377 ? 31.238 -16.623 8.165 1.00 86.69 377 CYS A N 1
ATOM 2910 C CA . CYS A 1 377 ? 32.530 -16.275 7.585 1.00 86.69 377 CYS A CA 1
ATOM 2911 C C . CYS A 1 377 ? 33.183 -17.547 7.034 1.00 86.69 377 CYS A C 1
ATOM 2913 O O . CYS A 1 377 ? 33.352 -18.514 7.781 1.00 86.69 377 CYS A O 1
ATOM 2915 N N . GLY A 1 378 ? 33.539 -17.559 5.749 1.00 71.25 378 GLY A N 1
ATOM 2916 C CA . GLY A 1 378 ? 34.150 -18.719 5.095 1.00 71.25 378 GLY A CA 1
ATOM 2917 C C . GLY A 1 378 ? 34.222 -18.586 3.589 1.00 71.25 378 GLY A C 1
ATOM 2918 O O . GLY A 1 378 ? 33.225 -18.949 2.935 1.00 71.25 378 GLY A O 1
#

Organism: NCBI:txid35677

Sequence (378 aa):
MELSRSTAKAKRACADKGYVADPFASLLCEGDAAGDPLLHRGYYARHRAVDAALRSFVRLHPRGQIVALGAGLDGSFWRLKATGCECAYFEVDSDLVVAEKQRLIRNHPILIEAVGQYAAGVSGAEDDRGSYRLIGGDLRDMSTVASALEREGLDATKPTLVLCECVLAYLDSDRGDSVIAWARATFVDVFVVCYDVVKTSKAFAKVMLDNFRARGAPLLGAAESLEDVEKRFGAFASRNVRDMRRVYDALIAAAPDELKRISTLEIFDDPDQFALIMSHYCLVFAASGACVPLVGACSVDEHGEMKQEAYNLAAYAVEQFVTEMEISKHIKAQFDEKYGPTWHCIVGSDFKLQCTHEAKHFIFFYHGKTAVALYKCG

pLDDT: mean 92.98, std 7.05, range [50.47, 98.94]

Secondary structure (DSSP, 8-state):
-HHHHHHHHHHHHHHHTTSS--TTTTTS--S-----HHHHHHHHHHHHHHHHHHHHHHHH-TT-EEEEET-TT--HHHHHHTTT---EEEEEE-HHHHHHHHHHHHH-HHHHHHH-TTTTT-TT------SEEEEE--GGGHHHHHHHHHHTT--TTS-EEEEEES-GGGS-HHHHHHHHHHHHHH-SSEEEEEEEEB-S-HHHHHHHHHHHHHTT---TT-BS-HHHHHHHTTTSSEEEEEEHHHHHHHHHHH-HHHHHHHHTTS----HHHHHHHHTTEEEEEEEEGGGTHHHHHHS--TTTHHHHHHHHHHHHHHHH-SSHHHHHHHHHHHHHHHH-S-EEEEEESS--------TT-EEEEEETTEEEEEEE--

Foldseek 3Di:
DVVLQLLLLLLVLLCVLPLDPDPCSPLLYDDHRDDDLLSSLLSSLLCVLVLLLVVLCCVLALAFEEEEEQCRSDDSLVVCVVVVRQHQYEYEDAPVSQLSNLVSLVVDPSSCVSAPNVSSVNPPGDPPGGSYYYDHDDLLCVVVVVVRCVVVPDDQAGAYEYEAEAHLQQDAQVSSLVVLVCQVVSHQWYKYKHKYFECPDPVVVVVVQVVCVVVVRGRNRHYPHQVRVCVSLVPFPDKDKDFSLVSSVLVCLVPVVSVVVSCVSDPDDCVPVSSVVSRGMMIMIGTHDPNRVSRVSSPSQLQRVNQVCLVVLLVVLVVPDDDQVSSQVSSQVVCCVPVNHAKGKGKDLDDDDDDDADPSFWHWDDDPSMIMIIGGDD

InterPro domains:
  IPR001372 Dynein light chain, type 1/2 [PF01221] (301-377)
  IPR001372 Dynein light chain, type 1/2 [SM01375] (290-377)
  IPR007213 Methyltransferase Ppm1/Ppm2/Tcmp [PF04072] (31-182)
  IPR016651 Leucine carboxyl methyltransferase 1 [PTHR13600] (8-299)
  IPR029063 S-adenosyl-L-methionine-dependent methyltransferase superfamily [G3DSA:3.40.50.150] (7-287)
  IPR029063 S-adenosyl-L-methionine-dependent methyltransferase superfamily [SSF53335] (7-287)
  IPR037177 Dynein light chain superfamily [G3DSA:3.30.740.10] (297-378)
  IPR037177 Dynein light chain superfamily [SSF54648] (298-378)